Protein AF-0000000083251816 (afdb_homodimer)

Organism: NCBI:txid582686

Radius of gyration: 27.97 Å; Cα contacts (8 Å, |Δi|>4): 1518; chains: 2; bounding box: 46×86×66 Å

Nearest PDB structures (foldseek):
  8oi4-assembly1_B  TM=9.753E-01  e=1.508E-34  organismal metagenomes
  8oi4-assembly1_D  TM=9.744E-01  e=3.330E-34  organismal metagenomes
  1ia7-assembly1_A  TM=5.635E-01  e=1.087E-01  Ruminiclostridium cellulolyticum
  8oi4-assembly1_B  TM=9.752E-01  e=3.366E-35  organismal metagenomes
  8oi4-assembly1_D  TM=9.744E-01  e=6.865E-35  organismal metagenomes

Secondary structure (DSSP, 8-state):
--HHHHHHHHHHHHHHHHHHHHHHTT-HHHHS---BSSGGGGGTHHHHHHHHHHHHHHHHHHSS-SSHHHHHHHHHHHHHHHHHHHHHH-TTSTT---SSSSSHHHHHHHHHHHHHHH-TIIIIITS-HHHHHHHHHHHHHGGGS---SSTHHHHHHHHHHHHHHTT----HHHHHHHHHHHHHTEEETTEE-SSSS--SSSHIIIIIHHHHHHHHHHHTTSSHHHHHHHHHHHHHHHHHHHHHHHTS-TTS-----SS-GGGGGGGGHHHHHHHHHT---TT--HHHHHHHHHHHHHHHHTSTTSB-TTS-B-SSSSS--GGG--TT-BGGGGGGGGGGGGGGGS-TTSGGGSS----HHHHHHTT-------PPP-/--HHHHHHHHHHHHHHHHHHHHHHTT-HHHHS---BSSGGGGGTHHHHHHHHHHHHHHHHHHSS-SSHHHHHHHHHHHHHHHHHHHHHH-TTSTT---SSSSSHHHHHHHHHHHHHHH-TIIIIITS-HHHHHHHHHHHHHGGGSPPPSSTHHHHHHHHHHHHHHTT----HHHHHHHHHHHHHTEEETTEE-SSSS--SSSHIIIIIHHHHHHHHHHHTTSSHHHHHHHHHHHHHHHHHHHHHHHTS-TTS-----SS-GGGGGGGGHHHHHHHHHT---TT--HHHHHHHHHHHHHHHHTSTTSB-TTS-B-SSSSS--GGG--TT-BGGGGGGGGGGGGGGGS-TTSGGGSS----HHHHHHTT-------PPP-

Solvent-accessible surface area (backbone atoms only — not comparable to full-atom values): 37164 Å² total; per-residue (Å²): 125,47,71,64,55,52,50,49,51,52,50,48,46,56,62,42,42,62,57,31,55,28,22,42,67,53,32,34,80,77,67,54,74,81,53,54,79,41,75,73,45,73,65,46,27,64,46,22,30,51,10,24,31,40,41,5,44,16,28,35,57,54,34,75,64,66,59,64,72,68,7,48,51,41,53,51,51,40,52,27,46,45,38,23,53,37,26,35,42,31,84,87,34,90,37,41,54,56,34,58,70,68,65,65,25,39,54,24,46,14,29,37,24,44,13,30,64,53,8,48,53,58,60,41,68,69,46,53,71,69,46,46,52,29,46,51,52,42,61,57,43,23,71,78,46,79,63,59,88,31,62,44,30,43,26,53,20,29,33,30,40,27,30,44,75,72,72,43,89,56,55,66,64,51,36,49,52,28,54,55,50,50,62,72,17,50,40,29,39,43,39,54,26,63,22,86,36,32,56,68,42,42,50,55,23,65,42,47,47,48,47,51,53,52,33,35,69,71,49,15,82,78,40,70,67,42,39,52,48,44,63,62,43,49,64,27,57,25,44,36,32,52,52,55,55,26,41,32,42,69,82,21,45,61,58,79,54,22,55,69,46,36,23,37,62,11,51,38,18,33,44,19,44,27,52,50,68,69,50,57,41,88,90,52,52,50,16,16,52,43,47,42,50,49,37,30,48,51,58,31,63,68,32,74,46,22,46,49,96,87,54,45,67,41,53,14,56,22,8,49,24,62,72,43,51,52,74,86,37,29,38,16,50,37,30,37,28,39,24,37,45,26,37,53,33,45,57,77,85,36,62,47,54,40,84,82,40,79,31,59,26,40,28,36,74,68,33,41,79,53,83,61,46,73,70,57,89,116,125,47,72,64,55,52,50,50,51,53,50,50,46,56,62,42,42,61,57,31,56,28,22,42,67,52,34,34,79,77,66,54,74,80,52,54,81,42,75,74,45,73,66,45,28,64,45,23,30,51,10,24,31,39,41,4,45,18,27,35,57,53,33,76,65,68,60,64,73,69,8,48,52,42,52,52,51,40,52,26,46,46,38,24,53,39,26,35,40,31,84,88,35,91,37,41,54,58,35,58,71,69,64,64,23,40,55,25,46,15,30,36,23,44,14,30,64,53,9,48,55,56,62,42,68,69,46,52,71,69,46,47,51,29,46,51,51,42,61,57,42,23,72,78,44,81,62,58,88,31,62,42,30,44,25,55,20,28,35,29,41,26,29,45,75,72,73,44,86,55,54,66,62,50,37,50,52,28,56,54,50,50,60,71,16,51,40,27,40,43,40,56,27,63,22,86,37,32,56,67,44,41,51,55,23,65,42,46,47,47,46,51,53,52,32,34,69,72,50,14,82,78,40,71,67,43,39,51,48,44,63,65,44,48,65,27,55,27,45,37,33,52,52,55,55,25,41,32,41,69,82,21,47,62,57,80,53,22,54,71,45,35,21,39,61,12,52,38,17,34,45,19,42,29,53,50,68,70,50,57,41,88,88,51,51,49,18,15,53,44,46,44,51,50,38,31,48,52,58,33,63,67,31,74,46,24,46,49,96,86,51,45,67,42,53,13,57,22,8,49,24,64,73,42,50,51,74,86,35,29,39,15,50,38,31,38,28,39,24,37,45,26,37,54,32,46,58,76,84,36,63,46,53,39,83,83,39,80,32,60,26,40,28,35,73,69,33,42,79,51,83,61,45,73,70,58,87,116

Foldseek 3Di:
DQPLLVVLLVLLCLALVVLLVCLLVLRNLPPDDKDFPDDVLSQPLSLLQLLLSLLQCLLLLQADDLDDDSNVVSVVSLSSNLSNLQLCQPPVGNNPHDQAPDANNLVSLLSNLSSCLSRVVSRAVPHDPVSNVSNLVSLVNNVNHDADQFLSLLSLLSSQLSCVVNVHDGDPVSNVVNLVQQVCQDPFQLDGPRHNHRFWDLCSQLGRLVSLQSSCVRCQVVDPVSVVSNVVNLVSLQRVLLVVLQQQAQQLDGDPGDAPLLLAQLSNLSNLVCLLVVSHDPQDFLQQSSVSSSSNCCQQCVAEQQADPVSQGEGDNRHHDSVRHDNNDMSSNNSNNSSSSSNSSDDCPDSNNDDHDHGQNSCVVVVHDGDDDDGDDD/DFPLLVVLLVLLCLALVVLLVCLLVLRNLPPPDKDFPDDVLSQPLNLLQLLLSLLQCLLLLQADDLDDDSNVVSVVSLSSNLSNLQLCQPPVGNNPHDQAPDANNLVSLLSNLSSCLSRVVSRAVPHDPVSNVSNLVSLVNNVNHDADQFLSLLSLLSSQLSCVVNVHDGDVVSNVVNLVQQVCQDPFQLAGPRHNHRFWDLCSQLGRLVSLQSSCVRCQVVDPVSVVSNVVNLVSLQRVLLVVLQQQAQQLDGDPGDAPLLLAQLSNLSNLVCLLVVSHDPQDFLQQSSVSSSSNCCQQCVAEQQADPVSQGEGDNRHHDSVRHDNNDMSSNNSNNSSSSSNSSDYCPDSNNDDHDHTQNSCVVVVHDGDDDDGDDD

Structure (mmCIF, N/CA/C/O backbone):
data_AF-0000000083251816-model_v1
#
loop_
_entity.id
_entity.type
_entity.pdbx_description
1 polymer 'DUF2264 domain-containing protein'
#
loop_
_atom_site.group_PDB
_atom_site.id
_atom_site.type_symbol
_atom_site.label_atom_id
_atom_site.label_alt_id
_atom_site.label_comp_id
_atom_site.label_asym_id
_atom_site.label_entity_id
_atom_site.label_seq_id
_atom_site.pdbx_PDB_ins_code
_atom_site.Cartn_x
_atom_site.Cartn_y
_atom_site.Cartn_z
_atom_site.occupancy
_atom_site.B_iso_or_equiv
_atom_site.auth_seq_id
_atom_site.auth_comp_id
_atom_site.auth_asym_id
_atom_site.auth_atom_id
_atom_site.pdbx_PDB_model_num
ATOM 1 N N . MET A 1 1 ? 19.016 -29.938 5.816 1 55.34 1 MET A N 1
ATOM 2 C CA . MET A 1 1 ? 18.25 -28.891 5.156 1 55.34 1 MET A CA 1
ATOM 3 C C . MET A 1 1 ? 17.938 -27.766 6.125 1 55.34 1 MET A C 1
ATOM 5 O O . MET A 1 1 ? 17.719 -28 7.312 1 55.34 1 MET A O 1
ATOM 9 N N . ALA A 1 2 ? 18.203 -26.484 5.762 1 74.38 2 ALA A N 1
ATOM 10 C CA . ALA A 1 2 ? 17.875 -25.328 6.594 1 74.38 2 ALA A CA 1
ATOM 11 C C . ALA A 1 2 ? 16.453 -25.438 7.125 1 74.38 2 ALA A C 1
ATOM 13 O O . ALA A 1 2 ? 15.57 -25.984 6.461 1 74.38 2 ALA A O 1
ATOM 14 N N . LYS A 1 3 ? 16.25 -25.25 8.43 1 88.88 3 LYS A N 1
ATOM 15 C CA . LYS A 1 3 ? 15 -25.344 9.172 1 88.88 3 LYS A CA 1
ATOM 16 C C . LYS A 1 3 ? 13.852 -24.703 8.391 1 88.88 3 LYS A C 1
ATOM 18 O O . LYS A 1 3 ? 12.758 -25.266 8.305 1 88.88 3 LYS A O 1
ATOM 23 N N . ASP A 1 4 ? 14.07 -23.625 7.711 1 96.88 4 ASP A N 1
ATOM 24 C CA . ASP A 1 4 ? 13.031 -22.906 6.977 1 96.88 4 ASP A CA 1
ATOM 25 C C . ASP A 1 4 ? 12.633 -23.672 5.711 1 96.88 4 ASP A C 1
ATOM 27 O O . ASP A 1 4 ? 11.453 -23.766 5.375 1 96.88 4 ASP A O 1
ATOM 31 N N . ARG A 1 5 ? 13.594 -24.25 5.023 1 96.62 5 ARG A N 1
ATOM 32 C CA . ARG A 1 5 ? 13.273 -24.969 3.797 1 96.62 5 ARG A CA 1
ATOM 33 C C . ARG A 1 5 ? 12.414 -26.188 4.094 1 96.62 5 ARG A C 1
ATOM 35 O O . ARG A 1 5 ? 11.445 -26.453 3.379 1 96.62 5 ARG A O 1
ATOM 42 N N . THR A 1 6 ? 12.812 -26.906 5.148 1 96.94 6 THR A N 1
ATOM 43 C CA . THR A 1 6 ? 12.016 -28.062 5.555 1 96.94 6 THR A CA 1
ATOM 44 C C . THR A 1 6 ? 10.57 -27.656 5.852 1 96.94 6 THR A C 1
ATOM 46 O O . THR A 1 6 ? 9.633 -28.312 5.41 1 96.94 6 THR A O 1
ATOM 49 N N . TYR A 1 7 ? 10.445 -26.562 6.543 1 98.19 7 TYR A N 1
ATOM 50 C CA . TYR A 1 7 ? 9.109 -26.062 6.867 1 98.19 7 TYR A CA 1
ATOM 51 C C . TYR A 1 7 ? 8.344 -25.703 5.605 1 98.19 7 TYR A C 1
ATOM 53 O O . TYR A 1 7 ? 7.152 -26.016 5.484 1 98.19 7 TYR A O 1
ATOM 61 N N . TRP A 1 8 ? 9.039 -25.031 4.684 1 98.56 8 TRP A N 1
ATOM 62 C CA . TRP A 1 8 ? 8.391 -24.641 3.434 1 98.56 8 TRP A CA 1
ATOM 63 C C . TRP A 1 8 ? 7.934 -25.859 2.65 1 98.56 8 TRP A C 1
ATOM 65 O O . TRP A 1 8 ? 6.805 -25.906 2.154 1 98.56 8 TRP A O 1
ATOM 75 N N . VAL A 1 9 ? 8.781 -26.844 2.541 1 97.75 9 VAL A N 1
ATOM 76 C CA . VAL A 1 9 ? 8.461 -28.047 1.784 1 97.75 9 VAL A CA 1
ATOM 77 C C . VAL A 1 9 ? 7.289 -28.781 2.439 1 97.75 9 VAL A C 1
ATOM 79 O O . VAL A 1 9 ? 6.336 -29.172 1.761 1 97.75 9 VAL A O 1
ATOM 82 N N . GLU A 1 10 ? 7.34 -28.906 3.73 1 98.19 10 GLU A N 1
ATOM 83 C CA . GLU A 1 10 ? 6.277 -29.594 4.453 1 98.19 10 GLU A CA 1
ATOM 84 C C . GLU A 1 10 ? 4.941 -28.875 4.297 1 98.19 10 GLU A C 1
ATOM 86 O O . GLU A 1 10 ? 3.906 -29.516 4.102 1 98.19 10 GLU A O 1
ATOM 91 N N . THR A 1 11 ? 5.004 -27.578 4.398 1 98.75 11 THR A N 1
ATOM 92 C CA . THR A 1 11 ? 3.787 -26.797 4.266 1 98.75 11 THR A CA 1
ATOM 93 C C . THR A 1 11 ? 3.25 -26.859 2.84 1 98.75 11 THR A C 1
ATOM 95 O O . THR A 1 11 ? 2.045 -27.016 2.631 1 98.75 11 THR A O 1
ATOM 98 N N . MET A 1 12 ? 4.121 -26.734 1.879 1 98.75 12 MET A N 1
ATOM 99 C CA . MET A 1 12 ? 3.738 -26.828 0.474 1 98.75 12 MET A CA 1
ATOM 100 C C . MET A 1 12 ? 3.082 -28.172 0.18 1 98.75 12 MET A C 1
ATOM 102 O O . MET A 1 12 ? 2.043 -28.234 -0.479 1 98.75 12 MET A O 1
ATOM 106 N N . VAL A 1 13 ? 3.68 -29.219 0.66 1 98.56 13 VAL A N 1
ATOM 107 C CA . VAL A 1 13 ? 3.176 -30.578 0.421 1 98.56 13 VAL A CA 1
ATOM 108 C C . VAL A 1 13 ? 1.825 -30.75 1.11 1 98.56 13 VAL A C 1
ATOM 110 O O . VAL A 1 13 ? 0.902 -31.328 0.54 1 98.56 13 VAL A O 1
ATOM 113 N N . ARG A 1 14 ? 1.737 -30.219 2.301 1 98.56 14 ARG A N 1
ATOM 114 C CA . ARG A 1 14 ? 0.474 -30.297 3.027 1 98.56 14 ARG A CA 1
ATOM 115 C C . ARG A 1 14 ? -0.658 -29.672 2.223 1 98.56 14 ARG A C 1
ATOM 117 O O . ARG A 1 14 ? -1.774 -30.188 2.199 1 98.56 14 ARG A O 1
ATOM 124 N N . ILE A 1 15 ? -0.368 -28.594 1.568 1 98.88 15 ILE A N 1
ATOM 125 C CA . ILE A 1 15 ? -1.376 -27.844 0.823 1 98.88 15 ILE A CA 1
ATOM 126 C C . ILE A 1 15 ? -1.63 -28.531 -0.522 1 98.88 15 ILE A C 1
ATOM 128 O O . ILE A 1 15 ? -2.781 -28.703 -0.924 1 98.88 15 ILE A O 1
ATOM 132 N N . ALA A 1 16 ? -0.633 -28.969 -1.212 1 98.81 16 ALA A N 1
ATOM 133 C CA . ALA A 1 16 ? -0.709 -29.375 -2.611 1 98.81 16 ALA A CA 1
ATOM 134 C C . ALA A 1 16 ? -1.12 -30.828 -2.734 1 98.81 16 ALA A C 1
ATOM 136 O O . ALA A 1 16 ? -1.788 -31.219 -3.697 1 98.81 16 ALA A O 1
ATOM 137 N N . ARG A 1 17 ? -0.735 -31.656 -1.778 1 98.38 17 ARG A N 1
ATOM 138 C CA . ARG A 1 17 ? -0.824 -33.094 -1.919 1 98.38 17 ARG A CA 1
ATOM 139 C C . ARG A 1 17 ? -2.275 -33.562 -2.041 1 98.38 17 ARG A C 1
ATOM 141 O O . ARG A 1 17 ? -2.598 -34.406 -2.865 1 98.38 17 ARG A O 1
ATOM 148 N N . PRO A 1 18 ? -3.201 -33 -1.236 1 98.5 18 PRO A N 1
ATOM 149 C CA . PRO A 1 18 ? -4.586 -33.469 -1.362 1 98.5 18 PRO A CA 1
ATOM 150 C C . PRO A 1 18 ? -5.141 -33.281 -2.773 1 98.5 18 PRO A C 1
ATOM 152 O O . PRO A 1 18 ? -5.84 -34.156 -3.279 1 98.5 18 PRO A O 1
ATOM 155 N N . VAL A 1 19 ? -4.832 -32.219 -3.432 1 98.81 19 VAL A N 1
ATOM 156 C CA . VAL A 1 19 ? -5.297 -31.938 -4.785 1 98.81 19 VAL A CA 1
ATOM 157 C C . VAL A 1 19 ? -4.688 -32.938 -5.758 1 98.81 19 VAL A C 1
ATOM 159 O O . VAL A 1 19 ? -5.398 -33.562 -6.543 1 98.81 19 VAL A O 1
ATOM 162 N N . LEU A 1 20 ? -3.4 -33.125 -5.664 1 98.75 20 LEU A N 1
ATOM 163 C CA . LEU A 1 20 ? -2.682 -33.969 -6.617 1 98.75 20 LEU A CA 1
ATOM 164 C C . LEU A 1 20 ? -2.998 -35.469 -6.387 1 98.75 20 LEU A C 1
ATOM 166 O O . LEU A 1 20 ? -3.145 -36.219 -7.344 1 98.75 20 LEU A O 1
ATOM 170 N N . GLU A 1 21 ? -3.08 -35.812 -5.121 1 98.44 21 GLU A N 1
ATOM 171 C CA . GLU A 1 21 ? -3.414 -37.188 -4.801 1 98.44 21 GLU A CA 1
ATOM 172 C C . GLU A 1 21 ? -4.809 -37.562 -5.301 1 98.44 21 GLU A C 1
ATOM 174 O O . GLU A 1 21 ? -4.996 -38.594 -5.934 1 98.44 21 GLU A O 1
ATOM 179 N N . ALA A 1 22 ? -5.75 -36.719 -5.027 1 98.62 22 ALA A N 1
ATOM 180 C CA . ALA A 1 22 ? -7.121 -37 -5.457 1 98.62 22 ALA A CA 1
ATOM 181 C C . ALA A 1 22 ? -7.223 -37 -6.98 1 98.62 22 ALA A C 1
ATOM 183 O O . ALA A 1 22 ? -7.875 -37.906 -7.551 1 98.62 22 ALA A O 1
ATOM 184 N N . LEU A 1 23 ? -6.602 -36.094 -7.648 1 98.56 23 LEU A N 1
ATOM 185 C CA . LEU A 1 23 ? -6.754 -35.969 -9.094 1 98.56 23 LEU A CA 1
ATOM 186 C C . LEU A 1 23 ? -5.98 -37.062 -9.82 1 98.56 23 LEU A C 1
ATOM 188 O O . LEU A 1 23 ? -6.426 -37.562 -10.859 1 98.56 23 LEU A O 1
ATOM 192 N N . SER A 1 24 ? -4.793 -37.406 -9.297 1 98.19 24 SER A N 1
ATOM 193 C CA . SER A 1 24 ? -4.023 -38.5 -9.906 1 98.19 24 SER A CA 1
ATOM 194 C C . SER A 1 24 ? -4.781 -39.812 -9.867 1 98.19 24 SER A C 1
ATOM 196 O O . SER A 1 24 ? -4.566 -40.688 -10.703 1 98.19 24 SER A O 1
ATOM 198 N N . ALA A 1 25 ? -5.68 -39.906 -8.945 1 97.94 25 ALA A N 1
ATOM 199 C CA . ALA A 1 25 ? -6.527 -41.094 -8.82 1 97.94 25 ALA A CA 1
ATOM 200 C C . ALA A 1 25 ? -7.891 -40.875 -9.469 1 97.94 25 ALA A C 1
ATOM 202 O O . ALA A 1 25 ? -8.797 -41.688 -9.32 1 97.94 25 ALA A O 1
ATOM 203 N N . ARG A 1 26 ? -8.062 -39.781 -10.156 1 97.94 26 ARG A N 1
ATOM 204 C CA . ARG A 1 26 ? -9.289 -39.406 -10.844 1 97.94 26 ARG A CA 1
ATOM 205 C C . ARG A 1 26 ? -10.469 -39.344 -9.875 1 97.94 26 ARG A C 1
ATOM 207 O O . ARG A 1 26 ? -11.539 -39.906 -10.156 1 97.94 26 ARG A O 1
ATOM 214 N N . ARG A 1 27 ? -10.195 -38.656 -8.711 1 98.06 27 ARG A N 1
ATOM 215 C CA . ARG A 1 27 ? -11.211 -38.594 -7.668 1 98.06 27 ARG A CA 1
ATOM 216 C C . ARG A 1 27 ? -11.328 -37.156 -7.133 1 98.06 27 ARG A C 1
ATOM 218 O O . ARG A 1 27 ? -11.805 -36.969 -6.012 1 98.06 27 ARG A O 1
ATOM 225 N N . LEU A 1 28 ? -10.766 -36.188 -7.809 1 98.19 28 LEU A N 1
ATOM 226 C CA . LEU A 1 28 ? -10.797 -34.844 -7.27 1 98.19 28 LEU A CA 1
ATOM 227 C C . LEU A 1 28 ? -12.227 -34.344 -7.145 1 98.19 28 LEU A C 1
ATOM 229 O O . LEU A 1 28 ? -12.602 -33.75 -6.125 1 98.19 28 LEU A O 1
ATOM 233 N N . ARG A 1 29 ? -13.055 -34.531 -8.18 1 97.06 29 ARG A N 1
ATOM 234 C CA . ARG A 1 29 ? -14.445 -34.094 -8.148 1 97.06 29 ARG A CA 1
ATOM 235 C C . ARG A 1 29 ? -15.203 -34.75 -6.992 1 97.06 29 ARG A C 1
ATOM 237 O O . ARG A 1 29 ? -16.078 -34.125 -6.391 1 97.06 29 ARG A O 1
ATOM 244 N N . ARG A 1 30 ? -14.859 -35.938 -6.711 1 96.44 30 ARG A N 1
ATOM 245 C CA . ARG A 1 30 ? -15.523 -36.656 -5.641 1 96.44 30 ARG A CA 1
ATOM 246 C C . ARG A 1 30 ? -15.023 -36.219 -4.273 1 96.44 30 ARG A C 1
ATOM 248 O O . ARG A 1 30 ? -15.812 -36.031 -3.34 1 96.44 30 ARG A O 1
ATOM 255 N N . ASP A 1 31 ? -13.719 -35.969 -4.16 1 97.38 31 ASP A N 1
ATOM 256 C CA . ASP A 1 31 ? -13.086 -35.875 -2.848 1 97.38 31 ASP A CA 1
ATOM 257 C C . ASP A 1 31 ? -12.977 -34.438 -2.383 1 97.38 31 ASP A C 1
ATOM 259 O O . ASP A 1 31 ? -12.984 -34.156 -1.182 1 97.38 31 ASP A O 1
ATOM 263 N N . MET A 1 32 ? -12.797 -33.469 -3.256 1 97.94 32 MET A N 1
ATOM 264 C CA . MET A 1 32 ? -12.578 -32.062 -2.857 1 97.94 32 MET A CA 1
ATOM 265 C C . MET A 1 32 ? -13.883 -31.406 -2.432 1 97.94 32 MET A C 1
ATOM 267 O O . MET A 1 32 ? -14.844 -31.391 -3.195 1 97.94 32 MET A O 1
ATOM 271 N N . PRO A 1 33 ? -13.914 -30.953 -1.17 1 97.31 33 PRO A N 1
ATOM 272 C CA . PRO A 1 33 ? -15.078 -30.141 -0.805 1 97.31 33 PRO A CA 1
ATOM 273 C C . PRO A 1 33 ? -15.164 -28.844 -1.597 1 97.31 33 PRO A C 1
ATOM 275 O O . PRO A 1 33 ? -14.133 -28.312 -2.018 1 97.31 33 PRO A O 1
ATOM 278 N N . ILE A 1 34 ? -16.375 -28.391 -1.816 1 96.69 34 ILE A N 1
ATOM 279 C CA . ILE A 1 34 ? -16.562 -27.156 -2.559 1 96.69 34 ILE A CA 1
ATOM 280 C C . ILE A 1 34 ? -17.234 -26.109 -1.664 1 96.69 34 ILE A C 1
ATOM 282 O O . ILE A 1 34 ? -18.453 -26.188 -1.41 1 96.69 34 ILE A O 1
ATOM 286 N N . GLU A 1 35 ? -16.469 -25.219 -1.188 1 95.94 35 GLU A N 1
ATOM 287 C CA . GLU A 1 35 ? -16.953 -24.016 -0.527 1 95.94 35 GLU A CA 1
ATOM 288 C C . GLU A 1 35 ? -17.031 -22.844 -1.501 1 95.94 35 GLU A C 1
ATOM 290 O O . GLU A 1 35 ? -16.031 -22.5 -2.135 1 95.94 35 GLU A O 1
ATOM 295 N N . ALA A 1 36 ? -18.234 -22.281 -1.68 1 93.56 36 ALA A N 1
ATOM 296 C CA . ALA A 1 36 ? -18.438 -21.156 -2.584 1 93.56 36 ALA A CA 1
ATOM 297 C C . ALA A 1 36 ? -19.766 -20.438 -2.273 1 93.56 36 ALA A C 1
ATOM 299 O O . ALA A 1 36 ? -20.656 -21.031 -1.663 1 93.56 36 ALA A O 1
ATOM 300 N N . GLU A 1 37 ? -19.75 -19.219 -2.654 1 89.19 37 GLU A N 1
ATOM 301 C CA . GLU A 1 37 ? -21.016 -18.484 -2.527 1 89.19 37 GLU A CA 1
ATOM 302 C C . GLU A 1 37 ? -21.984 -18.875 -3.631 1 89.19 37 GLU A C 1
ATOM 304 O O . GLU A 1 37 ? -23.188 -19 -3.387 1 89.19 37 GLU A O 1
ATOM 309 N N . ARG A 1 38 ? -21.438 -19.188 -4.852 1 86.62 38 ARG A N 1
ATOM 310 C CA . ARG A 1 38 ? -22.281 -19.469 -6.004 1 86.62 38 ARG A CA 1
ATOM 311 C C . ARG A 1 38 ? -22.172 -20.938 -6.41 1 86.62 38 ARG A C 1
ATOM 313 O O . ARG A 1 38 ? -21.078 -21.516 -6.375 1 86.62 38 ARG A O 1
ATOM 320 N N . ASP A 1 39 ? -23.141 -21.312 -6.918 1 85.38 39 ASP A N 1
ATOM 321 C CA . ASP A 1 39 ? -23.234 -22.719 -7.289 1 85.38 39 ASP A CA 1
ATOM 322 C C . ASP A 1 39 ? -22.484 -22.984 -8.594 1 85.38 39 ASP A C 1
ATOM 324 O O . ASP A 1 39 ? -22 -24.109 -8.812 1 85.38 39 ASP A O 1
ATOM 328 N N . ASP A 1 40 ? -22.391 -22.062 -9.352 1 88.12 40 ASP A N 1
ATOM 329 C CA . ASP A 1 40 ? -21.781 -22.297 -10.656 1 88.12 40 ASP A CA 1
ATOM 330 C C . ASP A 1 40 ? -20.281 -22.531 -10.523 1 88.12 40 ASP A C 1
ATOM 332 O O . ASP A 1 40 ? -19.609 -22.938 -11.484 1 88.12 40 ASP A O 1
ATOM 336 N N . ARG A 1 41 ? -19.734 -22.391 -9.336 1 90.56 41 ARG A N 1
ATOM 337 C CA . ARG A 1 41 ? -18.312 -22.562 -9.117 1 90.56 41 ARG A CA 1
ATOM 338 C C . ARG A 1 41 ? -17.922 -24.031 -9.242 1 90.56 41 ARG A C 1
ATOM 340 O O . ARG A 1 41 ? -16.75 -24.359 -9.461 1 90.56 41 ARG A O 1
ATOM 347 N N . LEU A 1 42 ? -18.875 -24.875 -9.234 1 92.5 42 LEU A N 1
ATOM 348 C CA . LEU A 1 42 ? -18.656 -26.312 -9.367 1 92.5 42 LEU A CA 1
ATOM 349 C C . LEU A 1 42 ? -18.047 -26.641 -10.734 1 92.5 42 LEU A C 1
ATOM 351 O O . LEU A 1 42 ? -17.297 -27.609 -10.867 1 92.5 42 LEU A O 1
ATOM 355 N N . ASP A 1 43 ? -18.328 -25.812 -11.641 1 94.06 43 ASP A N 1
ATOM 356 C CA . ASP A 1 43 ? -17.875 -26.062 -13.008 1 94.06 43 ASP A CA 1
ATOM 357 C C . ASP A 1 43 ? -16.422 -25.625 -13.195 1 94.06 43 ASP A C 1
ATOM 359 O O . ASP A 1 43 ? -15.781 -25.984 -14.195 1 94.06 43 ASP A O 1
ATOM 363 N N . TYR A 1 44 ? -15.805 -24.938 -12.188 1 97 44 TYR A N 1
ATOM 364 C CA . TYR A 1 44 ? -14.523 -24.281 -12.406 1 97 44 TYR A CA 1
ATOM 365 C C . TYR A 1 44 ? -13.508 -24.703 -11.359 1 97 44 TYR A C 1
ATOM 367 O O . TYR A 1 44 ? -12.297 -24.688 -11.617 1 97 44 TYR A O 1
ATOM 375 N N . THR A 1 45 ? -13.992 -25.062 -10.18 1 98.31 45 THR A N 1
ATOM 376 C CA . THR A 1 45 ? -13.195 -25.125 -8.961 1 98.31 45 THR A CA 1
ATOM 377 C C . THR A 1 45 ? -12.07 -26.156 -9.102 1 98.31 45 THR A C 1
ATOM 379 O O . THR A 1 45 ? -10.984 -25.969 -8.547 1 98.31 45 THR A O 1
ATOM 382 N N . HIS A 1 46 ? -12.281 -27.188 -9.875 1 98.62 46 HIS A N 1
ATOM 383 C CA . HIS A 1 46 ? -11.297 -28.266 -9.945 1 98.62 46 HIS A CA 1
ATOM 384 C C . HIS A 1 46 ? -10.117 -27.859 -10.828 1 98.62 46 HIS A C 1
ATOM 386 O O . HIS A 1 46 ? -8.961 -28.125 -10.484 1 98.62 46 HIS A O 1
ATOM 392 N N . LEU A 1 47 ? -10.359 -27.219 -11.977 1 98.75 47 LEU A N 1
ATOM 393 C CA . LEU A 1 47 ? -9.273 -26.688 -12.797 1 98.75 47 LEU A CA 1
ATOM 394 C C . LEU A 1 47 ? -8.508 -25.594 -12.055 1 98.75 47 LEU A C 1
ATOM 396 O O . LEU A 1 47 ? -7.293 -25.469 -12.195 1 98.75 47 LEU A O 1
ATOM 400 N N . GLU A 1 48 ? -9.211 -24.812 -11.219 1 98.38 48 GLU A N 1
ATOM 401 C CA . GLU A 1 48 ? -8.586 -23.812 -10.367 1 98.38 48 GLU A CA 1
ATOM 402 C C . GLU A 1 48 ? -7.57 -24.438 -9.422 1 98.38 48 GLU A C 1
ATOM 404 O O . GLU A 1 48 ? -6.438 -23.969 -9.312 1 98.38 48 GLU A O 1
ATOM 409 N N . ALA A 1 49 ? -8.07 -25.469 -8.812 1 98.81 49 ALA A N 1
ATOM 410 C CA . ALA A 1 49 ? -7.211 -26.141 -7.84 1 98.81 49 ALA A CA 1
ATOM 411 C C . ALA A 1 49 ? -5.961 -26.703 -8.508 1 98.81 49 ALA A C 1
ATOM 413 O O . ALA A 1 49 ? -4.848 -26.547 -8 1 98.81 49 ALA A O 1
ATOM 414 N N . LEU A 1 50 ? -6.117 -27.359 -9.641 1 98.88 50 LEU A N 1
ATOM 415 C CA . LEU A 1 50 ? -4.992 -27.953 -10.344 1 98.88 50 LEU A CA 1
ATOM 416 C C . LEU A 1 50 ? -4.02 -26.891 -10.836 1 98.88 50 LEU A C 1
ATOM 418 O O . LEU A 1 50 ? -2.828 -26.953 -10.523 1 98.88 50 LEU A O 1
ATOM 422 N N . GLY A 1 51 ? -4.559 -25.953 -11.648 1 98.88 51 GLY A N 1
ATOM 423 C CA . GLY A 1 51 ? -3.713 -24.938 -12.258 1 98.88 51 GLY A CA 1
ATOM 424 C C . GLY A 1 51 ? -2.922 -24.141 -11.242 1 98.88 51 GLY A C 1
ATOM 425 O O . GLY A 1 51 ? -1.709 -23.969 -11.383 1 98.88 51 GLY A O 1
ATOM 426 N N . ARG A 1 52 ? -3.6 -23.672 -10.234 1 98.94 52 ARG A N 1
ATOM 427 C CA . ARG A 1 52 ? -2.975 -22.812 -9.242 1 98.94 52 ARG A CA 1
ATOM 428 C C . ARG A 1 52 ? -1.989 -23.594 -8.375 1 98.94 52 ARG A C 1
ATOM 430 O O . ARG A 1 52 ? -0.913 -23.078 -8.047 1 98.94 52 ARG A O 1
ATOM 437 N N . THR A 1 53 ? -2.312 -24.812 -8.031 1 98.94 53 THR A N 1
ATOM 438 C CA . THR A 1 53 ? -1.377 -25.656 -7.293 1 98.94 53 THR A CA 1
ATOM 439 C C . THR A 1 53 ? -0.097 -25.875 -8.094 1 98.94 53 THR A C 1
ATOM 441 O O . THR A 1 53 ? 1.004 -25.625 -7.59 1 98.94 53 THR A O 1
ATOM 444 N N . LEU A 1 54 ? -0.26 -26.266 -9.312 1 98.94 54 LEU A N 1
ATOM 445 C CA . LEU A 1 54 ? 0.908 -26.594 -10.125 1 98.94 54 LEU A CA 1
ATOM 446 C C . LEU A 1 54 ? 1.732 -25.344 -10.414 1 98.94 54 LEU A C 1
ATOM 448 O O . LEU A 1 54 ? 2.965 -25.406 -10.445 1 98.94 54 LEU A O 1
ATOM 452 N N . ALA A 1 55 ? 1.057 -24.203 -10.641 1 98.94 55 ALA A N 1
ATOM 453 C CA . ALA A 1 55 ? 1.789 -22.969 -10.875 1 98.94 55 ALA A CA 1
ATOM 454 C C . ALA A 1 55 ? 2.732 -22.656 -9.719 1 98.94 55 ALA A C 1
ATOM 456 O O . ALA A 1 55 ? 3.83 -22.125 -9.922 1 98.94 55 ALA A O 1
ATOM 457 N N . GLY A 1 56 ? 2.312 -22.969 -8.531 1 98.88 56 GLY A N 1
ATOM 458 C CA . GLY A 1 56 ? 3.078 -22.641 -7.336 1 98.88 56 GLY A CA 1
ATOM 459 C C . GLY A 1 56 ? 4.219 -23.609 -7.082 1 98.88 56 GLY A C 1
ATOM 460 O O . GLY A 1 56 ? 5.297 -23.203 -6.641 1 98.88 56 GLY A O 1
ATOM 461 N N . ILE A 1 57 ? 4.078 -24.891 -7.402 1 98.69 57 ILE A N 1
ATOM 462 C CA . ILE A 1 57 ? 5.059 -25.875 -6.945 1 98.69 57 ILE A CA 1
ATOM 463 C C . ILE A 1 57 ? 5.977 -26.266 -8.102 1 98.69 57 ILE A C 1
ATOM 465 O O . ILE A 1 57 ? 6.953 -26.984 -7.91 1 98.69 57 ILE A O 1
ATOM 469 N N . ALA A 1 58 ? 5.688 -25.734 -9.297 1 98.88 58 ALA A N 1
ATOM 470 C CA . ALA A 1 58 ? 6.344 -26.156 -10.531 1 98.88 58 ALA A CA 1
ATOM 471 C C . ALA A 1 58 ? 7.855 -25.969 -10.438 1 98.88 58 ALA A C 1
ATOM 473 O O . ALA A 1 58 ? 8.625 -26.875 -10.773 1 98.88 58 ALA A O 1
ATOM 474 N N . PRO A 1 59 ? 8.312 -24.812 -9.914 1 98.75 59 PRO A N 1
ATOM 475 C CA . PRO A 1 59 ? 9.766 -24.672 -9.867 1 98.75 59 PRO A CA 1
ATOM 476 C C . PRO A 1 59 ? 10.43 -25.719 -8.977 1 98.75 59 PRO A C 1
ATOM 478 O O . PRO A 1 59 ? 11.547 -26.172 -9.266 1 98.75 59 PRO A O 1
ATOM 481 N N . TRP A 1 60 ? 9.766 -26.047 -7.883 1 98.44 60 TRP A N 1
ATOM 482 C CA . TRP A 1 60 ? 10.273 -27.094 -6.996 1 98.44 60 TRP A CA 1
ATOM 483 C C . TRP A 1 60 ? 10.297 -28.453 -7.695 1 98.44 60 TRP A C 1
ATOM 485 O O . TRP A 1 60 ? 11.258 -29.203 -7.566 1 98.44 60 TRP A O 1
ATOM 495 N N . LEU A 1 61 ? 9.281 -28.781 -8.484 1 98.31 61 LEU A N 1
ATOM 496 C CA . LEU A 1 61 ? 9.234 -30.016 -9.25 1 98.31 61 LEU A CA 1
ATOM 497 C C . LEU A 1 61 ? 10.352 -30.078 -10.281 1 98.31 61 LEU A C 1
ATOM 499 O O . LEU A 1 61 ? 10.961 -31.125 -10.492 1 98.31 61 LEU A O 1
ATOM 503 N N . GLU A 1 62 ? 10.602 -28.953 -10.883 1 98.12 62 GLU A N 1
ATOM 504 C CA . GLU A 1 62 ? 11.492 -28.859 -12.039 1 98.12 62 GLU A CA 1
ATOM 505 C C . GLU A 1 62 ? 12.953 -28.969 -11.625 1 98.12 62 GLU A C 1
ATOM 507 O O . GLU A 1 62 ? 13.773 -29.531 -12.359 1 98.12 62 GLU A O 1
ATOM 512 N N . ARG A 1 63 ? 13.117 -28.344 -10.344 1 91.94 63 ARG A N 1
ATOM 513 C CA . ARG A 1 63 ? 14.516 -28.172 -9.945 1 91.94 63 ARG A CA 1
ATOM 514 C C . ARG A 1 63 ? 14.812 -28.953 -8.664 1 91.94 63 ARG A C 1
ATOM 516 O O . ARG A 1 63 ? 13.945 -29.078 -7.793 1 91.94 63 ARG A O 1
ATOM 523 N N . GLY A 1 64 ? 15.859 -29.641 -8.531 1 82.44 64 GLY A N 1
ATOM 524 C CA . GLY A 1 64 ? 16.266 -30.281 -7.289 1 82.44 64 GLY A CA 1
ATOM 525 C C . GLY A 1 64 ? 16.688 -31.719 -7.465 1 82.44 64 GLY A C 1
ATOM 526 O O . GLY A 1 64 ? 16.484 -32.312 -8.531 1 82.44 64 GLY A O 1
ATOM 527 N N . SER A 1 65 ? 17.266 -32.125 -6.438 1 81.31 65 SER A N 1
ATOM 528 C CA . SER A 1 65 ? 17.75 -33.5 -6.449 1 81.31 65 SER A CA 1
ATOM 529 C C . SER A 1 65 ? 16.609 -34.5 -6.273 1 81.31 65 SER A C 1
ATOM 531 O O . SER A 1 65 ? 15.602 -34.188 -5.648 1 81.31 65 SER A O 1
ATOM 533 N N . ARG A 1 66 ? 16.766 -35.562 -6.879 1 85 66 ARG A N 1
ATOM 534 C CA . ARG A 1 66 ? 15.797 -36.656 -6.723 1 85 66 ARG A CA 1
ATOM 535 C C . ARG A 1 66 ? 16.219 -37.625 -5.625 1 85 66 ARG A C 1
ATOM 537 O O . ARG A 1 66 ? 15.531 -38.594 -5.355 1 85 66 ARG A O 1
ATOM 544 N N . ALA A 1 67 ? 17.219 -37.25 -5.059 1 88.38 67 ALA A N 1
ATOM 545 C CA . ALA A 1 67 ? 17.75 -38.094 -3.988 1 88.38 67 ALA A CA 1
ATOM 546 C C . ALA A 1 67 ? 17.406 -37.531 -2.617 1 88.38 67 ALA A C 1
ATOM 548 O O . ALA A 1 67 ? 17.141 -36.344 -2.488 1 88.38 67 ALA A O 1
ATOM 549 N N . GLY A 1 68 ? 17.391 -38.438 -1.634 1 90.75 68 GLY A N 1
ATOM 550 C CA . GLY A 1 68 ? 17.094 -38 -0.28 1 90.75 68 GLY A CA 1
ATOM 551 C C . GLY A 1 68 ? 15.602 -37.875 -0.011 1 90.75 68 GLY A C 1
ATOM 552 O O . GLY A 1 68 ? 14.781 -38.094 -0.903 1 90.75 68 GLY A O 1
ATOM 553 N N . ASP A 1 69 ? 15.25 -37.531 1.19 1 92.56 69 ASP A N 1
ATOM 554 C CA . ASP A 1 69 ? 13.852 -37.469 1.617 1 92.56 69 ASP A CA 1
ATOM 555 C C . ASP A 1 69 ? 13.055 -36.5 0.77 1 92.56 69 ASP A C 1
ATOM 557 O O . ASP A 1 69 ? 11.984 -36.812 0.26 1 92.56 69 ASP A O 1
ATOM 561 N N . GLU A 1 70 ? 13.57 -35.25 0.612 1 94.81 70 GLU A N 1
ATOM 562 C CA . GLU A 1 70 ? 12.883 -34.25 -0.211 1 94.81 70 GLU A CA 1
ATOM 563 C C . GLU A 1 70 ? 12.789 -34.688 -1.663 1 94.81 70 GLU A C 1
ATOM 565 O O . GLU A 1 70 ? 11.766 -34.5 -2.318 1 94.81 70 GLU A O 1
ATOM 570 N N . GLY A 1 71 ? 13.867 -35.344 -2.08 1 95.25 71 GLY A N 1
ATOM 571 C CA . GLY A 1 71 ? 13.883 -35.844 -3.443 1 95.25 71 GLY A CA 1
ATOM 572 C C . GLY A 1 71 ? 12.836 -36.906 -3.699 1 95.25 71 GLY A C 1
ATOM 573 O O . GLY A 1 71 ? 12.219 -36.938 -4.762 1 95.25 71 GLY A O 1
ATOM 574 N N . GLU A 1 72 ? 12.648 -37.781 -2.777 1 96 72 GLU A N 1
ATOM 575 C CA . GLU A 1 72 ? 11.648 -38.844 -2.912 1 96 72 GLU A CA 1
ATOM 576 C C . GLU A 1 72 ? 10.234 -38.25 -2.943 1 96 72 GLU A C 1
ATOM 578 O O . GLU A 1 72 ? 9.391 -38.688 -3.727 1 96 72 GLU A O 1
ATOM 583 N N . ILE A 1 73 ? 10.062 -37.312 -2.061 1 96.69 73 ILE A N 1
ATOM 584 C CA . ILE A 1 73 ? 8.766 -36.656 -2.033 1 96.69 73 ILE A CA 1
ATOM 585 C C . ILE A 1 73 ? 8.523 -35.938 -3.357 1 96.69 73 ILE A C 1
ATOM 587 O O . ILE A 1 73 ? 7.434 -36 -3.924 1 96.69 73 ILE A O 1
ATOM 591 N N . ARG A 1 74 ? 9.539 -35.219 -3.822 1 97.44 74 ARG A N 1
ATOM 592 C CA . ARG A 1 74 ? 9.461 -34.469 -5.078 1 97.44 74 ARG A CA 1
ATOM 593 C C . ARG A 1 74 ? 9.125 -35.406 -6.238 1 97.44 74 ARG A C 1
ATOM 595 O O . ARG A 1 74 ? 8.312 -35.062 -7.102 1 97.44 74 ARG A O 1
ATOM 602 N N . LEU A 1 75 ? 9.773 -36.594 -6.27 1 96.75 75 LEU A N 1
ATOM 603 C CA . LEU A 1 75 ? 9.531 -37.562 -7.324 1 96.75 75 LEU A CA 1
ATOM 604 C C . LEU A 1 75 ? 8.078 -38.031 -7.32 1 96.75 75 LEU A C 1
ATOM 606 O O . LEU A 1 75 ? 7.449 -38.125 -8.375 1 96.75 75 LEU A O 1
ATOM 610 N N . ARG A 1 76 ? 7.578 -38.312 -6.172 1 97.19 76 ARG A N 1
ATOM 611 C CA . ARG A 1 76 ? 6.191 -38.75 -6.047 1 97.19 76 ARG A CA 1
ATOM 612 C C . ARG A 1 76 ? 5.223 -37.656 -6.457 1 97.19 76 ARG A C 1
ATOM 614 O O . ARG A 1 76 ? 4.246 -37.906 -7.168 1 97.19 76 ARG A O 1
ATOM 621 N N . MET A 1 77 ? 5.539 -36.469 -5.984 1 98.12 77 MET A N 1
ATOM 622 C CA . MET A 1 77 ? 4.68 -35.312 -6.309 1 98.12 77 MET A CA 1
ATOM 623 C C . MET A 1 77 ? 4.699 -35.031 -7.809 1 98.12 77 MET A C 1
ATOM 625 O O . MET A 1 77 ? 3.674 -34.688 -8.391 1 98.12 77 MET A O 1
ATOM 629 N N . ALA A 1 78 ? 5.852 -35.188 -8.453 1 98.19 78 ALA A N 1
ATOM 630 C CA . ALA A 1 78 ? 5.973 -34.969 -9.891 1 98.19 78 ALA A CA 1
ATOM 631 C C . ALA A 1 78 ? 5.16 -36 -10.672 1 98.19 78 ALA A C 1
ATOM 633 O O . ALA A 1 78 ? 4.496 -35.656 -11.648 1 98.19 78 ALA A O 1
ATOM 634 N N . ASP A 1 79 ? 5.25 -37.219 -10.203 1 98.06 79 ASP A N 1
ATOM 635 C CA . ASP A 1 79 ? 4.473 -38.281 -10.836 1 98.06 79 ASP A CA 1
ATOM 636 C C . ASP A 1 79 ? 2.977 -38 -10.719 1 98.06 79 ASP A C 1
ATOM 638 O O . ASP A 1 79 ? 2.242 -38.094 -11.703 1 98.06 79 ASP A O 1
ATOM 642 N N . MET A 1 80 ? 2.562 -37.656 -9.531 1 98.75 80 MET A N 1
ATOM 643 C CA . MET A 1 80 ? 1.156 -37.312 -9.312 1 98.75 80 MET A CA 1
ATOM 644 C C . MET A 1 80 ? 0.73 -36.156 -10.172 1 98.75 80 MET A C 1
ATOM 646 O O . MET A 1 80 ? -0.387 -36.125 -10.695 1 98.75 80 MET A O 1
ATOM 650 N N . ALA A 1 81 ? 1.604 -35.156 -10.312 1 98.88 81 ALA A N 1
ATOM 651 C CA . ALA A 1 81 ? 1.297 -33.969 -11.102 1 98.88 81 ALA A CA 1
ATOM 652 C C . ALA A 1 81 ? 1.032 -34.344 -12.562 1 98.88 81 ALA A C 1
ATOM 654 O O . ALA A 1 81 ? 0.077 -33.844 -13.164 1 98.88 81 ALA A O 1
ATOM 655 N N . ARG A 1 82 ? 1.835 -35.219 -13.141 1 98.81 82 ARG A N 1
ATOM 656 C CA . ARG A 1 82 ? 1.66 -35.625 -14.531 1 98.81 82 ARG A CA 1
ATOM 657 C C . ARG A 1 82 ? 0.379 -36.438 -14.703 1 98.81 82 ARG A C 1
ATOM 659 O O . ARG A 1 82 ? -0.344 -36.281 -15.688 1 98.81 82 ARG A O 1
ATOM 666 N N . GLN A 1 83 ? 0.099 -37.281 -13.734 1 98.81 83 GLN A N 1
ATOM 667 C CA . GLN A 1 83 ? -1.143 -38.031 -13.773 1 98.81 83 GLN A CA 1
ATOM 668 C C . GLN A 1 83 ? -2.357 -37.125 -13.633 1 98.81 83 GLN A C 1
ATOM 670 O O . GLN A 1 83 ? -3.402 -37.375 -14.234 1 98.81 83 GLN A O 1
ATOM 675 N N . ALA A 1 84 ? -2.176 -36.125 -12.805 1 98.88 84 ALA A N 1
ATOM 676 C CA . ALA A 1 84 ? -3.254 -35.156 -12.625 1 98.88 84 ALA A CA 1
ATOM 677 C C . ALA A 1 84 ? -3.547 -34.406 -13.922 1 98.88 84 ALA A C 1
ATOM 679 O O . ALA A 1 84 ? -4.711 -34.219 -14.281 1 98.88 84 ALA A O 1
ATOM 680 N N . ILE A 1 85 ? -2.484 -34 -14.648 1 98.94 85 ILE A N 1
ATOM 681 C CA . ILE A 1 85 ? -2.658 -33.312 -15.938 1 98.94 85 ILE A CA 1
ATOM 682 C C . ILE A 1 85 ? -3.371 -34.25 -16.906 1 98.94 85 ILE A C 1
ATOM 684 O O . ILE A 1 85 ? -4.285 -33.844 -17.625 1 98.94 85 ILE A O 1
ATOM 688 N N . GLU A 1 86 ? -2.99 -35.5 -16.875 1 98.81 86 GLU A N 1
ATOM 689 C CA . GLU A 1 86 ? -3.65 -36.5 -17.734 1 98.81 86 GLU A CA 1
ATOM 690 C C . GLU A 1 86 ? -5.137 -36.594 -17.406 1 98.81 86 GLU A C 1
ATOM 692 O O . GLU A 1 86 ? -5.98 -36.531 -18.297 1 98.81 86 GLU A O 1
ATOM 697 N N . ALA A 1 87 ? -5.398 -36.75 -16.125 1 98.75 87 ALA A N 1
ATOM 698 C CA . ALA A 1 87 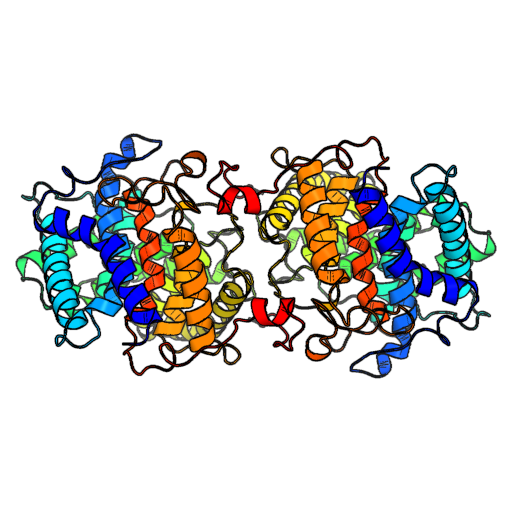? -6.785 -36.875 -15.688 1 98.75 87 ALA A CA 1
ATOM 699 C C . ALA A 1 87 ? -7.617 -35.656 -16.078 1 98.75 87 ALA A C 1
ATOM 701 O O . ALA A 1 87 ? -8.766 -35.812 -16.5 1 98.75 87 ALA A O 1
ATOM 702 N N . ALA A 1 88 ? -7.051 -34.531 -15.969 1 98.75 88 ALA A N 1
ATOM 703 C CA . ALA A 1 88 ? -7.754 -33.281 -16.188 1 98.75 88 ALA A CA 1
ATOM 704 C C . ALA A 1 88 ? -8.047 -33.062 -17.672 1 98.75 88 ALA A C 1
ATOM 706 O O . ALA A 1 88 ? -9.016 -32.375 -18.016 1 98.75 88 ALA A O 1
ATOM 707 N N . THR A 1 89 ? -7.234 -33.625 -18.594 1 98.69 89 THR A N 1
ATOM 708 C CA . THR A 1 89 ? -7.312 -33.25 -20 1 98.69 89 THR A CA 1
ATOM 709 C C . THR A 1 89 ? -7.836 -34.406 -20.844 1 98.69 89 THR A C 1
ATOM 711 O O . THR A 1 89 ? -8.102 -34.25 -22.031 1 98.69 89 THR A O 1
ATOM 714 N N . ASP A 1 90 ? -7.992 -35.562 -20.234 1 98.06 90 ASP A N 1
ATOM 715 C CA . ASP A 1 90 ? -8.531 -36.719 -20.906 1 98.06 90 ASP A CA 1
ATOM 716 C C . ASP A 1 90 ? -10.055 -36.688 -20.984 1 98.06 90 ASP A C 1
ATOM 718 O O . ASP A 1 90 ? -10.734 -36.812 -19.953 1 98.06 90 ASP A O 1
ATOM 722 N N . PRO A 1 91 ? -10.586 -36.562 -22.156 1 96.38 91 PRO A N 1
ATOM 723 C CA . PRO A 1 91 ? -12.039 -36.438 -22.281 1 96.38 91 PRO A CA 1
ATOM 724 C C . PRO A 1 91 ? -12.789 -37.656 -21.703 1 96.38 91 PRO A C 1
ATOM 726 O O . PRO A 1 91 ? -13.977 -37.531 -21.391 1 96.38 91 PRO A O 1
ATOM 729 N N . SER A 1 92 ? -12.164 -38.75 -21.578 1 96.75 92 SER A N 1
ATOM 730 C CA . SER A 1 92 ? -12.805 -39.938 -21.047 1 96.75 92 SER A CA 1
ATOM 731 C C . SER A 1 92 ? -12.688 -40 -19.531 1 96.75 92 SER A C 1
ATOM 733 O O . SER A 1 92 ? -13.258 -40.906 -18.891 1 96.75 92 SER A O 1
ATOM 735 N N . SER A 1 93 ? -11.938 -39.094 -18.953 1 96.81 93 SER A N 1
ATOM 736 C CA . SER A 1 93 ? -11.719 -39.062 -17.516 1 96.81 93 SER A CA 1
ATOM 737 C C . SER A 1 93 ? -12.945 -38.531 -16.781 1 96.81 93 SER A C 1
ATOM 739 O O . SER A 1 93 ? -13.594 -37.594 -17.234 1 96.81 93 SER A O 1
ATOM 741 N N . LEU A 1 94 ? -13.227 -39.062 -15.633 1 95.31 94 LEU A N 1
ATOM 742 C CA . LEU A 1 94 ? -14.273 -38.562 -14.766 1 95.31 94 LEU A CA 1
ATOM 743 C C . LEU A 1 94 ? -13.914 -37.188 -14.234 1 95.31 94 LEU A C 1
ATOM 745 O O . LEU A 1 94 ? -14.789 -36.438 -13.789 1 95.31 94 LEU A O 1
ATOM 749 N N . ASP A 1 95 ? -12.672 -36.875 -14.32 1 97.88 95 ASP A N 1
ATOM 750 C CA . ASP A 1 95 ? -12.188 -35.594 -13.828 1 97.88 95 ASP A CA 1
ATOM 751 C C . ASP A 1 95 ? -11.781 -34.688 -14.984 1 97.88 95 ASP A C 1
ATOM 753 O O . ASP A 1 95 ? -10.977 -33.781 -14.812 1 97.88 95 ASP A O 1
ATOM 757 N N . TYR A 1 96 ? -12.344 -35.031 -16.188 1 97.81 96 TYR A N 1
ATOM 758 C CA . TYR A 1 96 ? -12.133 -34.094 -17.297 1 97.81 96 TYR A CA 1
ATOM 759 C C . TYR A 1 96 ? -12.609 -32.688 -16.938 1 97.81 96 TYR A C 1
ATOM 761 O O . TYR A 1 96 ? -13.695 -32.531 -16.375 1 97.81 96 TYR A O 1
ATOM 769 N N . MET A 1 97 ? -11.82 -31.734 -17.25 1 98.25 97 MET A N 1
ATOM 770 C CA . MET A 1 97 ? -12.102 -30.406 -16.719 1 98.25 97 MET A CA 1
ATOM 771 C C . MET A 1 97 ? -12.602 -29.469 -17.812 1 98.25 97 MET A C 1
ATOM 773 O O . MET A 1 97 ? -12.523 -29.797 -19 1 98.25 97 MET A O 1
ATOM 777 N N . ASN A 1 98 ? -13.242 -28.375 -17.391 1 98.12 98 ASN A N 1
ATOM 778 C CA . ASN A 1 98 ? -13.828 -27.344 -18.25 1 98.12 98 ASN A CA 1
ATOM 779 C C . ASN A 1 98 ? -12.773 -26.344 -18.719 1 98.12 98 ASN A C 1
ATOM 781 O O . ASN A 1 98 ? -12.219 -25.609 -17.906 1 98.12 98 ASN A O 1
ATOM 785 N N . PHE A 1 99 ? -12.562 -26.266 -20.047 1 98.5 99 PHE A N 1
ATOM 786 C CA . PHE A 1 99 ? -11.555 -25.375 -20.594 1 98.5 99 PHE A CA 1
ATOM 787 C C . PHE A 1 99 ? -12.188 -24.312 -21.484 1 98.5 99 PHE A C 1
ATOM 789 O O . PHE A 1 99 ? -11.508 -23.375 -21.938 1 98.5 99 PHE A O 1
ATOM 796 N N . ASP A 1 100 ? -13.469 -24.391 -21.766 1 97.5 100 ASP A N 1
ATOM 797 C CA . ASP A 1 100 ? -13.945 -23.516 -22.828 1 97.5 100 ASP A CA 1
ATOM 798 C C . ASP A 1 100 ? -15.359 -23.016 -22.547 1 97.5 100 ASP A C 1
ATOM 800 O O . ASP A 1 100 ? -15.93 -22.25 -23.328 1 97.5 100 ASP A O 1
ATOM 804 N N . ARG A 1 101 ? -16 -23.469 -21.453 1 97.75 101 ARG A N 1
ATOM 805 C CA . ARG A 1 101 ? -17.344 -23 -21.109 1 97.75 101 ARG A CA 1
ATOM 806 C C . ARG A 1 101 ? -17.281 -21.984 -19.969 1 97.75 101 ARG A C 1
ATOM 808 O O . ARG A 1 101 ? -16.766 -22.281 -18.891 1 97.75 101 ARG A O 1
ATOM 815 N N . GLY A 1 102 ? -17.859 -20.859 -20.266 1 96.69 102 GLY A N 1
ATOM 816 C CA . GLY A 1 102 ? -17.781 -19.75 -19.328 1 96.69 102 GLY A CA 1
ATOM 817 C C . GLY A 1 102 ? -16.5 -18.953 -19.469 1 96.69 102 GLY A C 1
ATOM 818 O O . GLY A 1 102 ? -15.742 -19.141 -20.422 1 96.69 102 GLY A O 1
ATOM 819 N N . GLY A 1 103 ? -16.219 -17.984 -18.516 1 97.38 103 GLY A N 1
ATOM 820 C CA . GLY A 1 103 ? -15.031 -17.141 -18.578 1 97.38 103 GLY A CA 1
ATOM 821 C C . GLY A 1 103 ? -13.883 -17.656 -17.734 1 97.38 103 GLY A C 1
ATOM 822 O O . GLY A 1 103 ? -12.727 -17.609 -18.156 1 97.38 103 GLY A O 1
ATOM 823 N N . GLN A 1 104 ? -14.156 -18.25 -16.609 1 97.25 104 GLN A N 1
ATOM 824 C CA . GLN A 1 104 ? -13.203 -18.594 -15.555 1 97.25 104 GLN A CA 1
ATOM 825 C C . GLN A 1 104 ? -12.148 -19.578 -16.062 1 97.25 104 GLN A C 1
ATOM 827 O O . GLN A 1 104 ? -10.984 -19.516 -15.648 1 97.25 104 GLN A O 1
ATOM 832 N N . PRO A 1 105 ? -12.477 -20.453 -17.016 1 98.38 105 PRO A N 1
ATOM 833 C CA . PRO A 1 105 ? -11.477 -21.422 -17.469 1 98.38 105 PRO A CA 1
ATOM 834 C C . PRO A 1 105 ? -10.266 -20.75 -18.125 1 98.38 105 PRO A C 1
ATOM 836 O O . PRO A 1 105 ? -9.172 -21.312 -18.141 1 98.38 105 PRO A O 1
ATOM 839 N N . LEU A 1 106 ? -10.461 -19.562 -18.688 1 98.81 106 LEU A N 1
ATOM 840 C CA . LEU A 1 106 ? -9.312 -18.844 -19.234 1 98.81 106 LEU A CA 1
ATOM 841 C C . LEU A 1 106 ? -8.273 -18.578 -18.141 1 98.81 106 LEU A C 1
ATOM 843 O O . LEU A 1 106 ? -7.078 -18.766 -18.359 1 98.81 106 LEU A O 1
ATOM 847 N N . VAL A 1 107 ? -8.742 -18.141 -16.984 1 98.75 107 VAL A N 1
ATOM 848 C CA . VAL A 1 107 ? -7.887 -17.844 -15.844 1 98.75 107 VAL A CA 1
ATOM 849 C C . VAL A 1 107 ? -7.211 -19.125 -15.367 1 98.75 107 VAL A C 1
ATOM 851 O O . VAL A 1 107 ? -5.996 -19.156 -15.18 1 98.75 107 VAL A O 1
ATOM 854 N N . ASP A 1 108 ? -8 -20.156 -15.219 1 98.75 108 ASP A N 1
ATOM 855 C CA . ASP A 1 108 ? -7.527 -21.406 -14.625 1 98.75 108 ASP A CA 1
ATOM 856 C C . ASP A 1 108 ? -6.516 -22.094 -15.539 1 98.75 108 ASP A C 1
ATOM 858 O O . ASP A 1 108 ? -5.484 -22.578 -15.078 1 98.75 108 ASP A O 1
ATOM 862 N N . ALA A 1 109 ? -6.828 -22.062 -16.828 1 98.88 109 ALA A N 1
ATOM 863 C CA . ALA A 1 109 ? -5.918 -22.656 -17.812 1 98.88 109 ALA A CA 1
ATOM 864 C C . ALA A 1 109 ? -4.613 -21.859 -17.875 1 98.88 109 ALA A C 1
ATOM 866 O O . ALA A 1 109 ? -3.549 -22.438 -18.125 1 98.88 109 ALA A O 1
ATOM 867 N N . ALA A 1 110 ? -4.703 -20.578 -17.688 1 98.94 110 ALA A N 1
ATOM 868 C CA . ALA A 1 110 ? -3.5 -19.75 -17.719 1 98.94 110 ALA A CA 1
ATOM 869 C C . ALA A 1 110 ? -2.537 -20.141 -16.594 1 98.94 110 ALA A C 1
ATOM 871 O O . ALA A 1 110 ? -1.32 -20.156 -16.797 1 98.94 110 ALA A O 1
ATOM 872 N N . PHE A 1 111 ? -3.07 -20.438 -15.422 1 98.94 111 PHE A N 1
ATOM 873 C CA . PHE A 1 111 ? -2.195 -20.859 -14.336 1 98.94 111 PHE A CA 1
ATOM 874 C C . PHE A 1 111 ? -1.615 -22.234 -14.609 1 98.94 111 PHE A C 1
ATOM 876 O O . PHE A 1 111 ? -0.469 -22.516 -14.258 1 98.94 111 PHE A O 1
ATOM 883 N N . LEU A 1 112 ? -2.408 -23.125 -15.266 1 98.94 112 LEU A N 1
ATOM 884 C CA . LEU A 1 112 ? -1.862 -24.406 -15.703 1 98.94 112 LEU A CA 1
ATOM 885 C C . LEU A 1 112 ? -0.753 -24.203 -16.734 1 98.94 112 LEU A C 1
ATOM 887 O O . LEU A 1 112 ? 0.3 -24.828 -16.641 1 98.94 112 LEU A O 1
ATOM 891 N N . ALA A 1 113 ? -0.989 -23.312 -17.672 1 98.94 113 ALA A N 1
ATOM 892 C CA . ALA A 1 113 ? 0.022 -22.953 -18.672 1 98.94 113 ALA A CA 1
ATOM 893 C C . ALA A 1 113 ? 1.271 -22.391 -18 1 98.94 113 ALA A C 1
ATOM 895 O O . ALA A 1 113 ? 2.395 -22.703 -18.391 1 98.94 113 ALA A O 1
ATOM 896 N N . ASN A 1 114 ? 1.053 -21.547 -17.016 1 98.94 114 ASN A N 1
ATOM 897 C CA . ASN A 1 114 ? 2.156 -20.984 -16.25 1 98.94 114 ASN A CA 1
ATOM 898 C C . ASN A 1 114 ? 2.998 -22.062 -15.586 1 98.94 114 ASN A C 1
ATOM 900 O O . ASN A 1 114 ? 4.227 -21.969 -15.547 1 98.94 114 ASN A O 1
ATOM 904 N N . ALA A 1 115 ? 2.322 -23.078 -15.086 1 98.94 115 ALA A N 1
ATOM 905 C CA . ALA A 1 115 ? 3.016 -24.219 -14.492 1 98.94 115 ALA A CA 1
ATOM 906 C C . ALA A 1 115 ? 3.912 -24.922 -15.508 1 98.94 115 ALA A C 1
ATOM 908 O O . ALA A 1 115 ? 5.062 -25.25 -15.211 1 98.94 115 ALA A O 1
ATOM 909 N N . VAL A 1 116 ? 3.412 -25.094 -16.688 1 98.81 116 VAL A N 1
ATOM 910 C CA . VAL A 1 116 ? 4.156 -25.75 -17.75 1 98.81 116 VAL A CA 1
ATOM 911 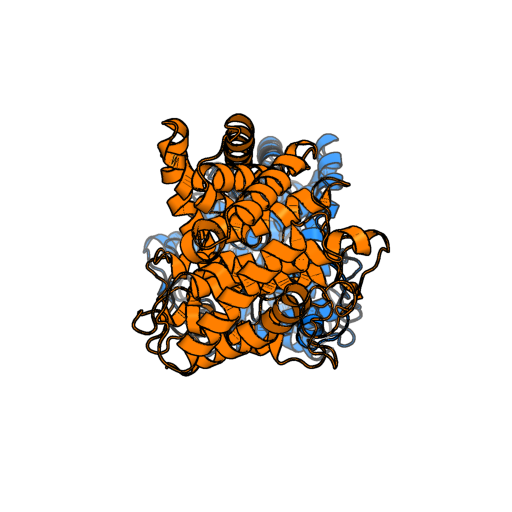C C . VAL A 1 116 ? 5.391 -24.922 -18.109 1 98.81 116 VAL A C 1
ATOM 913 O O . VAL A 1 116 ? 6.48 -25.453 -18.281 1 98.81 116 VAL A O 1
ATOM 916 N N . LEU A 1 117 ? 5.203 -23.625 -18.125 1 98.69 117 LEU A N 1
ATOM 917 C CA . LEU A 1 117 ? 6.316 -22.734 -18.438 1 98.69 117 LEU A CA 1
ATOM 918 C C . LEU A 1 117 ? 7.379 -22.812 -17.344 1 98.69 117 LEU A C 1
ATOM 920 O O . LEU A 1 117 ? 8.578 -22.703 -17.625 1 98.69 117 LEU A O 1
ATOM 924 N N . ARG A 1 118 ? 6.953 -22.984 -16.109 1 98.81 118 ARG A N 1
ATOM 925 C CA . ARG A 1 118 ? 7.859 -23 -14.969 1 98.81 118 ARG A CA 1
ATOM 926 C C . ARG A 1 118 ? 8.555 -24.359 -14.828 1 98.81 118 ARG A C 1
ATOM 928 O O . ARG A 1 118 ? 9.633 -24.438 -14.242 1 98.81 118 ARG A O 1
ATOM 935 N N . ALA A 1 119 ? 7.91 -25.391 -15.383 1 98.75 119 ALA A N 1
ATOM 936 C CA . ALA A 1 119 ? 8.469 -26.75 -15.312 1 98.75 119 ALA A CA 1
ATOM 937 C C . ALA A 1 119 ? 8.289 -27.484 -16.641 1 98.75 119 ALA A C 1
ATOM 939 O O . ALA A 1 119 ? 7.652 -28.531 -16.688 1 98.75 119 ALA A O 1
ATOM 940 N N . PRO A 1 120 ? 8.922 -27.047 -17.672 1 98.31 120 PRO A N 1
ATOM 941 C CA . PRO A 1 120 ? 8.695 -27.594 -19.016 1 98.31 120 PRO A CA 1
ATOM 942 C C . PRO A 1 120 ? 9.156 -29.047 -19.156 1 98.31 120 PRO A C 1
ATOM 944 O O . PRO A 1 120 ? 8.664 -29.781 -20.016 1 98.31 120 PRO A O 1
ATOM 947 N N . ASN A 1 121 ? 10.102 -29.469 -18.328 1 97.81 121 ASN A N 1
ATOM 948 C CA . ASN A 1 121 ? 10.508 -30.859 -18.375 1 97.81 121 ASN A CA 1
ATOM 949 C C . ASN A 1 121 ? 9.562 -31.75 -17.578 1 97.81 121 ASN A C 1
ATOM 951 O O . ASN A 1 121 ? 8.906 -32.625 -18.141 1 97.81 121 ASN A O 1
ATOM 955 N N . GLU A 1 122 ? 9.328 -31.422 -16.344 1 98.06 122 GLU A N 1
ATOM 956 C CA . GLU A 1 122 ? 8.57 -32.281 -15.43 1 98.06 122 GLU A CA 1
ATOM 957 C C . GLU A 1 122 ? 7.09 -32.281 -15.797 1 98.06 122 GLU A C 1
ATOM 959 O O . GLU A 1 122 ? 6.406 -33.281 -15.609 1 98.06 122 GLU A O 1
ATOM 964 N N . LEU A 1 123 ? 6.621 -31.125 -16.344 1 98.75 123 LEU A N 1
ATOM 965 C CA . LEU A 1 123 ? 5.176 -31.031 -16.5 1 98.75 123 LEU A CA 1
ATOM 966 C C . LEU A 1 123 ? 4.781 -31.047 -17.969 1 98.75 123 LEU A C 1
ATOM 968 O O . LEU A 1 123 ? 3.6 -30.938 -18.297 1 98.75 123 LEU A O 1
ATOM 972 N N . TYR A 1 124 ? 5.738 -31.188 -18.922 1 98.62 124 TYR A N 1
ATOM 973 C CA . TYR A 1 124 ? 5.359 -31.281 -20.328 1 98.62 124 TYR A CA 1
ATOM 974 C C . TYR A 1 124 ? 6.176 -32.344 -21.047 1 98.62 124 TYR A C 1
ATOM 976 O O . TYR A 1 124 ? 5.625 -33.344 -21.531 1 98.62 124 TYR A O 1
ATOM 984 N N . ALA A 1 125 ? 7.488 -32.219 -21.094 1 98.44 125 ALA A N 1
ATOM 985 C CA . ALA A 1 125 ? 8.352 -33.125 -21.875 1 98.44 125 ALA A CA 1
ATOM 986 C C . ALA A 1 125 ? 8.156 -34.562 -21.438 1 98.44 125 ALA A C 1
ATOM 988 O O . ALA A 1 125 ? 8.25 -35.5 -22.25 1 98.44 125 ALA A O 1
ATOM 989 N N . ARG A 1 126 ? 7.875 -34.844 -20.156 1 98.31 126 ARG A N 1
ATOM 990 C CA . ARG A 1 126 ? 7.781 -36.188 -19.594 1 98.31 126 ARG A CA 1
ATOM 991 C C . ARG A 1 126 ? 6.367 -36.75 -19.75 1 98.31 126 ARG A C 1
ATOM 993 O O . ARG A 1 126 ? 6.121 -37.906 -19.438 1 98.31 126 ARG A O 1
ATOM 1000 N N . LEU A 1 127 ? 5.469 -35.969 -20.25 1 98.69 127 LEU A N 1
ATOM 1001 C CA . LEU A 1 127 ? 4.121 -36.469 -20.516 1 98.69 127 LEU A CA 1
ATOM 1002 C C . LEU A 1 127 ? 4.109 -37.406 -21.703 1 98.69 127 LEU A C 1
ATOM 1004 O O . LEU A 1 127 ? 4.891 -37.25 -22.641 1 98.69 127 LEU A O 1
ATOM 1008 N N . GLU A 1 128 ? 3.211 -38.344 -21.672 1 98.19 128 GLU A N 1
ATOM 1009 C CA . GLU A 1 128 ? 2.986 -39.188 -22.828 1 98.19 128 GLU A CA 1
ATOM 1010 C C . GLU A 1 128 ? 2.473 -38.375 -24.016 1 98.19 128 GLU A C 1
ATOM 1012 O O . GLU A 1 128 ? 1.787 -37.375 -23.828 1 98.19 128 GLU A O 1
ATOM 1017 N N . PRO A 1 129 ? 2.752 -38.844 -25.219 1 98.19 129 PRO A N 1
ATOM 1018 C CA . PRO A 1 129 ? 2.363 -38.094 -26.406 1 98.19 129 PRO A CA 1
ATOM 1019 C C . PRO A 1 129 ? 0.869 -37.75 -26.438 1 98.19 129 PRO A C 1
ATOM 1021 O O . PRO A 1 129 ? 0.478 -36.656 -26.781 1 98.19 129 PRO A O 1
ATOM 1024 N N . HIS A 1 130 ? 0.067 -38.719 -26.078 1 98.19 130 HIS A N 1
ATOM 1025 C CA . HIS A 1 130 ? -1.371 -38.469 -26.125 1 98.19 130 HIS A CA 1
ATOM 1026 C C . HIS A 1 130 ? -1.794 -37.438 -25.078 1 98.19 130 HIS A C 1
ATOM 1028 O O . HIS A 1 130 ? -2.721 -36.656 -25.328 1 98.19 130 HIS A O 1
ATOM 1034 N N . VAL A 1 131 ? -1.116 -37.438 -23.922 1 98.62 131 VAL A N 1
ATOM 1035 C CA . VAL A 1 131 ? -1.418 -36.438 -22.875 1 98.62 131 VAL A CA 1
ATOM 1036 C C . VAL A 1 131 ? -0.995 -35.062 -23.344 1 98.62 131 VAL A C 1
ATOM 1038 O O . VAL A 1 131 ? -1.704 -34.062 -23.109 1 98.62 131 VAL A O 1
ATOM 1041 N N . ARG A 1 132 ? 0.164 -34.938 -24.031 1 98.69 132 ARG A N 1
ATOM 1042 C CA . ARG A 1 132 ? 0.603 -33.656 -24.594 1 98.69 132 ARG A CA 1
ATOM 1043 C C . ARG A 1 132 ? -0.418 -33.125 -25.594 1 98.69 132 ARG A C 1
ATOM 1045 O O . ARG A 1 132 ? -0.717 -31.922 -25.594 1 98.69 132 ARG A O 1
ATOM 1052 N N . ALA A 1 133 ? -0.897 -34 -26.391 1 98.5 133 ALA A N 1
ATOM 1053 C CA . ALA A 1 133 ? -1.895 -33.594 -27.391 1 98.5 133 ALA A CA 1
ATOM 1054 C C . ALA A 1 133 ? -3.166 -33.094 -26.719 1 98.5 133 ALA A C 1
ATOM 1056 O O . ALA A 1 133 ? -3.75 -32.094 -27.141 1 98.5 133 ALA A O 1
ATOM 1057 N N . ASN A 1 134 ? -3.602 -33.812 -25.672 1 98.75 134 ASN A N 1
ATOM 1058 C CA . ASN A 1 134 ? -4.781 -33.406 -24.922 1 98.75 134 ASN A CA 1
ATOM 1059 C C . ASN A 1 134 ? -4.574 -32.062 -24.266 1 98.75 134 ASN A C 1
ATOM 1061 O O . ASN A 1 134 ? -5.469 -31.203 -24.297 1 98.75 134 ASN A O 1
ATOM 1065 N N . LEU A 1 135 ? -3.408 -31.891 -23.625 1 98.81 135 LEU A N 1
ATOM 1066 C CA . LEU A 1 135 ? -3.086 -30.641 -22.969 1 98.81 135 LEU A CA 1
ATOM 1067 C C . LEU A 1 135 ? -3.086 -29.484 -23.969 1 98.81 135 LEU A C 1
ATOM 1069 O O . LEU A 1 135 ? -3.654 -28.422 -23.703 1 98.81 135 LEU A O 1
ATOM 1073 N N . THR A 1 136 ? -2.465 -29.688 -25.141 1 98.69 136 THR A N 1
ATOM 1074 C CA . THR A 1 136 ? -2.428 -28.688 -26.203 1 98.69 136 THR A CA 1
ATOM 1075 C C . THR A 1 136 ? -3.84 -28.312 -26.641 1 98.69 136 THR A C 1
ATOM 1077 O O . THR A 1 136 ? -4.172 -27.141 -26.766 1 98.69 136 THR A O 1
ATOM 1080 N N . SER A 1 137 ? -4.633 -29.312 -26.844 1 98.62 137 SER A N 1
ATOM 1081 C CA . SER A 1 137 ? -6.012 -29.094 -27.266 1 98.62 137 SER A CA 1
ATOM 1082 C C . SER A 1 137 ? -6.801 -28.328 -26.219 1 98.62 137 SER A C 1
ATOM 1084 O O . SER A 1 137 ? -7.582 -27.438 -26.547 1 98.62 137 SER A O 1
ATOM 1086 N N . ALA A 1 138 ? -6.59 -28.703 -24.984 1 98.81 138 ALA A N 1
ATOM 1087 C CA . ALA A 1 138 ? -7.273 -28.047 -23.875 1 98.81 138 ALA A CA 1
ATOM 1088 C C . ALA A 1 138 ? -6.906 -26.562 -23.797 1 98.81 138 ALA A C 1
ATOM 1090 O O . ALA A 1 138 ? -7.777 -25.703 -23.656 1 98.81 138 ALA A O 1
ATOM 1091 N N . LEU A 1 139 ? -5.621 -26.234 -23.891 1 98.81 139 LEU A N 1
ATOM 1092 C CA . LEU A 1 139 ? -5.152 -24.859 -23.828 1 98.81 139 LEU A CA 1
ATOM 1093 C C . LEU A 1 139 ? -5.672 -24.047 -25 1 98.81 139 LEU A C 1
ATOM 1095 O O . LEU A 1 139 ? -6.121 -22.922 -24.844 1 98.81 139 LEU A O 1
ATOM 1099 N N . ARG A 1 140 ? -5.738 -24.656 -26.188 1 98.56 140 ARG A N 1
ATOM 1100 C CA . ARG A 1 140 ? -6.207 -23.969 -27.391 1 98.56 140 ARG A CA 1
ATOM 1101 C C . ARG A 1 140 ? -7.707 -23.703 -27.328 1 98.56 140 ARG A C 1
ATOM 1103 O O . ARG A 1 140 ? -8.188 -22.703 -27.844 1 98.56 140 ARG A O 1
ATOM 1110 N N . ALA A 1 141 ? -8.383 -24.578 -26.625 1 98.56 141 ALA A N 1
ATOM 1111 C CA . ALA A 1 141 ? -9.836 -24.453 -26.516 1 98.56 141 ALA A CA 1
ATOM 1112 C C . ALA A 1 141 ? -10.234 -23.172 -25.812 1 98.56 141 ALA A C 1
ATOM 1114 O O . ALA A 1 141 ? -11.336 -22.641 -26.031 1 98.56 141 ALA A O 1
ATOM 1115 N N . THR A 1 142 ? -9.344 -22.594 -25.031 1 98.69 142 THR A N 1
ATOM 1116 C CA . THR A 1 142 ? -9.648 -21.391 -24.266 1 98.69 142 THR A CA 1
ATOM 1117 C C . THR A 1 142 ? -9.797 -20.188 -25.188 1 98.69 142 THR A C 1
ATOM 1119 O O . THR A 1 142 ? -10.312 -19.141 -24.797 1 98.69 142 THR A O 1
ATOM 1122 N N . ARG A 1 143 ? -9.375 -20.312 -26.469 1 98.56 143 ARG A N 1
ATOM 1123 C CA . ARG A 1 143 ? -9.359 -19.203 -27.406 1 98.56 143 ARG A CA 1
ATOM 1124 C C . ARG A 1 143 ? -10.766 -18.703 -27.688 1 98.56 143 ARG A C 1
ATOM 1126 O O . ARG A 1 143 ? -10.938 -17.578 -28.188 1 98.56 143 ARG A O 1
ATOM 1133 N N . VAL A 1 144 ? -11.758 -19.469 -27.312 1 98.62 144 VAL A N 1
ATOM 1134 C CA . VAL A 1 144 ? -13.133 -19.047 -27.547 1 98.62 144 VAL A CA 1
ATOM 1135 C C . VAL A 1 144 ? -13.562 -18.016 -26.516 1 98.62 144 VAL A C 1
ATOM 1137 O O . VAL A 1 144 ? -14.562 -17.312 -26.688 1 98.62 144 VAL A O 1
ATOM 1140 N N . ILE A 1 145 ? -12.766 -17.906 -25.438 1 98.62 145 ILE A N 1
ATOM 1141 C CA . ILE A 1 145 ? -13.148 -17.047 -24.328 1 98.62 145 ILE A CA 1
ATOM 1142 C C . ILE A 1 145 ? -12.562 -15.656 -24.516 1 98.62 145 ILE A C 1
ATOM 1144 O O . ILE A 1 145 ? -11.352 -15.5 -24.688 1 98.62 145 ILE A O 1
ATOM 1148 N N . ARG A 1 146 ? -13.406 -14.617 -24.562 1 97.75 146 ARG A N 1
ATOM 1149 C CA . ARG A 1 146 ? -12.984 -13.227 -24.609 1 97.75 146 ARG A CA 1
ATOM 1150 C C . ARG A 1 146 ? -12.594 -12.727 -23.219 1 97.75 146 ARG A C 1
ATOM 1152 O O . ARG A 1 146 ? -13.43 -12.688 -22.312 1 97.75 146 ARG A O 1
ATOM 1159 N N . PRO A 1 147 ? -11.32 -12.352 -22.969 1 98.44 147 PRO A N 1
ATOM 1160 C CA . PRO A 1 147 ? -10.914 -11.875 -21.656 1 98.44 147 PRO A CA 1
ATOM 1161 C C . PRO A 1 147 ? -11.562 -10.547 -21.281 1 98.44 147 PRO A C 1
ATOM 1163 O O . PRO A 1 147 ? -11.805 -9.711 -22.156 1 98.44 147 PRO A O 1
ATOM 1166 N N . VAL A 1 148 ? -11.82 -10.344 -20 1 97.31 148 VAL A N 1
ATOM 1167 C CA . VAL A 1 148 ? -12.172 -9.023 -19.484 1 97.31 148 VAL A CA 1
ATOM 1168 C C . VAL A 1 148 ? -11.031 -8.039 -19.734 1 97.31 148 VAL A C 1
ATOM 1170 O O . VAL A 1 148 ? -9.859 -8.414 -19.688 1 97.31 148 VAL A O 1
ATOM 1173 N N . PHE A 1 149 ? -11.367 -6.766 -20.094 1 98.12 149 PHE A N 1
ATOM 1174 C CA . PHE A 1 149 ? -10.383 -5.73 -20.375 1 98.12 149 PHE A CA 1
ATOM 1175 C C . PHE A 1 149 ? -9.68 -5.293 -19.094 1 98.12 149 PHE A C 1
ATOM 1177 O O . PHE A 1 149 ? -9.922 -4.191 -18.594 1 98.12 149 PHE A O 1
ATOM 1184 N N . SER A 1 150 ? -8.844 -6.121 -18.562 1 98.25 150 SER A N 1
ATOM 1185 C CA . SER A 1 150 ? -8.117 -6.004 -17.297 1 98.25 150 SER A CA 1
ATOM 1186 C C . SER A 1 150 ? -6.906 -6.93 -17.281 1 98.25 150 SER A C 1
ATOM 1188 O O . SER A 1 150 ? -6.367 -7.285 -18.328 1 98.25 150 SER A O 1
ATOM 1190 N N . ASN A 1 151 ? -6.488 -7.305 -16.078 1 98.44 151 ASN A N 1
ATOM 1191 C CA . ASN A 1 151 ? -5.363 -8.234 -15.977 1 98.44 151 ASN A CA 1
ATOM 1192 C C . ASN A 1 151 ? -5.645 -9.539 -16.719 1 98.44 151 ASN A C 1
ATOM 1194 O O . ASN A 1 151 ? -4.719 -10.289 -17.031 1 98.44 151 ASN A O 1
ATOM 1198 N N . TRP A 1 152 ? -6.855 -9.758 -17.156 1 98.75 152 TRP A N 1
ATOM 1199 C CA . TRP A 1 152 ? -7.25 -10.992 -17.828 1 98.75 152 TRP A CA 1
ATOM 1200 C C . TRP A 1 152 ? -6.52 -11.156 -19.156 1 98.75 152 TRP A C 1
ATOM 1202 O O . TRP A 1 152 ? -6.371 -12.273 -19.656 1 98.75 152 TRP A O 1
ATOM 1212 N N . LEU A 1 153 ? -6.121 -10.047 -19.688 1 98.88 153 LEU A N 1
ATOM 1213 C CA . LEU A 1 153 ? -5.398 -10.109 -20.953 1 98.88 153 LEU A CA 1
ATOM 1214 C C . LEU A 1 153 ? -4.125 -10.93 -20.812 1 98.88 153 LEU A C 1
ATOM 1216 O O . LEU A 1 153 ? -3.711 -11.609 -21.766 1 98.88 153 LEU A O 1
ATOM 1220 N N . LEU A 1 154 ? -3.605 -10.906 -19.656 1 98.94 154 LEU A N 1
ATOM 1221 C CA . LEU A 1 154 ? -2.35 -11.617 -19.438 1 98.94 154 LEU A CA 1
ATOM 1222 C C . LEU A 1 154 ? -2.584 -13.125 -19.359 1 98.94 154 LEU A C 1
ATOM 1224 O O . LEU A 1 154 ? -1.672 -13.914 -19.609 1 98.94 154 LEU A O 1
ATOM 1228 N N . PHE A 1 155 ? -3.814 -13.531 -19.031 1 98.94 155 PHE A N 1
ATOM 1229 C CA . PHE A 1 155 ? -4.109 -14.961 -19.016 1 98.94 155 PHE A CA 1
ATOM 1230 C C . PHE A 1 155 ? -4.008 -15.547 -20.422 1 98.94 155 PHE A C 1
ATOM 1232 O O . PHE A 1 155 ? -3.426 -16.609 -20.625 1 98.94 155 PHE A O 1
ATOM 1239 N N . SER A 1 156 ? -4.516 -14.805 -21.359 1 98.81 156 SER A N 1
ATOM 1240 C CA . SER A 1 156 ? -4.406 -15.227 -22.75 1 98.81 156 SER A CA 1
ATOM 1241 C C . SER A 1 156 ? -2.949 -15.273 -23.203 1 98.81 156 SER A C 1
ATOM 1243 O O . SER A 1 156 ? -2.525 -16.219 -23.859 1 98.81 156 SER A O 1
ATOM 1245 N N . ALA A 1 157 ? -2.229 -14.258 -22.844 1 98.94 157 ALA A N 1
ATOM 1246 C CA . ALA A 1 157 ? -0.823 -14.188 -23.234 1 98.94 157 ALA A CA 1
ATOM 1247 C C . ALA A 1 157 ? -0.026 -15.344 -22.625 1 98.94 157 ALA A C 1
ATOM 1249 O O . ALA A 1 157 ? 0.855 -15.906 -23.281 1 98.94 157 ALA A O 1
ATOM 1250 N N . MET A 1 158 ? -0.308 -15.688 -21.422 1 98.94 158 MET A N 1
ATOM 1251 C CA . MET A 1 158 ? 0.397 -16.75 -20.719 1 98.94 158 MET A CA 1
ATOM 1252 C C . MET A 1 158 ? 0.168 -18.094 -21.422 1 98.94 158 MET A C 1
ATOM 1254 O O . MET A 1 158 ? 1.102 -18.891 -21.562 1 98.94 158 MET A O 1
ATOM 1258 N N . ILE A 1 159 ? -1.051 -18.328 -21.828 1 98.94 159 ILE A N 1
ATOM 1259 C CA . ILE A 1 159 ? -1.381 -19.562 -22.516 1 98.94 159 ILE A CA 1
ATOM 1260 C C . ILE A 1 159 ? -0.612 -19.641 -23.828 1 98.94 159 ILE A C 1
ATOM 1262 O O . ILE A 1 159 ? -0.023 -20.672 -24.156 1 98.94 159 ILE A O 1
ATOM 1266 N N . GLU A 1 160 ? -0.561 -18.531 -24.547 1 98.94 160 GLU A N 1
ATOM 1267 C CA . GLU A 1 160 ? 0.157 -18.5 -25.812 1 98.94 160 GLU A CA 1
ATOM 1268 C C . GLU A 1 160 ? 1.657 -18.688 -25.609 1 98.94 160 GLU A C 1
ATOM 1270 O O . GLU A 1 160 ? 2.326 -19.328 -26.422 1 98.94 160 GLU A O 1
ATOM 1275 N N . ALA A 1 161 ? 2.154 -18.109 -24.547 1 98.94 161 ALA A N 1
ATOM 1276 C CA . ALA A 1 161 ? 3.566 -18.312 -24.219 1 98.94 161 ALA A CA 1
ATOM 1277 C C . ALA A 1 161 ? 3.869 -19.781 -23.969 1 98.94 161 ALA A C 1
ATOM 1279 O O . ALA A 1 161 ? 4.898 -20.297 -24.406 1 98.94 161 ALA A O 1
ATOM 1280 N N . ALA A 1 162 ? 2.973 -20.469 -23.25 1 98.88 162 ALA A N 1
ATOM 1281 C CA . ALA A 1 162 ? 3.162 -21.891 -22.984 1 98.88 162 ALA A CA 1
ATOM 1282 C C . ALA A 1 162 ? 3.082 -22.719 -24.281 1 98.88 162 ALA A C 1
ATOM 1284 O O . ALA A 1 162 ? 3.869 -23.641 -24.484 1 98.88 162 ALA A O 1
ATOM 1285 N N . LEU A 1 163 ? 2.107 -22.359 -25.125 1 98.81 163 LEU A N 1
ATOM 1286 C CA . LEU A 1 163 ? 1.994 -23.047 -26.406 1 98.81 163 LEU A CA 1
ATOM 1287 C C . LEU A 1 163 ? 3.277 -22.906 -27.219 1 98.81 163 LEU A C 1
ATOM 1289 O O . LEU A 1 163 ? 3.75 -23.875 -27.812 1 98.81 163 LEU A O 1
ATOM 1293 N N . HIS A 1 164 ? 3.836 -21.734 -27.188 1 98.81 164 HIS A N 1
ATOM 1294 C CA . HIS A 1 164 ? 5.117 -21.516 -27.859 1 98.81 164 HIS A CA 1
ATOM 1295 C C . HIS A 1 164 ? 6.191 -22.438 -27.297 1 98.81 164 HIS A C 1
ATOM 1297 O O . HIS A 1 164 ? 6.906 -23.094 -28.047 1 98.81 164 HIS A O 1
ATOM 1303 N N . ARG A 1 165 ? 6.309 -22.484 -25.984 1 98.44 165 ARG A N 1
ATOM 1304 C CA . ARG A 1 165 ? 7.293 -23.328 -25.312 1 98.44 165 ARG A CA 1
ATOM 1305 C C . ARG A 1 165 ? 7.09 -24.797 -25.688 1 98.44 165 ARG A C 1
ATOM 1307 O O . ARG A 1 165 ? 8.055 -25.547 -25.797 1 98.44 165 ARG A O 1
ATOM 1314 N N . MET A 1 166 ? 5.898 -25.203 -25.922 1 98.31 166 MET A N 1
ATOM 1315 C CA . MET A 1 166 ? 5.52 -26.594 -26.203 1 98.31 166 MET A CA 1
ATOM 1316 C C . MET A 1 166 ? 5.75 -26.922 -27.672 1 98.31 166 MET A C 1
ATOM 1318 O O . MET A 1 166 ? 5.535 -28.062 -28.094 1 98.31 166 MET A O 1
ATOM 1322 N N . GLY A 1 167 ? 6.137 -25.938 -28.469 1 97.94 167 GLY A N 1
ATOM 1323 C CA . GLY A 1 167 ? 6.398 -26.141 -29.875 1 97.94 167 GLY A CA 1
ATOM 1324 C C . GLY A 1 167 ? 5.145 -26.109 -30.734 1 97.94 167 GLY A C 1
ATOM 1325 O O . GLY A 1 167 ? 5.125 -26.625 -31.844 1 97.94 167 GLY A O 1
ATOM 1326 N N . GLU A 1 168 ? 4.133 -25.5 -30.188 1 98.19 168 GLU A N 1
ATOM 1327 C CA . GLU A 1 168 ? 2.846 -25.438 -30.891 1 98.19 168 GLU A CA 1
ATOM 1328 C C . GLU A 1 168 ? 2.646 -24.062 -31.531 1 98.19 168 GLU A C 1
ATOM 1330 O O . GLU A 1 168 ? 3.381 -23.125 -31.25 1 98.19 168 GLU A O 1
ATOM 1335 N N . ASP A 1 169 ? 1.652 -24.016 -32.438 1 97.62 169 ASP A N 1
ATOM 1336 C CA . ASP A 1 169 ? 1.254 -22.719 -32.969 1 97.62 169 ASP A CA 1
ATOM 1337 C C . ASP A 1 169 ? 0.683 -21.828 -31.859 1 97.62 169 ASP A C 1
ATOM 1339 O O . ASP A 1 169 ? -0.05 -22.312 -30.984 1 97.62 169 ASP A O 1
ATOM 1343 N N . TRP A 1 170 ? 1.128 -20.625 -31.844 1 98.38 170 TRP A N 1
ATOM 1344 C CA . TRP A 1 170 ? 0.665 -19.672 -30.844 1 98.38 170 TRP A CA 1
ATOM 1345 C C . TRP A 1 170 ? 0.228 -18.359 -31.484 1 98.38 170 TRP A C 1
ATOM 1347 O O . TRP A 1 170 ? 0.499 -18.125 -32.656 1 98.38 170 TRP A O 1
ATOM 1357 N N . ASP A 1 171 ? -0.504 -17.547 -30.828 1 98.62 171 ASP A N 1
ATOM 1358 C CA . ASP A 1 171 ? -1.144 -16.344 -31.375 1 98.62 171 ASP A CA 1
ATOM 1359 C C . ASP A 1 171 ? -0.427 -15.086 -30.906 1 98.62 171 ASP A C 1
ATOM 1361 O O . ASP A 1 171 ? -0.672 -14.594 -29.797 1 98.62 171 ASP A O 1
ATOM 1365 N N . ARG A 1 172 ? 0.25 -14.469 -31.781 1 98.19 172 ARG A N 1
ATOM 1366 C CA . ARG A 1 172 ? 1.079 -13.305 -31.484 1 98.19 172 ARG A CA 1
ATOM 1367 C C . ARG A 1 172 ? 0.219 -12.094 -31.125 1 98.19 172 ARG A C 1
ATOM 1369 O O . ARG A 1 172 ? 0.616 -11.258 -30.312 1 98.19 172 ARG A O 1
ATOM 1376 N N . MET A 1 173 ? -0.904 -12.008 -31.656 1 98.56 173 MET A N 1
ATOM 1377 C CA . MET A 1 173 ? -1.761 -10.852 -31.438 1 98.56 173 MET A CA 1
ATOM 1378 C C . MET A 1 173 ? -2.281 -10.828 -30 1 98.56 173 MET A C 1
ATOM 1380 O O . MET A 1 173 ? -2.396 -9.766 -29.391 1 98.56 173 MET A O 1
ATOM 1384 N N . ARG A 1 174 ? -2.598 -12.039 -29.484 1 98.62 174 ARG A N 1
ATOM 1385 C CA . ARG A 1 174 ? -3.062 -12.133 -28.109 1 98.62 174 ARG A CA 1
ATOM 1386 C C . ARG A 1 174 ? -1.981 -11.68 -27.125 1 98.62 174 ARG A C 1
ATOM 1388 O O . ARG A 1 174 ? -2.273 -11.023 -26.125 1 98.62 174 ARG A O 1
ATOM 1395 N N . VAL A 1 175 ? -0.771 -11.992 -27.438 1 98.88 175 VAL A N 1
ATOM 1396 C CA . VAL A 1 175 ? 0.355 -11.617 -26.594 1 98.88 175 VAL A CA 1
ATOM 1397 C C . VAL A 1 175 ? 0.615 -10.117 -26.719 1 98.88 175 VAL A C 1
ATOM 1399 O O . VAL A 1 175 ? 0.764 -9.43 -25.703 1 98.88 175 VAL A O 1
ATOM 1402 N N . ASP A 1 176 ? 0.621 -9.586 -27.922 1 98.81 176 ASP A N 1
ATOM 1403 C CA . ASP A 1 176 ? 0.886 -8.172 -28.172 1 98.81 176 ASP A CA 1
ATOM 1404 C C . ASP A 1 176 ? -0.159 -7.293 -27.5 1 98.81 176 ASP A C 1
ATOM 1406 O O . ASP A 1 176 ? 0.176 -6.254 -26.922 1 98.81 176 ASP A O 1
ATOM 1410 N N . TYR A 1 177 ? -1.396 -7.742 -27.609 1 98.81 177 TYR A N 1
ATOM 1411 C CA . TYR A 1 177 ? -2.508 -7.023 -27 1 98.81 177 TYR A CA 1
ATOM 1412 C C . TYR A 1 177 ? -2.311 -6.883 -25.5 1 98.81 177 TYR A C 1
ATOM 1414 O O . TYR A 1 177 ? -2.439 -5.785 -24.953 1 98.81 177 TYR A O 1
ATOM 1422 N N . ALA A 1 178 ? -1.923 -7.945 -24.844 1 98.88 178 ALA A N 1
ATOM 1423 C CA . ALA A 1 178 ? -1.716 -7.945 -23.391 1 98.88 178 ALA A CA 1
ATOM 1424 C C . ALA A 1 178 ? -0.539 -7.051 -23.016 1 98.88 178 ALA A C 1
ATOM 1426 O O . ALA A 1 178 ? -0.636 -6.254 -22.078 1 98.88 178 ALA A O 1
ATOM 1427 N N . LEU A 1 179 ? 0.54 -7.172 -23.734 1 98.81 179 LEU A N 1
ATOM 1428 C CA . LEU A 1 179 ? 1.756 -6.43 -23.422 1 98.81 179 LEU A CA 1
ATOM 1429 C C . LEU A 1 179 ? 1.55 -4.934 -23.641 1 98.81 179 LEU A C 1
ATOM 1431 O O . LEU A 1 179 ? 1.914 -4.121 -22.781 1 98.81 179 LEU A O 1
ATOM 1435 N N . ARG A 1 180 ? 0.919 -4.52 -24.734 1 98.44 180 ARG A N 1
ATOM 1436 C CA . ARG A 1 180 ? 0.722 -3.113 -25.062 1 98.44 180 ARG A CA 1
ATOM 1437 C C . ARG A 1 180 ? -0.234 -2.445 -24.078 1 98.44 180 ARG A C 1
ATOM 1439 O O . ARG A 1 180 ? -0 -1.314 -23.656 1 98.44 180 ARG A O 1
ATOM 1446 N N . GLN A 1 181 ? -1.312 -3.141 -23.734 1 98.69 181 GLN A N 1
ATOM 1447 C CA . GLN A 1 181 ? -2.277 -2.559 -22.812 1 98.69 181 GLN A CA 1
ATOM 1448 C C . GLN A 1 181 ? -1.66 -2.355 -21.422 1 98.69 181 GLN A C 1
ATOM 1450 O O . GLN A 1 181 ? -1.874 -1.319 -20.797 1 98.69 181 GLN A O 1
ATOM 1455 N N . HIS A 1 182 ? -0.913 -3.293 -21 1 98.62 182 HIS A N 1
ATOM 1456 C CA . HIS A 1 182 ? -0.353 -3.152 -19.656 1 98.62 182 HIS A CA 1
ATOM 1457 C C . HIS A 1 182 ? 0.713 -2.062 -19.625 1 98.62 182 HIS A C 1
ATOM 1459 O O . HIS A 1 182 ? 0.9 -1.408 -18.594 1 98.62 182 HIS A O 1
ATOM 1465 N N . GLU A 1 183 ? 1.403 -1.89 -20.75 1 98.38 183 GLU A N 1
ATOM 1466 C CA . GLU A 1 183 ? 2.303 -0.741 -20.812 1 98.38 183 GLU A CA 1
ATOM 1467 C C . GLU A 1 183 ? 1.534 0.569 -20.656 1 98.38 183 GLU A C 1
ATOM 1469 O O . GLU A 1 183 ? 2.002 1.494 -20 1 98.38 183 GLU A O 1
ATOM 1474 N N . GLN A 1 184 ? 0.348 0.625 -21.234 1 97.94 184 GLN A N 1
ATOM 1475 C CA . GLN A 1 184 ? -0.491 1.814 -21.141 1 97.94 184 GLN A CA 1
ATOM 1476 C C . GLN A 1 184 ? -1.079 1.961 -19.75 1 97.94 184 GLN A C 1
ATOM 1478 O O . GLN A 1 184 ? -1.417 3.068 -19.312 1 97.94 184 GLN A O 1
ATOM 1483 N N . TRP A 1 185 ? -1.175 0.852 -19.031 1 98.25 185 TRP A N 1
ATOM 1484 C CA . TRP A 1 185 ? -1.785 0.859 -17.703 1 98.25 185 TRP A CA 1
ATOM 1485 C C . TRP A 1 185 ? -0.725 0.994 -16.609 1 98.25 185 TRP A C 1
ATOM 1487 O O . TRP A 1 185 ? -1.021 0.844 -15.43 1 98.25 185 TRP A O 1
ATOM 1497 N N . TYR A 1 186 ? 0.584 1.196 -17 1 98 186 TYR A N 1
ATOM 1498 C CA . TYR A 1 186 ? 1.618 1.444 -16 1 98 186 TYR A CA 1
ATOM 1499 C C . TYR A 1 186 ? 1.385 2.773 -15.289 1 98 186 TYR A C 1
ATOM 1501 O O . TYR A 1 186 ? 1.345 3.826 -15.93 1 98 186 TYR A O 1
ATOM 1509 N N . GLU A 1 187 ? 1.249 2.74 -13.93 1 97.88 187 GLU A N 1
ATOM 1510 C CA . GLU A 1 187 ? 0.865 3.92 -13.156 1 97.88 187 GLU A CA 1
ATOM 1511 C C . GLU A 1 187 ? 2.092 4.66 -12.633 1 97.88 187 GLU A C 1
ATOM 1513 O O . GLU A 1 187 ? 2.006 5.836 -12.273 1 97.88 187 GLU A O 1
ATOM 1518 N N . GLY A 1 188 ? 3.174 3.936 -12.484 1 97.75 188 GLY A N 1
ATOM 1519 C CA . GLY A 1 188 ? 4.387 4.5 -11.906 1 97.75 188 GLY A CA 1
ATOM 1520 C C . GLY A 1 188 ? 4.898 3.717 -10.711 1 97.75 188 GLY A C 1
ATOM 1521 O O . GLY A 1 188 ? 4.125 3.057 -10.016 1 97.75 188 GLY A O 1
ATOM 1522 N N . ASP A 1 189 ? 6.148 3.697 -10.555 1 98 189 ASP A N 1
ATOM 1523 C CA . ASP A 1 189 ? 6.828 3.166 -9.383 1 98 189 ASP A CA 1
ATOM 1524 C C . ASP A 1 189 ? 6.57 1.669 -9.227 1 98 189 ASP A C 1
ATOM 1526 O O . ASP A 1 189 ? 6.379 1.176 -8.117 1 98 189 ASP A O 1
ATOM 1530 N N . GLY A 1 190 ? 6.438 0.983 -10.336 1 97.69 190 GLY A N 1
ATOM 1531 C CA . GLY A 1 190 ? 6.309 -0.466 -10.328 1 97.69 190 GLY A CA 1
ATOM 1532 C C . GLY A 1 190 ? 4.871 -0.938 -10.25 1 97.69 190 GLY A C 1
ATOM 1533 O O . GLY A 1 190 ? 4.605 -2.143 -10.234 1 97.69 190 GLY A O 1
ATOM 1534 N N . ALA A 1 191 ? 3.92 0.019 -10.281 1 97.88 191 ALA A N 1
ATOM 1535 C CA . ALA A 1 191 ? 2.518 -0.36 -10.125 1 97.88 191 ALA A CA 1
ATOM 1536 C C . ALA A 1 191 ? 1.777 -0.287 -11.453 1 97.88 191 ALA A C 1
ATOM 1538 O O . ALA A 1 191 ? 2.006 0.627 -12.25 1 97.88 191 ALA A O 1
ATOM 1539 N N . TYR A 1 192 ? 0.983 -1.271 -11.68 1 98.5 192 TYR A N 1
ATOM 1540 C CA . TYR A 1 192 ? 0.1 -1.296 -12.844 1 98.5 192 TYR A CA 1
ATOM 1541 C C . TYR A 1 192 ? -1.361 -1.215 -12.422 1 98.5 192 TYR A C 1
ATOM 1543 O O . TYR A 1 192 ? -1.734 -1.721 -11.359 1 98.5 192 TYR A O 1
ATOM 1551 N N . GLY A 1 193 ? -2.17 -0.608 -13.289 1 98.06 193 GLY A N 1
ATOM 1552 C CA . GLY A 1 193 ? -3.613 -0.69 -13.125 1 98.06 193 GLY A CA 1
ATOM 1553 C C . GLY A 1 193 ? -4.176 -2.057 -13.477 1 98.06 193 GLY A C 1
ATOM 1554 O O . GLY A 1 193 ? -3.572 -2.803 -14.25 1 98.06 193 GLY A O 1
ATOM 1555 N N . ASP A 1 194 ? -5.227 -2.461 -12.82 1 97.75 194 ASP A N 1
ATOM 1556 C CA . ASP A 1 194 ? -6.035 -3.598 -13.258 1 97.75 194 ASP A CA 1
ATOM 1557 C C . ASP A 1 194 ? -7.066 -3.168 -14.297 1 97.75 194 ASP A C 1
ATOM 1559 O O . ASP A 1 194 ? -8.266 -3.143 -14.008 1 97.75 194 ASP A O 1
ATOM 1563 N N . GLY A 1 195 ? -6.688 -3.113 -15.469 1 97.56 195 GLY A N 1
ATOM 1564 C CA . GLY A 1 195 ? -7.305 -2.27 -16.484 1 97.56 195 GLY A CA 1
ATOM 1565 C C . GLY A 1 195 ? -6.824 -0.833 -16.438 1 97.56 195 GLY A C 1
ATOM 1566 O O . GLY A 1 195 ? -5.672 -0.568 -16.078 1 97.56 195 GLY A O 1
ATOM 1567 N N . PRO A 1 196 ? -7.68 0.072 -16.828 1 96.44 196 PRO A N 1
ATOM 1568 C CA . PRO A 1 196 ? -7.234 1.466 -16.859 1 96.44 196 PRO A CA 1
ATOM 1569 C C . PRO A 1 196 ? -7.043 2.059 -15.469 1 96.44 196 PRO A C 1
ATOM 1571 O O . PRO A 1 196 ? -6.293 3.021 -15.297 1 96.44 196 PRO A O 1
ATOM 1574 N N . ALA A 1 197 ? -7.66 1.493 -14.5 1 97.06 197 ALA A N 1
ATOM 1575 C CA . ALA A 1 197 ? -7.66 2.1 -13.172 1 97.06 197 ALA A CA 1
ATOM 1576 C C . ALA A 1 197 ? -6.793 1.303 -12.203 1 97.06 197 ALA A C 1
ATOM 1578 O O . ALA A 1 197 ? -6.758 0.071 -12.258 1 97.06 197 ALA A O 1
ATOM 1579 N N . TYR A 1 198 ? -6.172 2.02 -11.344 1 97.31 198 TYR A N 1
ATOM 1580 C CA . TYR A 1 198 ? -5.453 1.409 -10.227 1 97.31 198 TYR A CA 1
ATOM 1581 C C . TYR A 1 198 ? -6.426 0.848 -9.195 1 97.31 198 TYR A C 1
ATOM 1583 O O . TYR A 1 198 ? -7.48 1.434 -8.945 1 97.31 198 TYR A O 1
ATOM 1591 N N . HIS A 1 199 ? -6.09 -0.298 -8.633 1 97.62 199 HIS A N 1
ATOM 1592 C CA . HIS A 1 199 ? -6.84 -0.925 -7.547 1 97.62 199 HIS A CA 1
ATOM 1593 C C . HIS A 1 199 ? -5.934 -1.233 -6.359 1 97.62 199 HIS A C 1
ATOM 1595 O O . HIS A 1 199 ? -4.859 -1.82 -6.527 1 97.62 199 HIS A O 1
ATOM 1601 N N . TRP A 1 200 ? -6.414 -0.859 -5.156 1 97.75 200 TRP A N 1
ATOM 1602 C CA . TRP A 1 200 ? -5.734 -1.308 -3.945 1 97.75 200 TRP A CA 1
ATOM 1603 C C . TRP A 1 200 ? -5.992 -2.789 -3.691 1 97.75 200 TRP A C 1
ATOM 1605 O O . TRP A 1 200 ? -6.914 -3.146 -2.951 1 97.75 200 TRP A O 1
ATOM 1615 N N . ASP A 1 201 ? -5.258 -3.656 -4.293 1 98.19 201 ASP A N 1
ATOM 1616 C CA . ASP A 1 201 ? -5.258 -5.102 -4.082 1 98.19 201 ASP A CA 1
ATOM 1617 C C . ASP A 1 201 ? -3.906 -5.711 -4.445 1 98.19 201 ASP A C 1
ATOM 1619 O O . ASP A 1 201 ? -2.922 -4.988 -4.625 1 98.19 201 ASP A O 1
ATOM 1623 N N . TYR A 1 202 ? -3.76 -7.035 -4.488 1 98.69 202 TYR A N 1
ATOM 1624 C CA . TYR A 1 202 ? -2.463 -7.672 -4.688 1 98.69 202 TYR A CA 1
ATOM 1625 C C . TYR A 1 202 ? -2.363 -8.289 -6.078 1 98.69 202 TYR A C 1
ATOM 1627 O O . TYR A 1 202 ? -1.562 -9.195 -6.305 1 98.69 202 TYR A O 1
ATOM 1635 N N . TYR A 1 203 ? -3.145 -7.773 -7.059 1 98.69 203 TYR A N 1
ATOM 1636 C CA . TYR A 1 203 ? -3.164 -8.406 -8.375 1 98.69 203 TYR A CA 1
ATOM 1637 C C . TYR A 1 203 ? -1.874 -8.117 -9.133 1 98.69 203 TYR A C 1
ATOM 1639 O O . TYR A 1 203 ? -1.506 -8.859 -10.047 1 98.69 203 TYR A O 1
ATOM 1647 N N . ASN A 1 204 ? -1.199 -7.016 -8.789 1 98.81 204 ASN A N 1
ATOM 1648 C CA . ASN A 1 204 ? 0.147 -6.855 -9.328 1 98.81 204 ASN A CA 1
ATOM 1649 C C . ASN A 1 204 ? 1.04 -8.039 -8.961 1 98.81 204 ASN A C 1
ATOM 1651 O O . ASN A 1 204 ? 1.963 -8.375 -9.711 1 98.81 204 ASN A O 1
ATOM 1655 N N . SER A 1 205 ? 0.741 -8.641 -7.848 1 98.94 205 SER A N 1
ATOM 1656 C CA . SER A 1 205 ? 1.529 -9.781 -7.398 1 98.94 205 SER A CA 1
ATOM 1657 C C . SER A 1 205 ? 0.868 -11.102 -7.797 1 98.94 205 SER A C 1
ATOM 1659 O O . SER A 1 205 ? 1.551 -12.055 -8.172 1 98.94 205 SER A O 1
ATOM 1661 N N . PHE A 1 206 ? -0.436 -11.18 -7.738 1 98.81 206 PHE A N 1
ATOM 1662 C CA . PHE A 1 206 ? -1.16 -12.406 -8.039 1 98.81 206 PHE A CA 1
ATOM 1663 C C . PHE A 1 206 ? -0.988 -12.789 -9.508 1 98.81 206 PHE A C 1
ATOM 1665 O O . PHE A 1 206 ? -0.952 -13.977 -9.836 1 98.81 206 PHE A O 1
ATOM 1672 N N . VAL A 1 207 ? -0.952 -11.688 -10.414 1 98.88 207 VAL A N 1
ATOM 1673 C CA . VAL A 1 207 ? -1.085 -12.008 -11.836 1 98.88 207 VAL A CA 1
ATOM 1674 C C . VAL A 1 207 ? -0.171 -11.109 -12.656 1 98.88 207 VAL A C 1
ATOM 1676 O O . VAL A 1 207 ? 0.705 -11.586 -13.383 1 98.88 207 VAL A O 1
ATOM 1679 N N . ILE A 1 208 ? -0.233 -9.805 -12.516 1 98.88 208 ILE A N 1
ATOM 1680 C CA . ILE A 1 208 ? 0.233 -8.844 -13.516 1 98.88 208 ILE A CA 1
ATOM 1681 C C . ILE A 1 208 ? 1.75 -8.945 -13.656 1 98.88 208 ILE A C 1
ATOM 1683 O O . ILE A 1 208 ? 2.258 -9.281 -14.727 1 98.88 208 ILE A O 1
ATOM 1687 N N . GLN A 1 209 ? 2.4 -8.805 -12.609 1 98.81 209 GLN A N 1
ATOM 1688 C CA . GLN A 1 209 ? 3.852 -8.727 -12.727 1 98.81 209 GLN A CA 1
ATOM 1689 C C . GLN A 1 209 ? 4.457 -10.109 -12.977 1 98.81 209 GLN A C 1
ATOM 1691 O O . GLN A 1 209 ? 5.309 -10.266 -13.859 1 98.81 209 GLN A O 1
ATOM 1696 N N . PRO A 1 210 ? 4.008 -11.133 -12.273 1 98.88 210 PRO A N 1
ATOM 1697 C CA . PRO A 1 210 ? 4.578 -12.453 -12.562 1 98.88 210 PRO A CA 1
ATOM 1698 C C . PRO A 1 210 ? 4.332 -12.898 -14.008 1 98.88 210 PRO A C 1
ATOM 1700 O O . PRO A 1 210 ? 5.262 -13.352 -14.68 1 98.88 210 PRO A O 1
ATOM 1703 N N . MET A 1 211 ? 3.111 -12.734 -14.508 1 98.88 211 MET A N 1
ATOM 1704 C CA . MET A 1 211 ? 2.826 -13.211 -15.859 1 98.88 211 MET A CA 1
ATOM 1705 C C . MET A 1 211 ? 3.48 -12.312 -16.906 1 98.88 211 MET A C 1
ATOM 1707 O O . MET A 1 211 ? 3.926 -12.781 -17.938 1 98.88 211 MET A O 1
ATOM 1711 N N . LEU A 1 212 ? 3.549 -11.016 -16.609 1 98.75 212 LEU A N 1
ATOM 1712 C CA . LEU A 1 212 ? 4.227 -10.102 -17.531 1 98.75 212 LEU A CA 1
ATOM 1713 C C . LEU A 1 212 ? 5.688 -10.5 -17.703 1 98.75 212 LEU A C 1
ATOM 1715 O O . LEU A 1 212 ? 6.164 -10.633 -18.844 1 98.75 212 LEU A O 1
ATOM 1719 N N . VAL A 1 213 ? 6.359 -10.742 -16.625 1 98.31 213 VAL A N 1
ATOM 1720 C CA . VAL A 1 213 ? 7.789 -11.023 -16.688 1 98.31 213 VAL A CA 1
ATOM 1721 C C . VAL A 1 213 ? 8.023 -12.391 -17.312 1 98.31 213 VAL A C 1
ATOM 1723 O O . VAL A 1 213 ? 8.93 -12.562 -18.125 1 98.31 213 VAL A O 1
ATOM 1726 N N . GLU A 1 214 ? 7.188 -13.328 -17.031 1 98.75 214 GLU A N 1
ATOM 1727 C CA . GLU A 1 214 ? 7.406 -14.688 -17.531 1 98.75 214 GLU A CA 1
ATOM 1728 C C . GLU A 1 214 ? 7.008 -14.805 -19 1 98.75 214 GLU A C 1
ATOM 1730 O O . GLU A 1 214 ? 7.625 -15.562 -19.75 1 98.75 214 GLU A O 1
ATOM 1735 N N . VAL A 1 215 ? 5.977 -14.062 -19.422 1 98.94 215 VAL A N 1
ATOM 1736 C CA . VAL A 1 215 ? 5.648 -13.992 -20.844 1 98.94 215 VAL A CA 1
ATOM 1737 C C . VAL A 1 215 ? 6.809 -13.367 -21.625 1 98.94 215 VAL A C 1
ATOM 1739 O O . VAL A 1 215 ? 7.211 -13.883 -22.672 1 98.94 215 VAL A O 1
ATOM 1742 N N . LEU A 1 216 ? 7.367 -12.32 -21.094 1 98.75 216 LEU A N 1
ATOM 1743 C CA . LEU A 1 216 ? 8.469 -11.625 -21.75 1 98.75 216 LEU A CA 1
ATOM 1744 C C . LEU A 1 216 ? 9.742 -12.469 -21.719 1 98.75 216 LEU A C 1
ATOM 1746 O O . LEU A 1 216 ? 10.562 -12.398 -22.641 1 98.75 216 LEU A O 1
ATOM 1750 N N . ASP A 1 217 ? 9.93 -13.266 -20.719 1 98.25 217 ASP A N 1
ATOM 1751 C CA . ASP A 1 217 ? 11.055 -14.195 -20.688 1 98.25 217 ASP A CA 1
ATOM 1752 C C . ASP A 1 217 ? 10.961 -15.195 -21.844 1 9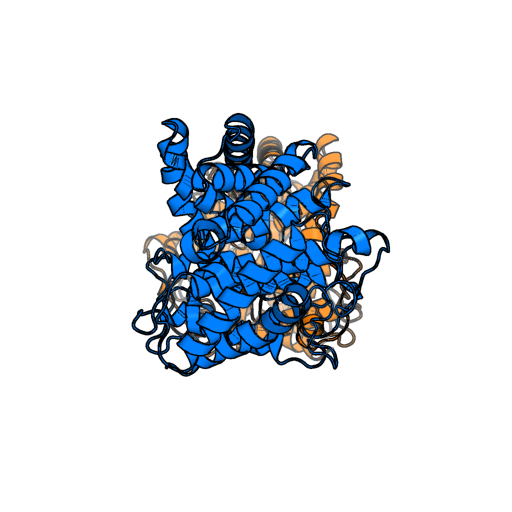8.25 217 ASP A C 1
ATOM 1754 O O . ASP A 1 217 ? 11.977 -15.523 -22.453 1 98.25 217 ASP A O 1
ATOM 1758 N N . GLU A 1 218 ? 9.758 -15.664 -22.062 1 98.62 218 GLU A N 1
ATOM 1759 C CA . GLU A 1 218 ? 9.539 -16.719 -23.047 1 98.62 218 GLU A CA 1
ATOM 1760 C C . GLU A 1 218 ? 9.539 -16.156 -24.469 1 98.62 218 GLU A C 1
ATOM 1762 O O . GLU A 1 218 ? 10.078 -16.766 -25.391 1 98.62 218 GLU A O 1
ATOM 1767 N N . LEU A 1 219 ? 8.977 -14.922 -24.625 1 98.62 219 LEU A N 1
ATOM 1768 C CA . LEU A 1 219 ? 8.648 -14.477 -25.984 1 98.62 219 LEU A CA 1
ATOM 1769 C C . LEU A 1 219 ? 9.32 -13.148 -26.281 1 98.62 219 LEU A C 1
ATOM 1771 O O . LEU A 1 219 ? 9.234 -12.641 -27.406 1 98.62 219 LEU A O 1
ATOM 1775 N N . GLY A 1 220 ? 10.023 -12.555 -25.328 1 97.44 220 GLY A N 1
ATOM 1776 C CA . GLY A 1 220 ? 10.508 -11.188 -25.438 1 97.44 220 GLY A CA 1
ATOM 1777 C C . GLY A 1 220 ? 11.469 -10.969 -26.594 1 97.44 220 GLY A C 1
ATOM 1778 O O . GLY A 1 220 ? 11.656 -9.844 -27.047 1 97.44 220 GLY A O 1
ATOM 1779 N N . ASP A 1 221 ? 12.031 -12.008 -27.125 1 97.25 221 ASP A N 1
ATOM 1780 C CA . ASP A 1 221 ? 13.023 -11.883 -28.188 1 97.25 221 ASP A CA 1
ATOM 1781 C C . ASP A 1 221 ? 12.383 -12.07 -29.562 1 97.25 221 ASP A C 1
ATOM 1783 O O . ASP A 1 221 ? 13.07 -11.984 -30.578 1 97.25 221 ASP A O 1
ATOM 1787 N N . GLN A 1 222 ? 11.094 -12.281 -29.609 1 97.88 222 GLN A N 1
ATOM 1788 C CA . GLN A 1 222 ? 10.414 -12.562 -30.875 1 97.88 222 GLN A CA 1
ATOM 1789 C C . GLN A 1 222 ? 10.289 -11.305 -31.734 1 97.88 222 GLN A C 1
ATOM 1791 O O . GLN A 1 222 ? 10.258 -11.383 -32.969 1 97.88 222 GLN A O 1
ATOM 1796 N N . TYR A 1 223 ? 10.125 -10.148 -31.078 1 97.81 223 TYR A N 1
ATOM 1797 C CA . TYR A 1 223 ? 10 -8.852 -31.734 1 97.81 223 TYR A CA 1
ATOM 1798 C C . TYR A 1 223 ? 10.844 -7.793 -31.031 1 97.81 223 TYR A C 1
ATOM 1800 O O . TYR A 1 223 ? 11.008 -7.84 -29.812 1 97.81 223 TYR A O 1
ATOM 1808 N N . GLY A 1 224 ? 11.352 -6.855 -31.734 1 97.81 224 GLY A N 1
ATOM 1809 C CA . GLY A 1 224 ? 12.188 -5.801 -31.188 1 97.81 224 GLY A CA 1
ATOM 1810 C C . GLY A 1 224 ? 11.5 -4.988 -30.109 1 97.81 224 GLY A C 1
ATOM 1811 O O . GLY A 1 224 ? 12.117 -4.641 -29.094 1 97.81 224 GLY A O 1
ATOM 1812 N N . ASP A 1 225 ? 10.336 -4.711 -30.375 1 97.81 225 ASP A N 1
ATOM 1813 C CA . ASP A 1 225 ? 9.609 -3.895 -29.422 1 97.81 225 ASP A CA 1
ATOM 1814 C C . ASP A 1 225 ? 9.328 -4.68 -28.141 1 97.81 225 ASP A C 1
ATOM 1816 O O . ASP A 1 225 ? 9.25 -4.102 -27.047 1 97.81 225 ASP A O 1
ATOM 1820 N N . TRP A 1 226 ? 9.117 -6 -28.266 1 98.5 226 TRP A N 1
ATOM 1821 C CA . TRP A 1 226 ? 8.961 -6.812 -27.062 1 98.5 226 TRP A CA 1
ATOM 1822 C C . TRP A 1 226 ? 10.266 -6.871 -26.266 1 98.5 226 TRP A C 1
ATOM 1824 O O . TRP A 1 226 ? 10.25 -6.887 -25.031 1 98.5 226 TRP A O 1
ATOM 1834 N N . THR A 1 227 ? 11.398 -6.863 -26.953 1 98.31 227 THR A N 1
ATOM 1835 C CA . THR A 1 227 ? 12.703 -6.828 -26.297 1 98.31 227 THR A CA 1
ATOM 1836 C C . THR A 1 227 ? 12.883 -5.531 -25.516 1 98.31 227 THR A C 1
ATOM 1838 O O . THR A 1 227 ? 13.367 -5.547 -24.391 1 98.31 227 THR A O 1
ATOM 1841 N N . GLU A 1 228 ? 12.477 -4.492 -26.141 1 98.12 228 GLU A N 1
ATOM 1842 C CA . GLU A 1 228 ? 12.547 -3.193 -25.484 1 98.12 228 GLU A CA 1
ATOM 1843 C C . GLU A 1 228 ? 11.648 -3.15 -24.25 1 98.12 228 GLU A C 1
ATOM 1845 O O . GLU A 1 228 ? 12.031 -2.605 -23.219 1 98.12 228 GLU A O 1
ATOM 1850 N N . LEU A 1 229 ? 10.516 -3.678 -24.422 1 98.19 229 LEU A N 1
ATOM 1851 C CA . LEU A 1 229 ? 9.578 -3.711 -23.297 1 98.19 229 LEU A CA 1
ATOM 1852 C C . LEU A 1 229 ? 10.133 -4.539 -22.141 1 98.19 229 LEU A C 1
ATOM 1854 O O . LEU A 1 229 ? 9.961 -4.184 -20.984 1 98.19 229 LEU A O 1
ATOM 1858 N N . ARG A 1 230 ? 10.703 -5.652 -22.453 1 97.88 230 ARG A N 1
ATOM 1859 C CA . ARG A 1 230 ? 11.328 -6.492 -21.438 1 97.88 230 ARG A CA 1
ATOM 1860 C C . ARG A 1 230 ? 12.359 -5.707 -20.625 1 97.88 230 ARG A C 1
ATOM 1862 O O . ARG A 1 230 ? 12.391 -5.789 -19.406 1 97.88 230 ARG A O 1
ATOM 1869 N N . ALA A 1 231 ? 13.172 -4.922 -21.281 1 97.25 231 ALA A N 1
ATOM 1870 C CA . ALA A 1 231 ? 14.188 -4.102 -20.625 1 97.25 231 ALA A CA 1
ATOM 1871 C C . ALA A 1 231 ? 13.547 -3.049 -19.719 1 97.25 231 ALA A C 1
ATOM 1873 O O . ALA A 1 231 ? 14.023 -2.799 -18.609 1 97.25 231 ALA A O 1
ATOM 1874 N N . LYS A 1 232 ? 12.438 -2.49 -20.188 1 96.31 232 LYS A N 1
ATOM 1875 C CA . LYS A 1 232 ? 11.727 -1.456 -19.438 1 96.31 232 LYS A CA 1
ATOM 1876 C C . LYS A 1 232 ? 11.047 -2.037 -18.203 1 96.31 232 LYS A C 1
ATOM 1878 O O . LYS A 1 232 ? 10.898 -1.351 -17.188 1 96.31 232 LYS A O 1
ATOM 1883 N N . THR A 1 233 ? 10.664 -3.285 -18.266 1 97.25 233 THR A N 1
ATOM 1884 C CA . THR A 1 233 ? 9.883 -3.928 -17.219 1 97.25 233 THR A CA 1
ATOM 1885 C C . THR A 1 233 ? 10.781 -4.371 -16.062 1 97.25 233 THR A C 1
ATOM 1887 O O . THR A 1 233 ? 10.336 -4.434 -14.922 1 97.25 233 THR A O 1
ATOM 1890 N N . LEU A 1 234 ? 12.055 -4.527 -16.266 1 96.88 234 LEU A N 1
ATOM 1891 C CA . LEU A 1 234 ? 12.945 -5.129 -15.289 1 96.88 234 LEU A CA 1
ATOM 1892 C C . LEU A 1 234 ? 13.031 -4.266 -14.031 1 96.88 234 LEU A C 1
ATOM 1894 O O . LEU A 1 234 ? 12.805 -4.754 -12.922 1 96.88 234 LEU A O 1
ATOM 1898 N N . PRO A 1 235 ? 13.266 -2.908 -14.18 1 97.56 235 PRO A N 1
ATOM 1899 C CA . PRO A 1 235 ? 13.297 -2.102 -12.961 1 97.56 235 PRO A CA 1
ATOM 1900 C C . PRO A 1 235 ? 11.953 -2.064 -12.234 1 97.56 235 PRO A C 1
ATOM 1902 O O . PRO A 1 235 ? 11.914 -1.935 -11.008 1 97.56 235 PRO A O 1
ATOM 1905 N N . ARG A 1 236 ? 10.875 -2.25 -13 1 98.44 236 ARG A N 1
ATOM 1906 C CA . ARG A 1 236 ? 9.539 -2.176 -12.43 1 98.44 236 ARG A CA 1
ATOM 1907 C C . ARG A 1 236 ? 9.25 -3.385 -11.547 1 98.44 236 ARG A C 1
ATOM 1909 O O . ARG A 1 236 ? 8.695 -3.244 -10.453 1 98.44 236 ARG A O 1
ATOM 1916 N N . VAL A 1 237 ? 9.641 -4.547 -12.031 1 98.25 237 VAL A N 1
ATOM 1917 C CA . VAL A 1 237 ? 9.375 -5.762 -11.266 1 98.25 237 VAL A CA 1
ATOM 1918 C C . VAL A 1 237 ? 10.281 -5.812 -10.039 1 98.25 237 VAL A C 1
ATOM 1920 O O . VAL A 1 237 ? 9.883 -6.301 -8.984 1 98.25 237 VAL A O 1
ATOM 1923 N N . VAL A 1 238 ? 11.516 -5.293 -10.141 1 98.5 238 VAL A N 1
ATOM 1924 C CA . VAL A 1 238 ? 12.438 -5.227 -9.008 1 98.5 238 VAL A CA 1
ATOM 1925 C C . VAL A 1 238 ? 11.883 -4.27 -7.953 1 98.5 238 VAL A C 1
ATOM 1927 O O . VAL A 1 238 ? 11.875 -4.586 -6.762 1 98.5 238 VAL A O 1
ATOM 1930 N N . ARG A 1 239 ? 11.352 -3.145 -8.398 1 98.62 239 ARG A N 1
ATOM 1931 C CA . ARG A 1 239 ? 10.781 -2.137 -7.512 1 98.62 239 ARG A CA 1
ATOM 1932 C C . ARG A 1 239 ? 9.609 -2.705 -6.719 1 98.62 239 ARG A C 1
ATOM 1934 O O . ARG A 1 239 ? 9.516 -2.5 -5.508 1 98.62 239 ARG A O 1
ATOM 1941 N N . TYR A 1 240 ? 8.781 -3.42 -7.395 1 98.69 240 TYR A N 1
ATOM 1942 C CA . TYR A 1 240 ? 7.578 -3.912 -6.734 1 98.69 240 TYR A CA 1
ATOM 1943 C C . TYR A 1 240 ? 7.914 -5 -5.723 1 98.69 240 TYR A C 1
ATOM 1945 O O . TYR A 1 240 ? 7.23 -5.145 -4.707 1 98.69 240 TYR A O 1
ATOM 1953 N N . ALA A 1 241 ? 9 -5.738 -5.906 1 98.81 241 ALA A N 1
ATOM 1954 C CA . ALA A 1 241 ? 9.461 -6.691 -4.902 1 98.81 241 ALA A CA 1
ATOM 1955 C C . ALA A 1 241 ? 9.836 -5.984 -3.6 1 98.81 241 ALA A C 1
ATOM 1957 O O . ALA A 1 241 ? 9.523 -6.473 -2.512 1 98.81 241 ALA A O 1
ATOM 1958 N N . ALA A 1 242 ? 10.477 -4.855 -3.721 1 98.62 242 ALA A N 1
ATOM 1959 C CA . ALA A 1 242 ? 10.82 -4.066 -2.539 1 98.62 242 ALA A CA 1
ATOM 1960 C C . ALA A 1 242 ? 9.57 -3.617 -1.795 1 98.62 242 ALA A C 1
ATOM 1962 O O . ALA A 1 242 ? 9.523 -3.652 -0.563 1 98.62 242 ALA A O 1
ATOM 1963 N N . VAL A 1 243 ? 8.578 -3.221 -2.566 1 98.62 243 VAL A N 1
ATOM 1964 C CA . VAL A 1 243 ? 7.312 -2.779 -1.994 1 98.62 243 VAL A CA 1
ATOM 1965 C C . VAL A 1 243 ? 6.68 -3.92 -1.2 1 98.62 243 VAL A C 1
ATOM 1967 O O . VAL A 1 243 ? 6.273 -3.734 -0.05 1 98.62 243 VAL A O 1
ATOM 1970 N N . LEU A 1 244 ? 6.648 -5.059 -1.783 1 98.88 244 LEU A N 1
ATOM 1971 C CA . LEU A 1 244 ? 6.02 -6.203 -1.141 1 98.88 244 LEU A CA 1
ATOM 1972 C C . LEU A 1 244 ? 6.738 -6.562 0.158 1 98.88 244 LEU A C 1
ATOM 1974 O O . LEU A 1 244 ? 6.094 -6.859 1.166 1 98.88 244 LEU A O 1
ATOM 1978 N N . GLU A 1 245 ? 8.062 -6.566 0.125 1 98.88 245 GLU A N 1
ATOM 1979 C CA . GLU A 1 245 ? 8.82 -6.895 1.328 1 98.88 245 GLU A CA 1
ATOM 1980 C C . GLU A 1 245 ? 8.508 -5.918 2.459 1 98.88 245 GLU A C 1
ATOM 1982 O O . GLU A 1 245 ? 8.359 -6.324 3.613 1 98.88 245 GLU A O 1
ATOM 1987 N N . ARG A 1 246 ? 8.32 -4.723 2.146 1 98.75 246 ARG A N 1
ATOM 1988 C CA . ARG A 1 246 ? 8.094 -3.688 3.15 1 98.75 246 ARG A CA 1
ATOM 1989 C C . ARG A 1 246 ? 6.656 -3.729 3.662 1 98.75 246 ARG A C 1
ATOM 1991 O O . ARG A 1 246 ? 6.34 -3.125 4.691 1 98.75 246 ARG A O 1
ATOM 1998 N N . LEU A 1 247 ? 5.773 -4.406 2.979 1 98.88 247 LEU A N 1
ATOM 1999 C CA . LEU A 1 247 ? 4.395 -4.566 3.43 1 98.88 247 LEU A CA 1
ATOM 2000 C C . LEU A 1 247 ? 4.309 -5.578 4.57 1 98.88 247 LEU A C 1
ATOM 2002 O O . LEU A 1 247 ? 3.289 -5.66 5.258 1 98.88 247 LEU A O 1
ATOM 2006 N N . ILE A 1 248 ? 5.348 -6.355 4.762 1 98.94 248 ILE A N 1
ATOM 2007 C CA . ILE A 1 248 ? 5.336 -7.375 5.805 1 98.94 248 ILE A CA 1
ATOM 2008 C C . ILE A 1 248 ? 5.707 -6.746 7.148 1 98.94 248 ILE A C 1
ATOM 2010 O O . ILE A 1 248 ? 6.801 -6.203 7.305 1 98.94 248 ILE A O 1
ATOM 2014 N N . SER A 1 249 ? 4.812 -6.797 8.109 1 98.81 249 SER A N 1
ATOM 2015 C CA . SER A 1 249 ? 5.008 -6.199 9.422 1 98.81 249 SER A CA 1
ATOM 2016 C C . SER A 1 249 ? 6.082 -6.938 10.211 1 98.81 249 SER A C 1
ATOM 2018 O O . SER A 1 249 ? 6.496 -8.031 9.836 1 98.81 249 SER A O 1
ATOM 2020 N N . PRO A 1 250 ? 6.508 -6.352 11.297 1 98.56 250 PRO A N 1
ATOM 2021 C CA . PRO A 1 250 ? 7.512 -7.031 12.117 1 98.56 250 PRO A CA 1
ATOM 2022 C C . PRO A 1 250 ? 7.035 -8.391 12.633 1 98.56 250 PRO A C 1
ATOM 2024 O O . PRO A 1 250 ? 7.855 -9.273 12.898 1 98.56 250 PRO A O 1
ATOM 2027 N N . GLU A 1 251 ? 5.738 -8.578 12.695 1 98.31 251 GLU A N 1
ATOM 2028 C CA . GLU A 1 251 ? 5.172 -9.789 13.273 1 98.31 251 GLU A CA 1
ATOM 2029 C C . GLU A 1 251 ? 4.672 -10.742 12.188 1 98.31 251 GLU A C 1
ATOM 2031 O O . GLU A 1 251 ? 3.953 -11.695 12.477 1 98.31 251 GLU A O 1
ATOM 2036 N N . GLY A 1 252 ? 5.035 -10.422 10.906 1 98.5 252 GLY A N 1
ATOM 2037 C CA . GLY A 1 252 ? 4.691 -11.336 9.82 1 98.5 252 GLY A CA 1
ATOM 2038 C C . GLY A 1 252 ? 3.256 -11.195 9.359 1 98.5 252 GLY A C 1
ATOM 2039 O O . GLY A 1 252 ? 2.635 -12.172 8.945 1 98.5 252 GLY A O 1
ATOM 2040 N N . THR A 1 253 ? 2.67 -10.008 9.555 1 98.75 253 THR A N 1
ATOM 2041 C CA . THR A 1 253 ? 1.362 -9.711 8.984 1 98.75 253 THR A CA 1
ATOM 2042 C C . THR A 1 253 ? 1.501 -8.836 7.742 1 98.75 253 THR A C 1
ATOM 2044 O O . THR A 1 253 ? 2.6 -8.375 7.422 1 98.75 253 THR A O 1
ATOM 2047 N N . PHE A 1 254 ? 0.5 -8.648 6.961 1 98.88 254 PHE A N 1
ATOM 2048 C CA . PHE A 1 254 ? 0.413 -7.68 5.875 1 98.88 254 PHE A CA 1
ATOM 2049 C C . PHE A 1 254 ? -1.005 -7.133 5.75 1 98.88 254 PHE A C 1
ATOM 2051 O O . PHE A 1 254 ? -1.953 -7.73 6.266 1 98.88 254 PHE A O 1
ATOM 2058 N N . PRO A 1 255 ? -1.208 -5.941 5.168 1 98.88 255 PRO A N 1
ATOM 2059 C CA . PRO A 1 255 ? -2.521 -5.297 5.156 1 98.88 255 PRO A CA 1
ATOM 2060 C C . PRO A 1 255 ? -3.586 -6.133 4.449 1 98.88 255 PRO A C 1
ATOM 2062 O O . PRO A 1 255 ? -3.383 -6.555 3.309 1 98.88 255 PRO A O 1
ATOM 2065 N N . PRO A 1 256 ? -4.738 -6.398 5.141 1 98.75 256 PRO A N 1
ATOM 2066 C CA . PRO A 1 256 ? -5.852 -7.062 4.461 1 98.75 256 PRO A CA 1
ATOM 2067 C C . PRO A 1 256 ? -6.652 -6.113 3.57 1 98.75 256 PRO A C 1
ATOM 2069 O O . PRO A 1 256 ? -7.809 -5.809 3.871 1 98.75 256 PRO A O 1
ATOM 2072 N N . ILE A 1 257 ? -6.066 -5.773 2.418 1 98.31 257 ILE A N 1
ATOM 2073 C CA . ILE A 1 257 ? -6.645 -4.766 1.536 1 98.31 257 ILE A CA 1
ATOM 2074 C C . ILE A 1 257 ? -6.895 -5.371 0.156 1 98.31 257 ILE A C 1
ATOM 2076 O O . ILE A 1 257 ? -6.047 -6.09 -0.376 1 98.31 257 ILE A O 1
ATOM 2080 N N . GLY A 1 258 ? -8.094 -5.023 -0.352 1 97.94 258 GLY A N 1
ATOM 2081 C CA . GLY A 1 258 ? -8.414 -5.395 -1.721 1 97.94 258 GLY A CA 1
ATOM 2082 C C . GLY A 1 258 ? -9.148 -6.719 -1.825 1 97.94 258 GLY A C 1
ATOM 2083 O O . GLY A 1 258 ? -9.43 -7.355 -0.811 1 97.94 258 GLY A O 1
ATOM 2084 N N . ARG A 1 259 ? -9.438 -7.059 -3.012 1 97.44 259 ARG A N 1
ATOM 2085 C CA . ARG A 1 259 ? -10.164 -8.297 -3.287 1 97.44 259 ARG A CA 1
ATOM 2086 C C . ARG A 1 259 ? -9.227 -9.5 -3.271 1 97.44 259 ARG A C 1
ATOM 2088 O O . ARG A 1 259 ? -8 -9.336 -3.236 1 97.44 259 ARG A O 1
ATOM 2095 N N . SER A 1 260 ? -9.789 -10.688 -3.221 1 98.31 260 SER A N 1
ATOM 2096 C CA . SER A 1 260 ? -9.086 -11.961 -3.373 1 98.31 260 SER A CA 1
ATOM 2097 C C . SER A 1 260 ? -8.141 -12.211 -2.203 1 98.31 260 SER A C 1
ATOM 2099 O O . SER A 1 260 ? -7.094 -12.836 -2.373 1 98.31 260 SER A O 1
ATOM 2101 N N . LEU A 1 261 ? -8.523 -11.703 -1.028 1 98.5 261 LEU A N 1
ATOM 2102 C CA . LEU A 1 261 ? -7.719 -11.906 0.173 1 98.5 261 LEU A CA 1
ATOM 2103 C C . LEU A 1 261 ? -7.676 -13.375 0.557 1 98.5 261 LEU A C 1
ATOM 2105 O O . LEU A 1 261 ? -6.793 -13.805 1.307 1 98.5 261 LEU A O 1
ATOM 2109 N N . ALA A 1 262 ? -8.57 -14.148 -0.051 1 98.19 262 ALA A N 1
ATOM 2110 C CA . ALA A 1 262 ? -8.641 -15.578 0.241 1 98.19 262 ALA A CA 1
ATOM 2111 C C . ALA A 1 262 ? -7.461 -16.328 -0.375 1 98.19 262 ALA A C 1
ATOM 2113 O O . ALA A 1 262 ? -7.219 -17.5 -0.055 1 98.19 262 ALA A O 1
ATOM 2114 N N . TYR A 1 263 ? -6.652 -15.625 -1.208 1 98.69 263 TYR A N 1
ATOM 2115 C CA . TYR A 1 263 ? -5.449 -16.219 -1.771 1 98.69 263 TYR A CA 1
ATOM 2116 C C . TYR A 1 263 ? -4.312 -16.219 -0.754 1 98.69 263 TYR A C 1
ATOM 2118 O O . TYR A 1 263 ? 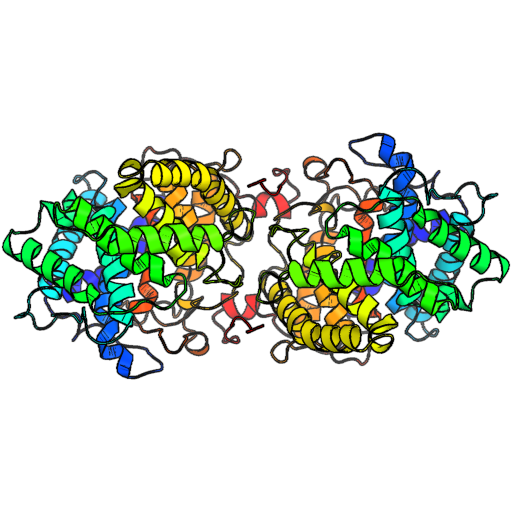-3.27 -16.844 -0.979 1 98.69 263 TYR A O 1
ATOM 2126 N N . ARG A 1 264 ? -4.496 -15.539 0.383 1 98.69 264 ARG A N 1
ATOM 2127 C CA . ARG A 1 264 ? -3.584 -15.547 1.521 1 98.69 264 ARG A CA 1
ATOM 2128 C C . ARG A 1 264 ? -2.189 -15.086 1.109 1 98.69 264 ARG A C 1
ATOM 2130 O O . ARG A 1 264 ? -2.037 -14.016 0.51 1 98.69 264 ARG A O 1
ATOM 2137 N N . PHE A 1 265 ? -1.216 -15.875 1.453 1 98.88 265 PHE A N 1
ATOM 2138 C CA . PHE A 1 265 ? 0.171 -15.477 1.229 1 98.88 265 PHE A CA 1
ATOM 2139 C C . PHE A 1 265 ? 0.535 -15.602 -0.246 1 98.88 265 PHE A C 1
ATOM 2141 O O . PHE A 1 265 ? 1.657 -15.273 -0.642 1 98.88 265 PHE A O 1
ATOM 2148 N N . GLY A 1 266 ? -0.477 -15.992 -1.11 1 98.88 266 GLY A N 1
ATOM 2149 C CA . GLY A 1 266 ? -0.259 -15.82 -2.539 1 98.88 266 GLY A CA 1
ATOM 2150 C C . GLY A 1 266 ? 0.031 -14.383 -2.934 1 98.88 266 GLY A C 1
ATOM 2151 O O . GLY A 1 266 ? 0.562 -14.125 -4.016 1 98.88 266 GLY A O 1
ATOM 2152 N N . ALA A 1 267 ? -0.322 -13.484 -2.014 1 98.88 267 ALA A N 1
ATOM 2153 C CA . ALA A 1 267 ? -0.066 -12.055 -2.199 1 98.88 267 ALA A CA 1
ATOM 2154 C C . ALA A 1 267 ? 1.419 -11.789 -2.426 1 98.88 267 ALA A C 1
ATOM 2156 O O . ALA A 1 267 ? 1.794 -10.75 -2.969 1 98.88 267 ALA A O 1
ATOM 2157 N N . PHE A 1 268 ? 2.258 -12.766 -2.111 1 98.94 268 PHE A N 1
ATOM 2158 C CA . PHE A 1 268 ? 3.695 -12.539 -2.197 1 98.94 268 PHE A CA 1
ATOM 2159 C C . PHE A 1 268 ? 4.316 -13.43 -3.268 1 98.94 268 PHE A C 1
ATOM 2161 O O . PHE A 1 268 ? 5.516 -13.719 -3.221 1 98.94 268 PHE A O 1
ATOM 2168 N N . GLN A 1 269 ? 3.459 -13.844 -4.219 1 98.94 269 GLN A N 1
ATOM 2169 C CA . GLN A 1 269 ? 3.951 -14.594 -5.367 1 98.94 269 GLN A CA 1
ATOM 2170 C C . GLN A 1 269 ? 5.105 -13.867 -6.047 1 98.94 269 GLN A C 1
ATOM 2172 O O . GLN A 1 269 ? 6.148 -14.469 -6.324 1 98.94 269 GLN A O 1
ATOM 2177 N N . HIS A 1 270 ? 4.941 -12.617 -6.285 1 98.94 270 HIS A N 1
ATOM 2178 C CA . HIS A 1 270 ? 5.938 -11.859 -7.035 1 98.94 270 HIS A CA 1
ATOM 2179 C C . HIS A 1 270 ? 7.254 -11.766 -6.27 1 98.94 270 HIS A C 1
ATOM 2181 O O . HIS A 1 270 ? 8.328 -11.875 -6.863 1 98.94 270 HIS A O 1
ATOM 2187 N N . LEU A 1 271 ? 7.188 -11.539 -4.969 1 98.94 271 LEU A N 1
ATOM 2188 C CA . LEU A 1 271 ? 8.398 -11.484 -4.16 1 98.94 271 LEU A CA 1
ATOM 2189 C C . LEU A 1 271 ? 9.141 -12.82 -4.199 1 98.94 271 LEU A C 1
ATOM 2191 O O . LEU A 1 271 ? 10.367 -12.844 -4.352 1 98.94 271 LEU A O 1
ATOM 2195 N N . SER A 1 272 ? 8.406 -13.867 -4.094 1 98.94 272 SER A N 1
ATOM 2196 C CA . SER A 1 272 ? 8.992 -15.203 -4.184 1 98.94 272 SER A CA 1
ATOM 2197 C C . SER A 1 272 ? 9.586 -15.453 -5.566 1 98.94 272 SER A C 1
ATOM 2199 O O . SER A 1 272 ? 10.656 -16.062 -5.688 1 98.94 272 SER A O 1
ATOM 2201 N N . LEU A 1 273 ? 8.883 -15.023 -6.609 1 98.94 273 LEU A N 1
ATOM 2202 C CA . LEU A 1 273 ? 9.367 -15.172 -7.977 1 98.94 273 LEU A CA 1
ATOM 2203 C C . LEU A 1 273 ? 10.68 -14.422 -8.172 1 98.94 273 LEU A C 1
ATOM 2205 O O . LEU A 1 273 ? 11.609 -14.93 -8.805 1 98.94 273 LEU A O 1
ATOM 2209 N N . MET A 1 274 ? 10.758 -13.234 -7.613 1 98.88 274 MET A N 1
ATOM 2210 C CA . MET A 1 274 ? 11.984 -12.445 -7.762 1 98.88 274 MET A CA 1
ATOM 2211 C C . MET A 1 274 ? 13.141 -13.094 -7.016 1 98.88 274 MET A C 1
ATOM 2213 O O . MET A 1 274 ? 14.289 -13.008 -7.453 1 98.88 274 MET A O 1
ATOM 2217 N N . ALA A 1 275 ? 12.836 -13.719 -5.91 1 98.88 275 ALA A N 1
ATOM 2218 C CA . ALA A 1 275 ? 13.859 -14.508 -5.23 1 98.88 275 ALA A CA 1
ATOM 2219 C C . ALA A 1 275 ? 14.336 -15.664 -6.105 1 98.88 275 ALA A C 1
ATOM 2221 O O . ALA A 1 275 ? 15.539 -15.875 -6.266 1 98.88 275 ALA A O 1
ATOM 2222 N N . LEU A 1 276 ? 13.375 -16.375 -6.68 1 98.75 276 LEU A N 1
ATOM 2223 C CA . LEU A 1 276 ? 13.695 -17.5 -7.555 1 98.75 276 LEU A CA 1
ATOM 2224 C C . LEU A 1 276 ? 14.57 -17.047 -8.719 1 98.75 276 LEU A C 1
ATOM 2226 O O . LEU A 1 276 ? 15.508 -17.75 -9.094 1 98.75 276 LEU A O 1
ATOM 2230 N N . ARG A 1 277 ? 14.289 -15.875 -9.219 1 98.25 277 ARG A N 1
ATOM 2231 C CA . ARG A 1 277 ? 15 -15.32 -10.375 1 98.25 277 ARG A CA 1
ATOM 2232 C C . ARG A 1 277 ? 16.344 -14.742 -9.961 1 98.25 277 ARG A C 1
ATOM 2234 O O . ARG A 1 277 ? 17.172 -14.398 -10.812 1 98.25 277 ARG A O 1
ATOM 2241 N N . GLU A 1 278 ? 16.594 -14.609 -8.633 1 98.06 278 GLU A N 1
ATOM 2242 C CA . GLU A 1 278 ? 17.781 -13.953 -8.094 1 98.06 278 GLU A CA 1
ATOM 2243 C C . GLU A 1 278 ? 17.922 -12.539 -8.641 1 98.06 278 GLU A C 1
ATOM 2245 O O . GLU A 1 278 ? 19.016 -12.141 -9.055 1 98.06 278 GLU A O 1
ATOM 2250 N N . GLN A 1 279 ? 16.766 -11.852 -8.672 1 98.31 279 GLN A N 1
ATOM 2251 C CA . GLN A 1 279 ? 16.703 -10.469 -9.133 1 98.31 279 GLN A CA 1
ATOM 2252 C C . GLN A 1 279 ? 16.031 -9.57 -8.094 1 98.31 279 GLN A C 1
ATOM 2254 O O . GLN A 1 279 ? 15.219 -8.711 -8.43 1 98.31 279 GLN A O 1
ATOM 2259 N N . LEU A 1 280 ? 16.328 -9.844 -6.824 1 98.5 280 LEU A N 1
ATOM 2260 C CA . LEU A 1 280 ? 15.859 -8.984 -5.738 1 98.5 280 LEU A CA 1
ATOM 2261 C C . LEU A 1 280 ? 16.562 -7.633 -5.777 1 98.5 280 LEU A C 1
ATOM 2263 O O . LEU A 1 280 ? 17.672 -7.52 -6.309 1 98.5 280 LEU A O 1
ATOM 2267 N N . PRO A 1 281 ? 15.867 -6.633 -5.242 1 97.19 281 PRO A N 1
ATOM 2268 C CA . PRO A 1 281 ? 16.578 -5.363 -5.078 1 97.19 281 PRO A CA 1
ATOM 2269 C C . PRO A 1 281 ? 17.891 -5.52 -4.32 1 97.19 281 PRO A C 1
ATOM 2271 O O . PRO A 1 281 ? 18 -6.355 -3.418 1 97.19 281 PRO A O 1
ATOM 2274 N N . GLU A 1 282 ? 18.812 -4.621 -4.574 1 95.56 282 GLU A N 1
ATOM 2275 C CA . GLU A 1 282 ? 20.141 -4.688 -3.977 1 95.56 282 GLU A CA 1
ATOM 2276 C C . GLU A 1 282 ? 20.078 -4.566 -2.457 1 95.56 282 GLU A C 1
ATOM 2278 O O . GLU A 1 282 ? 20.875 -5.164 -1.743 1 95.56 282 GLU A O 1
ATOM 2283 N N . GLU A 1 283 ? 19.109 -3.867 -1.989 1 94.94 283 GLU A N 1
ATOM 2284 C CA . GLU A 1 283 ? 19.016 -3.588 -0.559 1 94.94 283 GLU A CA 1
ATOM 2285 C C . GLU A 1 283 ? 18.391 -4.762 0.191 1 94.94 283 GLU A C 1
ATOM 2287 O O . GLU A 1 283 ? 18.391 -4.789 1.424 1 94.94 283 GLU A O 1
ATOM 2292 N N . LEU A 1 284 ? 17.891 -5.773 -0.548 1 97.44 284 LEU A N 1
ATOM 2293 C CA . LEU A 1 284 ? 17.234 -6.918 0.087 1 97.44 284 LEU A CA 1
ATOM 2294 C C . LEU A 1 284 ? 18.141 -8.148 0.035 1 97.44 284 LEU A C 1
ATOM 2296 O O . LEU A 1 284 ? 18.359 -8.719 -1.037 1 97.44 284 LEU A O 1
ATOM 2300 N N . GLU A 1 285 ? 18.562 -8.531 1.202 1 97.75 285 GLU A N 1
ATOM 2301 C CA . GLU A 1 285 ? 19.234 -9.82 1.269 1 97.75 285 GLU A CA 1
ATOM 2302 C C . GLU A 1 285 ? 18.266 -10.969 1.041 1 97.75 285 GLU A C 1
ATOM 2304 O O . GLU A 1 285 ? 17.125 -10.938 1.533 1 97.75 285 GLU A O 1
ATOM 2309 N N . PRO A 1 286 ? 18.719 -12 0.31 1 98.38 286 PRO A N 1
ATOM 2310 C CA . PRO A 1 286 ? 17.828 -13.148 0.092 1 98.38 286 PRO A CA 1
ATOM 2311 C C . PRO A 1 286 ? 17.312 -13.75 1.397 1 98.38 286 PRO A C 1
ATOM 2313 O O . PRO A 1 286 ? 16.141 -14.102 1.495 1 98.38 286 PRO A O 1
ATOM 2316 N N . ALA A 1 287 ? 18.188 -13.758 2.387 1 98.12 287 ALA A N 1
ATOM 2317 C CA . ALA A 1 287 ? 17.797 -14.344 3.67 1 98.12 287 ALA A CA 1
ATOM 2318 C C . ALA A 1 287 ? 16.719 -13.516 4.34 1 98.12 287 ALA A C 1
ATOM 2320 O O . ALA A 1 287 ? 15.844 -14.055 5.023 1 98.12 287 ALA A O 1
ATOM 2321 N N . GLN A 1 288 ? 16.797 -12.25 4.18 1 97.69 288 GLN A N 1
ATOM 2322 C CA . GLN A 1 288 ? 15.797 -11.383 4.793 1 97.69 288 GLN A CA 1
ATOM 2323 C C . GLN A 1 288 ? 14.422 -11.617 4.176 1 97.69 288 GLN A C 1
ATOM 2325 O O . GLN A 1 288 ? 13.406 -11.562 4.871 1 97.69 288 GLN A O 1
ATOM 2330 N N . VAL A 1 289 ? 14.414 -11.852 2.869 1 98.81 289 VAL A N 1
ATOM 2331 C CA . VAL A 1 289 ? 13.172 -12.156 2.164 1 98.81 289 VAL A CA 1
ATOM 2332 C C . VAL A 1 289 ? 12.617 -13.492 2.645 1 98.81 289 VAL A C 1
ATOM 2334 O O . VAL A 1 289 ? 11.422 -13.617 2.928 1 98.81 289 VAL A O 1
ATOM 2337 N N . ARG A 1 290 ? 13.461 -14.492 2.814 1 98.81 290 ARG A N 1
ATOM 2338 C CA . ARG A 1 290 ? 13.039 -15.797 3.305 1 98.81 290 ARG A CA 1
ATOM 2339 C C . ARG A 1 290 ? 12.453 -15.695 4.711 1 98.81 290 ARG A C 1
ATOM 2341 O O . ARG A 1 290 ? 11.391 -16.25 4.988 1 98.81 290 ARG A O 1
ATOM 2348 N N . CYS A 1 291 ? 13.156 -14.977 5.539 1 98.81 291 CYS A N 1
ATOM 2349 C CA . CYS A 1 291 ? 12.695 -14.836 6.918 1 98.81 291 CYS A CA 1
ATOM 2350 C C . CYS A 1 291 ? 11.328 -14.156 6.973 1 98.81 291 CYS A C 1
ATOM 2352 O O . CYS A 1 291 ? 10.445 -14.586 7.715 1 98.81 291 CYS A O 1
ATOM 2354 N N . ALA A 1 292 ? 11.156 -13.141 6.195 1 98.88 292 ALA A N 1
ATOM 2355 C CA . ALA A 1 292 ? 9.891 -12.406 6.148 1 98.88 292 ALA A CA 1
ATOM 2356 C C . ALA A 1 292 ? 8.758 -13.297 5.648 1 98.88 292 ALA A C 1
ATOM 2358 O O . ALA A 1 292 ? 7.695 -13.359 6.266 1 98.88 292 ALA A O 1
ATOM 2359 N N . LEU A 1 293 ? 8.992 -13.969 4.555 1 98.94 293 LEU A N 1
ATOM 2360 C CA . LEU A 1 293 ? 7.969 -14.828 3.969 1 98.94 293 LEU A CA 1
ATOM 2361 C C . LEU A 1 293 ? 7.621 -15.984 4.902 1 98.94 293 LEU A C 1
ATOM 2363 O O . LEU A 1 293 ? 6.453 -16.359 5.027 1 98.94 293 LEU A O 1
ATOM 2367 N N . THR A 1 294 ? 8.648 -16.531 5.539 1 98.88 294 THR A N 1
ATOM 2368 C CA . THR A 1 294 ? 8.406 -17.609 6.484 1 98.88 294 THR A CA 1
ATOM 2369 C C . THR A 1 294 ? 7.484 -17.156 7.609 1 98.88 294 THR A C 1
ATOM 2371 O O . THR A 1 294 ? 6.574 -17.875 8.008 1 98.88 294 THR A O 1
ATOM 2374 N N . ALA A 1 295 ? 7.758 -15.945 8.078 1 98.81 295 ALA A N 1
ATOM 2375 C CA . ALA A 1 295 ? 6.926 -15.391 9.141 1 98.81 295 ALA A CA 1
ATOM 2376 C C . ALA A 1 295 ? 5.473 -15.266 8.695 1 98.81 295 ALA A C 1
ATOM 2378 O O . ALA A 1 295 ? 4.555 -15.594 9.445 1 98.81 295 ALA A O 1
ATOM 2379 N N . VAL A 1 296 ? 5.258 -14.828 7.508 1 98.88 296 VAL A N 1
ATOM 2380 C CA . VAL A 1 296 ? 3.912 -14.648 6.969 1 98.88 296 VAL A CA 1
ATOM 2381 C C . VAL A 1 296 ? 3.232 -16 6.816 1 98.88 296 VAL A C 1
ATOM 2383 O O . VAL A 1 296 ? 2.08 -16.172 7.223 1 98.88 296 VAL A O 1
ATOM 2386 N N . ILE A 1 297 ? 3.945 -16.953 6.223 1 98.81 297 ILE A N 1
ATOM 2387 C CA . ILE A 1 297 ? 3.398 -18.297 5.977 1 98.81 297 ILE A CA 1
ATOM 2388 C C . ILE A 1 297 ? 2.986 -18.938 7.297 1 98.81 297 ILE A C 1
ATOM 2390 O O . ILE A 1 297 ? 1.868 -19.438 7.43 1 98.81 297 ILE A O 1
ATOM 2394 N N . ARG A 1 298 ? 3.84 -18.844 8.273 1 98.44 298 ARG A N 1
ATOM 2395 C CA . ARG A 1 298 ? 3.574 -19.453 9.57 1 98.44 298 ARG A CA 1
ATOM 2396 C C . ARG A 1 298 ? 2.336 -18.844 10.219 1 98.44 298 ARG A C 1
ATOM 2398 O O . ARG A 1 298 ? 1.468 -19.562 10.719 1 98.44 298 ARG A O 1
ATOM 2405 N N . ARG A 1 299 ? 2.268 -17.578 10.133 1 97.56 299 ARG A N 1
ATOM 2406 C CA . ARG A 1 299 ? 1.191 -16.875 10.812 1 97.56 299 ARG A CA 1
ATOM 2407 C C . ARG A 1 299 ? -0.162 -17.188 10.188 1 97.56 299 ARG A C 1
ATOM 2409 O O . ARG A 1 299 ? -1.175 -17.25 10.891 1 97.56 299 ARG A O 1
ATOM 2416 N N . GLN A 1 300 ? -0.21 -17.328 8.914 1 97.75 300 GLN A N 1
ATOM 2417 C CA . GLN A 1 300 ? -1.476 -17.594 8.234 1 97.75 300 GLN A CA 1
ATOM 2418 C C . GLN A 1 300 ? -1.843 -19.078 8.305 1 97.75 300 GLN A C 1
ATOM 2420 O O . GLN A 1 300 ? -2.977 -19.422 8.641 1 97.75 300 GLN A O 1
ATOM 2425 N N . VAL A 1 301 ? -0.881 -19.906 8.031 1 97.12 301 VAL A N 1
ATOM 2426 C CA . VAL A 1 301 ? -1.176 -21.328 7.836 1 97.12 301 VAL A CA 1
ATOM 2427 C C . VAL A 1 301 ? -1.479 -21.969 9.18 1 97.12 301 VAL A C 1
ATOM 2429 O O . VAL A 1 301 ? -2.301 -22.891 9.266 1 97.12 301 VAL A O 1
ATOM 2432 N N . GLU A 1 302 ? -0.911 -21.469 10.234 1 96.69 302 GLU A N 1
ATOM 2433 C CA . GLU A 1 302 ? -1.01 -22.141 11.531 1 96.69 302 GLU A CA 1
ATOM 2434 C C . GLU A 1 302 ? -2.246 -21.672 12.297 1 96.69 302 GLU A C 1
ATOM 2436 O O . GLU A 1 302 ? -2.576 -22.219 13.352 1 96.69 302 GLU A O 1
ATOM 2441 N N . LEU A 1 303 ? -2.936 -20.719 11.797 1 97.12 303 LEU A N 1
ATOM 2442 C CA . LEU A 1 303 ? -4.176 -20.312 12.445 1 97.12 303 LEU A CA 1
ATOM 2443 C C . LEU A 1 303 ? -5.242 -21.391 12.328 1 97.12 303 LEU A C 1
ATOM 2445 O O . LEU A 1 303 ? -5.457 -21.938 11.242 1 97.12 303 LEU A O 1
ATOM 2449 N N . PRO A 1 304 ? -5.91 -21.672 13.391 1 97.06 304 PRO A N 1
ATOM 2450 C CA . PRO A 1 304 ? -6.977 -22.672 13.328 1 97.06 304 PRO A CA 1
ATOM 2451 C C . PRO A 1 304 ? -8.039 -22.344 12.289 1 97.06 304 PRO A C 1
ATOM 2453 O O . PRO A 1 304 ? -8.406 -21.172 12.125 1 97.06 304 PRO A O 1
ATOM 2456 N N . GLY A 1 305 ? -8.484 -23.297 11.656 1 97.25 305 GLY A N 1
ATOM 2457 C CA . GLY A 1 305 ? -9.57 -23.109 10.703 1 97.25 305 GLY A CA 1
ATOM 2458 C C . GLY A 1 305 ? -9.086 -22.953 9.273 1 97.25 305 GLY A C 1
ATOM 2459 O O . GLY A 1 305 ? -9.883 -22.969 8.336 1 97.25 305 GLY A O 1
ATOM 2460 N N . THR A 1 306 ? -7.754 -22.875 9.133 1 98.19 306 THR A N 1
ATOM 2461 C CA . THR A 1 306 ? -7.191 -22.734 7.797 1 98.19 306 THR A CA 1
ATOM 2462 C C . THR A 1 306 ? -7.512 -23.953 6.941 1 98.19 306 THR A C 1
ATOM 2464 O O . THR A 1 306 ? -7.812 -23.828 5.754 1 98.19 306 THR A O 1
ATOM 2467 N N . PHE A 1 307 ? -7.453 -25.109 7.559 1 98.31 307 PHE A N 1
ATOM 2468 C CA . PHE A 1 307 ? -7.762 -26.391 6.914 1 98.31 307 PHE A CA 1
ATOM 2469 C C . PHE A 1 307 ? -8.984 -27.031 7.551 1 98.31 307 PHE A C 1
ATOM 2471 O O . PHE A 1 307 ? -9.242 -26.844 8.742 1 98.31 307 PHE A O 1
ATOM 2478 N N . ASP A 1 308 ? -9.75 -27.688 6.77 1 97.5 308 ASP A N 1
ATOM 2479 C CA . ASP A 1 308 ? -10.797 -28.531 7.352 1 97.5 308 ASP A CA 1
ATOM 2480 C C . ASP A 1 308 ? -10.234 -29.859 7.828 1 97.5 308 ASP A C 1
ATOM 2482 O O . ASP A 1 308 ? -9.016 -30.062 7.828 1 97.5 308 ASP A O 1
ATOM 2486 N N . GLU A 1 309 ? -11.109 -30.719 8.25 1 96 309 GLU A N 1
ATOM 2487 C CA . GLU A 1 309 ? -10.688 -31.984 8.852 1 96 309 GLU A CA 1
ATOM 2488 C C . GLU A 1 309 ? -10.016 -32.875 7.816 1 96 309 GLU A C 1
ATOM 2490 O O . GLU A 1 309 ? -9.172 -33.719 8.164 1 96 309 GLU A O 1
ATOM 2495 N N . GLY A 1 310 ? -10.328 -32.688 6.586 1 95.94 310 GLY A N 1
ATOM 2496 C CA . GLY A 1 310 ? -9.758 -33.5 5.52 1 95.94 310 GLY A CA 1
ATOM 2497 C C . GLY A 1 310 ? -8.469 -32.938 4.965 1 95.94 310 GLY A C 1
ATOM 2498 O O . GLY A 1 310 ? -7.852 -33.562 4.078 1 95.94 310 GLY A O 1
ATOM 2499 N N . GLY A 1 311 ? -8.07 -31.766 5.418 1 96.5 311 GLY A N 1
ATOM 2500 C CA . GLY A 1 311 ? -6.824 -31.156 4.973 1 96.5 311 GLY A CA 1
ATOM 2501 C C . GLY A 1 311 ? -7.004 -30.203 3.812 1 96.5 311 GLY A C 1
ATOM 2502 O O . GLY A 1 311 ? -6.02 -29.75 3.219 1 96.5 311 GLY A O 1
ATOM 2503 N N . TRP A 1 312 ? -8.273 -29.938 3.486 1 98.44 312 TRP A N 1
ATOM 2504 C CA . TRP A 1 312 ? -8.562 -29 2.404 1 98.44 312 TRP A CA 1
ATOM 2505 C C . TRP A 1 312 ? -8.625 -27.562 2.928 1 98.44 312 TRP A C 1
ATOM 2507 O O . TRP A 1 312 ? -9.086 -27.328 4.047 1 98.44 312 TRP A O 1
ATOM 2517 N N . LEU A 1 313 ? -8.164 -26.625 2.172 1 98.69 313 LEU A N 1
ATOM 2518 C CA . LEU A 1 313 ? -8.195 -25.203 2.547 1 98.69 313 LEU A CA 1
ATOM 2519 C C . LEU A 1 313 ? -9.633 -24.703 2.652 1 98.69 313 LEU A C 1
ATOM 2521 O O . LEU A 1 313 ? -10.5 -25.125 1.877 1 98.69 313 LEU A O 1
ATOM 2525 N N . ARG A 1 314 ? -9.883 -23.812 3.537 1 98.25 314 ARG A N 1
ATOM 2526 C CA . ARG A 1 314 ? -11.172 -23.141 3.689 1 98.25 314 ARG A CA 1
ATOM 2527 C C . ARG A 1 314 ? -11.062 -21.672 3.295 1 98.25 314 ARG A C 1
ATOM 2529 O O . ARG A 1 314 ? -9.977 -21.078 3.365 1 98.25 314 ARG A O 1
ATOM 2536 N N . ILE A 1 315 ? -12.148 -21.062 2.875 1 98.38 315 ILE A N 1
ATOM 2537 C CA . ILE A 1 315 ? -12.156 -19.672 2.451 1 98.38 315 ILE A CA 1
ATOM 2538 C C . ILE A 1 315 ? -11.82 -18.766 3.635 1 98.38 315 ILE A C 1
ATOM 2540 O O . ILE A 1 315 ? -12.461 -18.844 4.688 1 98.38 315 ILE A O 1
ATOM 2544 N N . GLY A 1 316 ? -10.805 -17.938 3.492 1 98.38 316 GLY A N 1
ATOM 2545 C CA . GLY A 1 316 ? -10.398 -16.984 4.508 1 98.38 316 GLY A CA 1
ATOM 2546 C C . GLY A 1 316 ? -9.047 -16.344 4.227 1 98.38 316 GLY A C 1
ATOM 2547 O O . GLY A 1 316 ? -8.32 -16.797 3.336 1 98.38 316 GLY A O 1
ATOM 2548 N N . PHE A 1 317 ? -8.773 -15.305 4.922 1 98.31 317 PHE A N 1
ATOM 2549 C CA . PHE A 1 317 ? -7.48 -14.617 4.91 1 98.31 317 PHE A CA 1
ATOM 2550 C C . PHE A 1 317 ? -6.535 -15.227 5.941 1 98.31 317 PHE A C 1
ATOM 2552 O O . PHE A 1 317 ? -5.375 -15.5 5.637 1 98.31 317 PHE A O 1
ATOM 2559 N N . ALA A 1 318 ? -7.008 -15.398 7.047 1 97.38 318 ALA A N 1
ATOM 2560 C CA . ALA A 1 318 ? -6.41 -16.109 8.172 1 97.38 318 ALA A CA 1
ATOM 2561 C C . ALA A 1 318 ? -7.453 -16.953 8.898 1 97.38 318 ALA A C 1
ATOM 2563 O O . ALA A 1 318 ? -8.375 -16.422 9.516 1 97.38 318 ALA A O 1
ATOM 2564 N N . GLY A 1 319 ? -7.273 -18.203 8.812 1 97.81 319 GLY A N 1
ATOM 2565 C CA . GLY A 1 319 ? -8.305 -19.094 9.305 1 97.81 319 GLY A CA 1
ATOM 2566 C C . GLY A 1 319 ? -9.484 -19.219 8.352 1 97.81 319 GLY A C 1
ATOM 2567 O O . GLY A 1 319 ? -9.305 -19.297 7.137 1 97.81 319 GLY A O 1
ATOM 2568 N N . SER A 1 320 ? -10.734 -19.438 8.93 1 98.25 320 SER A N 1
ATOM 2569 C CA . SER A 1 320 ? -11.961 -19.547 8.148 1 98.25 320 SER A CA 1
ATOM 2570 C C . SER A 1 320 ? -12.797 -18.281 8.234 1 98.25 320 SER A C 1
ATOM 2572 O O . SER A 1 320 ? -13.32 -17.953 9.305 1 98.25 320 SER A O 1
ATOM 2574 N N . GLN A 1 321 ? -12.867 -17.516 7.195 1 98.25 321 GLN A N 1
ATOM 2575 C CA . GLN A 1 321 ? -13.586 -16.25 7.066 1 98.25 321 GLN A CA 1
ATOM 2576 C C . GLN A 1 321 ? -14.391 -16.203 5.77 1 98.25 321 GLN A C 1
ATOM 2578 O O . GLN A 1 321 ? -14.086 -15.414 4.875 1 98.25 321 GLN A O 1
ATOM 2583 N N . PRO A 1 322 ? -15.422 -16.953 5.668 1 96.88 322 PRO A N 1
ATOM 2584 C CA . PRO A 1 322 ? -16.156 -17.125 4.41 1 96.88 322 PRO A CA 1
ATOM 2585 C C . PRO A 1 322 ? -16.688 -15.812 3.848 1 96.88 322 PRO A C 1
ATOM 2587 O O . PRO A 1 322 ? -16.875 -15.688 2.633 1 96.88 322 PRO A O 1
ATOM 2590 N N . GLN A 1 323 ? -16.828 -14.75 4.703 1 95.56 323 GLN A N 1
ATOM 2591 C CA . GLN A 1 323 ? -17.469 -13.5 4.293 1 95.56 323 GLN A CA 1
ATOM 2592 C C . GLN A 1 323 ? -16.562 -12.695 3.367 1 95.56 323 GLN A C 1
ATOM 2594 O O . GLN A 1 323 ? -17.031 -11.766 2.695 1 95.56 323 GLN A O 1
ATOM 2599 N N . ILE A 1 324 ? -15.297 -13.023 3.348 1 96.62 324 ILE A N 1
ATOM 2600 C CA . ILE A 1 324 ? -14.398 -12.227 2.527 1 96.62 324 ILE A CA 1
ATOM 2601 C C . ILE A 1 324 ? -14.25 -12.859 1.146 1 96.62 324 ILE A C 1
ATOM 2603 O O . ILE A 1 324 ? -13.539 -12.336 0.288 1 96.62 324 ILE A O 1
ATOM 2607 N N . GLY A 1 325 ? -14.891 -14.023 0.922 1 96.25 325 GLY A N 1
ATOM 2608 C CA . GLY A 1 325 ? -14.875 -14.648 -0.389 1 96.25 325 GLY A CA 1
ATOM 2609 C C . GLY A 1 325 ? -15.781 -13.961 -1.393 1 96.25 325 GLY A C 1
ATOM 2610 O O . GLY A 1 325 ? -17 -13.891 -1.196 1 96.25 325 GLY A O 1
ATOM 2611 N N . GLU A 1 326 ? -15.188 -13.422 -2.492 1 96.19 326 GLU A N 1
ATOM 2612 C CA . GLU A 1 326 ? -15.992 -12.883 -3.586 1 96.19 326 GLU A CA 1
ATOM 2613 C C . GLU A 1 326 ? -16.828 -13.969 -4.246 1 96.19 326 GLU A C 1
ATOM 2615 O O . GLU A 1 326 ? -16.594 -15.156 -4.035 1 96.19 326 GLU A O 1
ATOM 2620 N N . ALA A 1 327 ? -17.688 -13.57 -5.164 1 95 327 ALA A N 1
ATOM 2621 C CA . ALA A 1 327 ? -18.609 -14.477 -5.848 1 95 327 ALA A CA 1
ATOM 2622 C C . ALA A 1 327 ? -17.844 -15.5 -6.691 1 95 327 ALA A C 1
ATOM 2624 O O . ALA A 1 327 ? -18.312 -16.609 -6.914 1 95 327 ALA A O 1
ATOM 2625 N N . TYR A 1 328 ? -16.625 -15.164 -7.07 1 94.88 328 TYR A N 1
ATOM 2626 C CA . TYR A 1 328 ? -15.859 -16.047 -7.953 1 94.88 328 TYR A CA 1
ATOM 2627 C C . TYR A 1 328 ? -14.945 -16.953 -7.152 1 94.88 328 TYR A C 1
ATOM 2629 O O . TYR A 1 328 ? -14.227 -17.781 -7.727 1 94.88 328 TYR A O 1
ATOM 2637 N N . ILE A 1 329 ? -14.969 -16.844 -5.816 1 97.56 329 ILE A N 1
ATOM 2638 C CA . ILE A 1 329 ? -14.062 -17.609 -4.969 1 97.56 329 ILE A CA 1
ATOM 2639 C C . ILE A 1 329 ? -14.68 -18.969 -4.629 1 97.56 329 ILE A C 1
ATOM 2641 O O . ILE A 1 329 ? -15.859 -19.047 -4.273 1 97.56 329 ILE A O 1
ATOM 2645 N N . SER A 1 330 ? -13.961 -19.984 -4.832 1 97.88 330 SER A N 1
ATOM 2646 C CA . SER A 1 330 ? -14.273 -21.344 -4.398 1 97.88 330 SER A CA 1
ATOM 2647 C C . SER A 1 330 ? -13.062 -22 -3.752 1 97.88 330 SER A C 1
ATOM 2649 O O . SER A 1 330 ? -11.992 -21.406 -3.656 1 97.88 330 SER A O 1
ATOM 2651 N N . THR A 1 331 ? -13.266 -23.219 -3.322 1 98.25 331 THR A N 1
ATOM 2652 C CA . THR A 1 331 ? -12.172 -23.969 -2.709 1 98.25 331 THR A CA 1
ATOM 2653 C C . THR A 1 331 ? -10.961 -24 -3.633 1 98.25 331 THR A C 1
ATOM 2655 O O . THR A 1 331 ? -9.828 -23.797 -3.191 1 98.25 331 THR A O 1
ATOM 2658 N N . GLY A 1 332 ? -11.18 -24.219 -4.879 1 98.56 332 GLY A N 1
ATOM 2659 C CA . GLY A 1 332 ? -10.078 -24.297 -5.824 1 98.56 332 GLY A CA 1
ATOM 2660 C C . GLY A 1 332 ? -9.289 -23 -5.938 1 98.56 332 GLY A C 1
ATOM 2661 O O . GLY A 1 332 ? -8.086 -23.016 -6.203 1 98.56 332 GLY A O 1
ATOM 2662 N N . SER A 1 333 ? -9.992 -21.844 -5.723 1 98.56 333 SER A N 1
ATOM 2663 C CA . SER A 1 333 ? -9.375 -20.531 -5.828 1 98.56 333 SER A CA 1
ATOM 2664 C C . SER A 1 333 ? -8.266 -20.359 -4.797 1 98.56 333 SER A C 1
ATOM 2666 O O . SER A 1 333 ? -7.297 -19.625 -5.031 1 98.56 333 SER A O 1
ATOM 2668 N N . LEU A 1 334 ? -8.375 -21.062 -3.699 1 98.81 334 LEU A N 1
ATOM 2669 C CA . LEU A 1 334 ? -7.539 -20.828 -2.521 1 98.81 334 LEU A CA 1
ATOM 2670 C C . LEU A 1 334 ? -6.113 -21.328 -2.762 1 98.81 334 LEU A C 1
ATOM 2672 O O . LEU A 1 334 ? -5.188 -20.922 -2.055 1 98.81 334 LEU A O 1
ATOM 2676 N N . TYR A 1 335 ? -5.961 -22.062 -3.779 1 98.88 335 TYR A N 1
ATOM 2677 C CA . TYR A 1 335 ? -4.688 -22.75 -3.967 1 98.88 335 TYR A CA 1
ATOM 2678 C C . TYR A 1 335 ? -3.688 -21.844 -4.68 1 98.88 335 TYR A C 1
ATOM 2680 O O . TYR A 1 335 ? -2.516 -22.203 -4.828 1 98.88 335 TYR A O 1
ATOM 2688 N N . LEU A 1 336 ? -4.191 -20.609 -5.008 1 98.88 336 LEU A N 1
ATOM 2689 C CA . LEU A 1 336 ? -3.223 -19.641 -5.492 1 98.88 336 LEU A CA 1
ATOM 2690 C C . LEU A 1 336 ? -2.191 -19.312 -4.418 1 98.88 336 LEU A C 1
ATOM 2692 O O . LEU A 1 336 ? -1.104 -18.812 -4.723 1 98.88 336 LEU A O 1
ATOM 2696 N N . CYS A 1 337 ? -2.465 -19.672 -3.156 1 98.88 337 CYS A N 1
ATOM 2697 C CA . CYS A 1 337 ? -1.536 -19.422 -2.057 1 98.88 337 CYS A CA 1
ATOM 2698 C C . CYS A 1 337 ? -0.238 -20.203 -2.264 1 98.88 337 CYS A C 1
ATOM 2700 O O . CYS A 1 337 ? 0.804 -19.828 -1.723 1 98.88 337 CYS A O 1
ATOM 2702 N N . THR A 1 338 ? -0.241 -21.234 -3.1 1 98.94 338 THR A N 1
ATOM 2703 C CA . THR A 1 338 ? 0.939 -22.078 -3.289 1 98.94 338 THR A CA 1
ATOM 2704 C C . THR A 1 338 ? 2.035 -21.297 -4.023 1 98.94 338 THR A C 1
ATOM 2706 O O . THR A 1 338 ? 3.203 -21.703 -3.994 1 98.94 338 THR A O 1
ATOM 2709 N N . THR A 1 339 ? 1.661 -20.156 -4.613 1 98.94 339 THR A N 1
ATOM 2710 C CA . THR A 1 339 ? 2.613 -19.438 -5.453 1 98.94 339 THR A CA 1
ATOM 2711 C C . THR A 1 339 ? 3.668 -18.734 -4.602 1 98.94 339 THR A C 1
ATOM 2713 O O . THR A 1 339 ? 4.695 -18.297 -5.117 1 98.94 339 THR A O 1
ATOM 2716 N N . VAL A 1 340 ? 3.488 -18.703 -3.287 1 98.94 340 VAL A N 1
ATOM 2717 C CA . VAL A 1 340 ? 4.516 -18.156 -2.41 1 98.94 340 VAL A CA 1
ATOM 2718 C C . VAL A 1 340 ? 5.719 -19.094 -2.371 1 98.94 340 VAL A C 1
ATOM 2720 O O . VAL A 1 340 ? 6.832 -18.672 -2.039 1 98.94 340 VAL A O 1
ATOM 2723 N N . PHE A 1 341 ? 5.566 -20.359 -2.812 1 98.81 341 PHE A N 1
ATOM 2724 C CA . PHE A 1 341 ? 6.602 -21.375 -2.641 1 98.81 341 PHE A CA 1
ATOM 2725 C C . PHE A 1 341 ? 7.512 -21.422 -3.861 1 98.81 341 PHE A C 1
ATOM 2727 O O . PHE A 1 341 ? 8.336 -22.328 -3.986 1 98.81 341 PHE A O 1
ATOM 2734 N N . LEU A 1 342 ? 7.379 -20.516 -4.781 1 98.94 342 LEU A N 1
ATOM 2735 C CA . LEU A 1 342 ? 8.188 -20.5 -5.996 1 98.94 342 LEU A CA 1
ATOM 2736 C C . LEU A 1 342 ? 9.672 -20.562 -5.656 1 98.94 342 LEU A C 1
ATOM 2738 O O . LEU A 1 342 ? 10.445 -21.219 -6.363 1 98.94 342 LEU A O 1
ATOM 2742 N N . ALA A 1 343 ? 10.062 -19.953 -4.566 1 98.69 343 ALA A N 1
ATOM 2743 C CA . ALA A 1 343 ? 11.469 -19.859 -4.188 1 98.69 343 ALA A CA 1
ATOM 2744 C C . ALA A 1 343 ? 12.047 -21.234 -3.859 1 98.69 343 ALA A C 1
ATOM 2746 O O . ALA A 1 343 ? 13.266 -21.391 -3.801 1 98.69 343 ALA A O 1
ATOM 2747 N N . LEU A 1 344 ? 11.211 -22.203 -3.678 1 98.38 344 LEU A N 1
ATOM 2748 C CA . LEU A 1 344 ? 11.68 -23.562 -3.424 1 98.38 344 LEU A CA 1
ATOM 2749 C C . LEU A 1 344 ? 12.383 -24.141 -4.652 1 98.38 344 LEU A C 1
ATOM 2751 O O . LEU A 1 344 ? 13.062 -25.156 -4.562 1 98.38 344 LEU A O 1
ATOM 2755 N N . GLY A 1 345 ? 12.258 -23.453 -5.781 1 98.38 345 GLY A N 1
ATOM 2756 C CA . GLY A 1 345 ? 13.031 -23.844 -6.957 1 98.38 345 GLY A CA 1
ATOM 2757 C C . GLY A 1 345 ? 14.516 -23.578 -6.797 1 98.38 345 GLY A C 1
ATOM 2758 O O . GLY A 1 345 ? 15.328 -24.094 -7.566 1 98.38 345 GLY A O 1
ATOM 2759 N N . LEU A 1 346 ? 14.852 -22.766 -5.824 1 97.88 346 LEU A N 1
ATOM 2760 C CA . LEU A 1 346 ? 16.266 -22.516 -5.539 1 97.88 346 LEU A CA 1
ATOM 2761 C C . LEU A 1 346 ? 16.891 -23.688 -4.816 1 97.88 346 LEU A C 1
ATOM 2763 O O . LEU A 1 346 ? 16.25 -24.312 -3.959 1 97.88 346 LEU A O 1
ATOM 2767 N N . PRO A 1 347 ? 18.156 -24.031 -5.133 1 95.56 347 PRO A N 1
ATOM 2768 C CA . PRO A 1 347 ? 18.828 -25.109 -4.406 1 95.56 347 PRO A CA 1
ATOM 2769 C C . PRO A 1 347 ? 19.062 -24.781 -2.938 1 95.56 347 PRO A C 1
ATOM 2771 O O . PRO A 1 347 ? 19.094 -23.609 -2.564 1 95.56 347 PRO A O 1
ATOM 2774 N N . GLU A 1 348 ? 19.234 -25.75 -2.162 1 93.5 348 GLU A N 1
ATOM 2775 C CA . GLU A 1 348 ? 19.391 -25.609 -0.718 1 93.5 348 GLU A CA 1
ATOM 2776 C C . GLU A 1 348 ? 20.594 -24.734 -0.376 1 93.5 348 GLU A C 1
ATOM 2778 O O . GLU A 1 348 ? 20.609 -24.078 0.666 1 93.5 348 GLU A O 1
ATOM 2783 N N . GLU A 1 349 ? 21.609 -24.672 -1.307 1 94.81 349 GLU A N 1
ATOM 2784 C CA . GLU A 1 349 ? 22.859 -23.969 -1.045 1 94.81 349 GLU A CA 1
ATOM 2785 C C . GLU A 1 349 ? 22.734 -22.484 -1.383 1 94.81 349 GLU A C 1
ATOM 2787 O O . GLU A 1 349 ? 23.625 -21.703 -1.065 1 94.81 349 GLU A O 1
ATOM 2792 N N . SER A 1 350 ? 21.594 -22.141 -1.949 1 96.69 350 SER A N 1
ATOM 2793 C CA . SER A 1 350 ? 21.406 -20.75 -2.33 1 96.69 350 SER A CA 1
ATOM 2794 C C . SER A 1 350 ? 21.422 -19.828 -1.107 1 96.69 350 SER A C 1
ATOM 2796 O O . SER A 1 350 ? 21.047 -20.25 -0.011 1 96.69 350 SER A O 1
ATOM 2798 N N . ALA A 1 351 ? 21.828 -18.578 -1.27 1 97.56 351 ALA A N 1
ATOM 2799 C CA . ALA A 1 351 ? 21.844 -17.578 -0.212 1 97.56 351 ALA A CA 1
ATOM 2800 C C . ALA A 1 351 ? 20.469 -17.406 0.412 1 97.56 351 ALA A C 1
ATOM 2802 O O . ALA A 1 351 ? 20.344 -17.078 1.598 1 97.56 351 ALA A O 1
ATOM 2803 N N . PHE A 1 352 ? 19.469 -17.719 -0.367 1 98.31 352 PHE A N 1
ATOM 2804 C CA . PHE A 1 352 ? 18.094 -17.609 0.1 1 98.31 352 PHE A CA 1
ATOM 2805 C C . PHE A 1 352 ? 17.844 -18.531 1.292 1 98.31 352 PHE A C 1
ATOM 2807 O O . PHE A 1 352 ? 17.141 -18.156 2.232 1 98.31 352 PHE A O 1
ATOM 2814 N N . TRP A 1 353 ? 18.469 -19.625 1.296 1 97.69 353 TRP A N 1
ATOM 2815 C CA . TRP A 1 353 ? 18.188 -20.641 2.311 1 97.69 353 TRP A CA 1
ATOM 2816 C C . TRP A 1 353 ? 19.25 -20.641 3.398 1 97.69 353 TRP A C 1
ATOM 2818 O O . TRP A 1 353 ? 19.25 -21.516 4.273 1 97.69 353 TRP A O 1
ATOM 2828 N N . GLN A 1 354 ? 20.156 -19.625 3.316 1 97.19 354 GLN A N 1
ATOM 2829 C CA . GLN A 1 354 ? 21.266 -19.594 4.266 1 97.19 354 GLN A CA 1
ATOM 2830 C C . GLN A 1 354 ? 21.141 -18.422 5.227 1 97.19 354 GLN A C 1
ATOM 2832 O O . GLN A 1 354 ? 20.688 -17.344 4.836 1 97.19 354 GLN A O 1
ATOM 2837 N N . GLY A 1 355 ? 21.438 -18.656 6.48 1 96.44 355 GLY A N 1
ATOM 2838 C CA . GLY A 1 355 ? 21.547 -17.562 7.445 1 96.44 355 GLY A CA 1
ATOM 2839 C C . GLY A 1 355 ? 20.188 -17 7.848 1 96.44 355 GLY A C 1
ATOM 2840 O O . GLY A 1 355 ? 19.156 -17.562 7.516 1 96.44 355 GLY A O 1
ATOM 2841 N N . GLU A 1 356 ? 20.25 -15.992 8.719 1 96.88 356 GLU A N 1
ATOM 2842 C CA . GLU A 1 356 ? 19.094 -15.227 9.172 1 96.88 356 GLU A CA 1
ATOM 2843 C C . GLU A 1 356 ? 19.328 -13.727 9.016 1 96.88 356 GLU A C 1
ATOM 2845 O O . GLU A 1 356 ? 20.469 -13.258 9.125 1 96.88 356 GLU A O 1
ATOM 2850 N N . ALA A 1 357 ? 18.266 -13.094 8.672 1 97.62 357 ALA A N 1
ATOM 2851 C CA . ALA A 1 357 ? 18.328 -11.633 8.562 1 97.62 357 ALA A CA 1
ATOM 2852 C C . ALA A 1 357 ? 16.984 -11 8.875 1 97.62 357 ALA A C 1
ATOM 2854 O O . ALA A 1 357 ? 15.93 -11.539 8.5 1 97.62 357 ALA A O 1
ATOM 2855 N N . GLU A 1 358 ? 17 -9.852 9.602 1 98.12 358 GLU A N 1
ATOM 2856 C CA . GLU A 1 358 ? 15.773 -9.086 9.852 1 98.12 358 GLU A CA 1
ATOM 2857 C C . GLU A 1 358 ? 15.305 -8.383 8.586 1 98.12 358 GLU A C 1
ATOM 2859 O O . GLU A 1 358 ? 16.109 -7.844 7.824 1 98.12 358 GLU A O 1
ATOM 2864 N N . TRP A 1 359 ? 14.008 -8.508 8.336 1 98.5 359 TRP A N 1
ATOM 2865 C CA . TRP A 1 359 ? 13.5 -7.801 7.164 1 98.5 359 TRP A CA 1
ATOM 2866 C C . TRP A 1 359 ? 13.227 -6.336 7.488 1 98.5 359 TRP A C 1
ATOM 2868 O O . TRP A 1 359 ? 13.352 -5.918 8.641 1 98.5 359 TRP A O 1
ATOM 2878 N N . THR A 1 360 ? 12.914 -5.496 6.582 1 98.69 360 THR A N 1
ATOM 2879 C CA . THR A 1 360 ? 12.977 -4.043 6.641 1 98.69 360 THR A CA 1
ATOM 2880 C C . THR A 1 360 ? 12.078 -3.508 7.754 1 98.69 360 THR A C 1
ATOM 2882 O O . THR A 1 360 ? 12.508 -2.678 8.562 1 98.69 360 THR A O 1
ATOM 2885 N N . SER A 1 361 ? 10.867 -3.994 7.828 1 98.62 361 SER A N 1
ATOM 2886 C CA . SER A 1 361 ? 9.93 -3.484 8.82 1 98.62 361 SER A CA 1
ATOM 2887 C C . SER A 1 361 ? 10.398 -3.809 10.242 1 98.62 361 SER A C 1
ATOM 2889 O O . SER A 1 361 ? 10.172 -3.027 11.164 1 98.62 361 SER A O 1
ATOM 2891 N N . ARG A 1 362 ? 10.992 -4.973 10.391 1 98.44 362 ARG A N 1
ATOM 2892 C CA . ARG A 1 362 ? 11.523 -5.324 11.703 1 98.44 362 ARG A CA 1
ATOM 2893 C C . ARG A 1 362 ? 12.633 -4.371 12.117 1 98.44 362 ARG A C 1
ATOM 2895 O O . ARG A 1 362 ? 12.695 -3.943 13.273 1 98.44 362 ARG A O 1
ATOM 2902 N N . LYS A 1 363 ? 13.531 -4.113 11.18 1 98.31 363 LYS A N 1
ATOM 2903 C CA . LYS A 1 363 ? 14.586 -3.145 11.445 1 98.31 363 LYS A CA 1
ATOM 2904 C C . LYS A 1 363 ? 14.008 -1.768 11.75 1 98.31 363 LYS A C 1
ATOM 2906 O O . LYS A 1 363 ? 14.359 -1.149 12.758 1 98.31 363 LYS A O 1
ATOM 2911 N N . ALA A 1 364 ? 13.102 -1.32 10.977 1 98.5 364 ALA A N 1
ATOM 2912 C CA . ALA A 1 364 ? 12.523 0.02 11.078 1 98.5 364 ALA A CA 1
ATOM 2913 C C . ALA A 1 364 ? 11.859 0.226 12.438 1 98.5 364 ALA A C 1
ATOM 2915 O O . ALA A 1 364 ? 12.117 1.22 13.117 1 98.5 364 ALA A O 1
ATOM 2916 N N . TRP A 1 365 ? 11.062 -0.718 12.898 1 98.44 365 TRP A N 1
ATOM 2917 C CA . TRP A 1 365 ? 10.203 -0.546 14.07 1 98.44 365 TRP A CA 1
ATOM 2918 C C . TRP A 1 365 ? 10.953 -0.913 15.352 1 98.44 365 TRP A C 1
ATOM 2920 O O . TRP A 1 365 ? 10.445 -0.708 16.453 1 98.44 365 TRP A O 1
ATOM 2930 N N . SER A 1 366 ? 12.172 -1.397 15.195 1 97.38 366 SER A N 1
ATOM 2931 C CA . SER A 1 366 ? 12.992 -1.651 16.375 1 97.38 366 SER A CA 1
ATOM 2932 C C . SER A 1 366 ? 13.938 -0.487 16.656 1 97.38 366 SER A C 1
ATOM 2934 O O . SER A 1 366 ? 14.695 -0.517 17.625 1 97.38 366 SER A O 1
ATOM 2936 N N . GLY A 1 367 ? 13.914 0.495 15.766 1 97.12 367 GLY A N 1
ATOM 2937 C CA . GLY A 1 367 ? 14.789 1.649 15.914 1 97.12 367 GLY A CA 1
ATOM 2938 C C . GLY A 1 367 ? 16.125 1.481 15.227 1 97.12 367 GLY A C 1
ATOM 2939 O O . GLY A 1 367 ? 16.969 2.387 15.258 1 97.12 367 GLY A O 1
ATOM 2940 N N . ALA A 1 368 ? 16.312 0.329 14.539 1 97.38 368 ALA A N 1
ATOM 2941 C CA . ALA A 1 368 ? 17.562 0.065 13.836 1 97.38 368 ALA A CA 1
ATOM 2942 C C . ALA A 1 368 ? 17.625 0.821 12.516 1 97.38 368 ALA A C 1
ATOM 2944 O O . ALA A 1 368 ? 16.594 1.269 12 1 97.38 368 ALA A O 1
ATOM 2945 N N . ALA A 1 369 ? 18.828 0.95 12.023 1 96.94 369 ALA A N 1
ATOM 2946 C CA . ALA A 1 369 ? 19.016 1.558 10.703 1 96.94 369 ALA A CA 1
ATOM 2947 C C . ALA A 1 369 ? 18.406 0.681 9.609 1 96.94 369 ALA A C 1
ATOM 2949 O O . ALA A 1 369 ? 18.484 -0.548 9.68 1 96.94 369 ALA A O 1
ATOM 2950 N N . PHE A 1 370 ? 17.812 1.214 8.648 1 97.25 370 PHE A N 1
ATOM 2951 C CA . PHE A 1 370 ? 17.297 0.548 7.453 1 97.25 370 PHE A CA 1
ATOM 2952 C C . PHE A 1 370 ? 17.359 1.476 6.246 1 97.25 370 PHE A C 1
ATOM 2954 O O . PHE A 1 370 ? 17.5 2.693 6.398 1 97.25 370 PHE A O 1
ATOM 2961 N N . PRO A 1 371 ? 17.344 0.947 5.09 1 95.44 371 PRO A N 1
ATOM 2962 C CA . PRO A 1 371 ? 17.578 1.78 3.908 1 95.44 371 PRO A CA 1
ATOM 2963 C C . PRO A 1 371 ? 16.406 2.713 3.605 1 95.44 371 PRO A C 1
ATOM 2965 O O . PRO A 1 371 ? 15.242 2.32 3.748 1 95.44 371 PRO A O 1
ATOM 2968 N N . ILE A 1 372 ? 16.797 3.93 3.139 1 95.75 372 ILE A N 1
ATOM 2969 C CA . ILE A 1 372 ? 15.805 4.887 2.664 1 95.75 372 ILE A CA 1
ATOM 2970 C C . ILE A 1 372 ? 15.109 4.336 1.422 1 95.75 372 ILE A C 1
ATOM 2972 O O . ILE A 1 372 ? 15.664 3.494 0.712 1 95.75 372 ILE A O 1
ATOM 2976 N N . ASP A 1 373 ? 13.883 4.746 1.278 1 96.56 373 ASP A N 1
ATOM 2977 C CA . ASP A 1 373 ? 13.078 4.316 0.139 1 96.56 373 ASP A CA 1
ATOM 2978 C C . ASP A 1 373 ? 12.789 5.484 -0.801 1 96.56 373 ASP A C 1
ATOM 2980 O O . ASP A 1 373 ? 12.562 6.609 -0.35 1 96.56 373 ASP A O 1
ATOM 2984 N N . LYS A 1 374 ? 12.852 5.223 -2.111 1 94.06 374 LYS A N 1
ATOM 2985 C CA . LYS A 1 374 ? 12.57 6.242 -3.113 1 94.06 374 LYS A CA 1
ATOM 2986 C C . LYS A 1 374 ? 11.828 5.648 -4.309 1 94.06 374 LYS A C 1
ATOM 2988 O O . LYS A 1 374 ? 12.07 4.5 -4.688 1 94.06 374 LYS A O 1
ATOM 2993 N N . ALA A 1 375 ? 10.922 6.449 -4.863 1 95.81 375 ALA A N 1
ATOM 2994 C CA . ALA A 1 375 ? 10.258 6.043 -6.102 1 95.81 375 ALA A CA 1
ATOM 2995 C C . ALA A 1 375 ? 11.25 5.965 -7.258 1 95.81 375 ALA A C 1
ATOM 2997 O O . ALA A 1 375 ? 12.211 6.734 -7.312 1 95.81 375 ALA A O 1
ATOM 2998 N N . ILE A 1 376 ? 11.016 5.062 -8.141 1 94.38 376 ILE A N 1
ATOM 2999 C CA . ILE A 1 376 ? 11.836 4.984 -9.352 1 94.38 376 ILE A CA 1
ATOM 3000 C C . ILE A 1 376 ? 11.203 5.812 -10.461 1 94.38 376 ILE A C 1
ATOM 3002 O O . ILE A 1 376 ? 9.992 6.047 -10.453 1 94.38 376 ILE A O 1
ATOM 3006 N N . SER A 1 377 ? 12.156 6.359 -11.328 1 82.38 377 SER A N 1
ATOM 3007 C CA . SER A 1 377 ? 11.68 7.07 -12.508 1 82.38 377 SER A CA 1
ATOM 3008 C C . SER A 1 377 ? 11.438 6.113 -13.672 1 82.38 377 SER A C 1
ATOM 3010 O O . SER A 1 377 ? 12.133 5.109 -13.812 1 82.38 377 SER A O 1
ATOM 3012 N N . GLY A 1 378 ? 10.172 6.188 -14.508 1 67.88 378 GLY A N 1
ATOM 3013 C CA . GLY A 1 378 ? 9.961 5.418 -15.727 1 67.88 378 GLY A CA 1
ATOM 3014 C C . GLY A 1 378 ? 8.961 4.293 -15.555 1 67.88 378 GLY A C 1
ATOM 3015 O O . GLY A 1 378 ? 8.641 3.904 -14.43 1 67.88 378 GLY A O 1
ATOM 3016 N N . MET B 1 1 ? -12.117 12.336 31.219 1 54.91 1 MET B N 1
ATOM 3017 C CA . MET B 1 1 ? -11.711 12.25 29.828 1 54.91 1 MET B CA 1
ATOM 3018 C C . MET B 1 1 ? -11.305 10.82 29.469 1 54.91 1 MET B C 1
ATOM 3020 O O . MET B 1 1 ? -10.719 10.117 30.281 1 54.91 1 MET B O 1
ATOM 3024 N N . ALA B 1 2 ? -11.828 10.25 28.375 1 75.31 2 ALA B N 1
ATOM 3025 C CA . ALA B 1 2 ? -11.445 8.914 27.922 1 75.31 2 ALA B CA 1
ATOM 3026 C C . ALA B 1 2 ? -9.922 8.758 27.906 1 75.31 2 ALA B C 1
ATOM 3028 O O . ALA B 1 2 ? -9.195 9.719 27.641 1 75.31 2 ALA B O 1
ATOM 3029 N N . LYS B 1 3 ? -9.391 7.684 28.484 1 89.31 3 LYS B N 1
ATOM 3030 C CA . LYS B 1 3 ? -7.977 7.352 28.625 1 89.31 3 LYS B CA 1
ATOM 3031 C C . LYS B 1 3 ? -7.211 7.668 27.344 1 89.31 3 LYS B C 1
ATOM 3033 O O . LYS B 1 3 ? -6.117 8.234 27.391 1 89.31 3 LYS B O 1
ATOM 3038 N N . ASP B 1 4 ? -7.762 7.43 26.219 1 97 4 ASP B N 1
ATOM 3039 C CA . ASP B 1 4 ? -7.094 7.66 24.938 1 97 4 ASP B CA 1
ATOM 3040 C C . ASP B 1 4 ? -6.988 9.156 24.641 1 97 4 ASP B C 1
ATOM 3042 O O . ASP B 1 4 ? -5.957 9.625 24.156 1 97 4 ASP B O 1
ATOM 3046 N N . ARG B 1 5 ? -8.016 9.914 24.938 1 96.62 5 ARG B N 1
ATOM 3047 C CA . ARG B 1 5 ? -7.977 11.344 24.656 1 96.62 5 ARG B CA 1
ATOM 3048 C C . ARG B 1 5 ? -6.906 12.039 25.484 1 96.62 5 ARG B C 1
ATOM 3050 O O . ARG B 1 5 ? -6.164 12.883 24.984 1 96.62 5 ARG B O 1
ATOM 3057 N N . THR B 1 6 ? -6.875 11.664 26.766 1 96.94 6 THR B N 1
ATOM 3058 C CA . THR B 1 6 ? -5.844 12.227 27.641 1 96.94 6 THR B CA 1
ATOM 3059 C C . THR B 1 6 ? -4.449 11.93 27.078 1 96.94 6 THR B C 1
ATOM 3061 O O . THR B 1 6 ? -3.598 12.82 27.031 1 96.94 6 THR B O 1
ATOM 3064 N N . TYR B 1 7 ? -4.273 10.727 26.641 1 98.19 7 TYR B N 1
ATOM 3065 C CA . TYR B 1 7 ? -2.988 10.336 26.062 1 98.19 7 TYR B CA 1
ATOM 3066 C C . TYR B 1 7 ? -2.678 11.148 24.812 1 98.19 7 TYR B C 1
ATOM 3068 O O . TYR B 1 7 ? -1.547 11.602 24.625 1 98.19 7 TYR B O 1
ATOM 3076 N N . TRP B 1 8 ? -3.699 11.305 23.969 1 98.62 8 TRP B N 1
ATOM 3077 C CA . TRP B 1 8 ? -3.512 12.07 22.75 1 98.62 8 TRP B CA 1
ATOM 3078 C C . TRP B 1 8 ? -3.139 13.516 23.062 1 98.62 8 TRP B C 1
ATOM 3080 O O . TRP B 1 8 ? -2.211 14.07 22.453 1 98.62 8 TRP B O 1
ATOM 3090 N N . VAL B 1 9 ? -3.834 14.117 23.969 1 97.75 9 VAL B N 1
ATOM 3091 C CA . VAL B 1 9 ? -3.592 15.516 24.328 1 97.75 9 VAL B CA 1
ATOM 3092 C C . VAL B 1 9 ? -2.191 15.664 24.922 1 97.75 9 VAL B C 1
ATOM 3094 O O . VAL B 1 9 ? -1.436 16.547 24.516 1 97.75 9 VAL B O 1
ATOM 3097 N N . GLU B 1 10 ? -1.848 14.781 25.797 1 98.25 10 GLU B N 1
ATOM 3098 C CA . GLU B 1 10 ? -0.535 14.836 26.438 1 98.25 10 GLU B CA 1
ATOM 3099 C C . GLU B 1 10 ? 0.583 14.672 25.406 1 98.25 10 GLU B C 1
ATOM 3101 O O . GLU B 1 10 ? 1.593 15.375 25.469 1 98.25 10 GLU B O 1
ATOM 3106 N N . THR B 1 11 ? 0.379 13.734 24.516 1 98.75 11 THR B N 1
ATOM 3107 C CA . THR B 1 11 ? 1.381 13.477 23.5 1 98.75 11 THR B CA 1
ATOM 3108 C C . THR B 1 11 ? 1.479 14.664 22.531 1 98.75 11 THR B C 1
ATOM 3110 O O . THR B 1 11 ? 2.578 15.086 22.172 1 98.75 11 THR B O 1
ATOM 3113 N N . MET B 1 12 ? 0.353 15.18 22.125 1 98.69 12 MET B N 1
ATOM 3114 C CA . MET B 1 12 ? 0.317 16.344 21.234 1 98.69 12 MET B CA 1
ATOM 3115 C C . MET B 1 12 ? 1.035 17.531 21.875 1 98.69 12 MET B C 1
ATOM 3117 O O . MET B 1 12 ? 1.832 18.203 21.219 1 98.69 12 MET B O 1
ATOM 3121 N N . VAL B 1 13 ? 0.767 17.781 23.125 1 98.56 13 VAL B N 1
ATOM 3122 C CA . VAL B 1 13 ? 1.358 18.906 23.828 1 98.56 13 VAL B CA 1
ATOM 3123 C C . VAL B 1 13 ? 2.863 18.688 23.984 1 98.56 13 VAL B C 1
ATOM 3125 O O . VAL B 1 13 ? 3.65 19.625 23.797 1 98.56 13 VAL B O 1
ATOM 3128 N N . ARG B 1 14 ? 3.219 17.469 24.266 1 98.56 14 ARG B N 1
ATOM 3129 C CA . ARG B 1 14 ? 4.637 17.141 24.391 1 98.56 14 ARG B CA 1
ATOM 3130 C C . ARG B 1 14 ? 5.383 17.484 23.094 1 98.56 14 ARG B C 1
ATOM 3132 O O . ARG B 1 14 ? 6.504 18 23.141 1 98.56 14 ARG B O 1
ATOM 3139 N N . ILE B 1 15 ? 4.77 17.25 22 1 98.88 15 ILE B N 1
ATOM 3140 C CA . ILE B 1 15 ? 5.402 17.453 20.703 1 98.88 15 ILE B CA 1
ATOM 3141 C C . ILE B 1 15 ? 5.34 18.938 20.328 1 98.88 15 ILE B C 1
ATOM 3143 O O . ILE B 1 15 ? 6.336 19.516 19.891 1 98.88 15 ILE B O 1
ATOM 3147 N N . ALA B 1 16 ? 4.25 19.594 20.531 1 98.81 16 ALA B N 1
ATOM 3148 C CA . ALA B 1 16 ? 3.965 20.922 19.969 1 98.81 16 ALA B CA 1
ATOM 3149 C C . ALA B 1 16 ? 4.52 22.016 20.875 1 98.81 16 ALA B C 1
ATOM 3151 O O . ALA B 1 16 ? 4.926 23.078 20.375 1 98.81 16 ALA B O 1
ATOM 3152 N N . ARG B 1 17 ? 4.555 21.781 22.172 1 98.44 17 ARG B N 1
ATOM 3153 C CA . ARG B 1 17 ? 4.793 22.844 23.125 1 98.44 17 ARG B CA 1
ATOM 3154 C C . ARG B 1 17 ? 6.195 23.438 22.969 1 98.44 17 ARG B C 1
ATOM 3156 O O . ARG B 1 17 ? 6.375 24.656 23.016 1 98.44 17 ARG B O 1
ATOM 3163 N N . PRO B 1 18 ? 7.23 22.594 22.766 1 98.5 18 PRO B N 1
ATOM 3164 C CA . PRO B 1 18 ? 8.562 23.188 22.625 1 98.5 18 PRO B CA 1
ATOM 3165 C C . PRO B 1 18 ? 8.648 24.203 21.484 1 98.5 18 PRO B C 1
ATOM 3167 O O . PRO B 1 18 ? 9.289 25.25 21.641 1 98.5 18 PRO B O 1
ATOM 3170 N N . VAL B 1 19 ? 8.016 23.938 20.375 1 98.81 19 VAL B N 1
ATOM 3171 C CA . VAL B 1 19 ? 8.023 24.844 19.219 1 98.81 19 VAL B CA 1
ATOM 3172 C C . VAL B 1 19 ? 7.293 26.141 19.578 1 98.81 19 VAL B C 1
ATOM 3174 O O . VAL B 1 19 ? 7.82 27.234 19.359 1 98.81 19 VAL B O 1
ATOM 3177 N N . LEU B 1 20 ? 6.137 26.016 20.156 1 98.75 20 LEU B N 1
ATOM 3178 C CA . LEU B 1 20 ? 5.293 27.188 20.422 1 98.75 20 LEU B CA 1
ATOM 3179 C C . LEU B 1 20 ? 5.863 28.016 21.562 1 98.75 20 LEU B C 1
ATOM 3181 O O . LEU B 1 20 ? 5.828 29.25 21.516 1 98.75 20 LEU B O 1
ATOM 3185 N N . GLU B 1 21 ? 6.355 27.312 22.578 1 98.5 21 GLU B N 1
ATOM 3186 C CA . GLU B 1 21 ? 6.957 28.031 23.703 1 98.5 21 GLU B CA 1
ATOM 3187 C C . GLU B 1 21 ? 8.18 28.828 23.25 1 98.5 21 GLU B C 1
ATOM 3189 O O . GLU B 1 21 ? 8.32 30 23.594 1 98.5 21 GLU B O 1
ATOM 3194 N N . ALA B 1 22 ? 9.039 28.219 22.516 1 98.62 22 ALA B N 1
ATOM 3195 C CA . ALA B 1 22 ? 10.242 28.891 22.047 1 98.62 22 ALA B CA 1
ATOM 3196 C C . ALA B 1 22 ? 9.891 30.062 21.125 1 98.62 22 ALA B C 1
ATOM 3198 O O . ALA B 1 22 ? 10.461 31.141 21.25 1 98.62 22 ALA B O 1
ATOM 3199 N N . LEU B 1 23 ? 8.977 29.875 20.234 1 98.56 23 LEU B N 1
ATOM 3200 C CA . LEU B 1 23 ? 8.68 30.891 19.219 1 98.56 23 LEU B CA 1
ATOM 3201 C C . LEU B 1 23 ? 7.887 32.031 19.828 1 98.56 23 LEU B C 1
ATOM 3203 O O . LEU B 1 23 ? 8.07 33.188 19.453 1 98.56 23 LEU B O 1
ATOM 3207 N N . SER B 1 24 ? 6.969 31.703 20.75 1 98.19 24 SER B N 1
ATOM 3208 C CA . SER B 1 24 ? 6.207 32.75 21.422 1 98.19 24 SER B CA 1
ATOM 32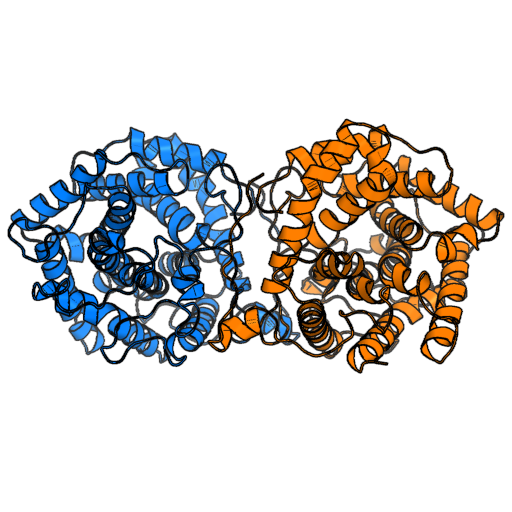09 C C . SER B 1 24 ? 7.125 33.688 22.203 1 98.19 24 SER B C 1
ATOM 3211 O O . SER B 1 24 ? 6.793 34.875 22.422 1 98.19 24 SER B O 1
ATOM 3213 N N . ALA B 1 25 ? 8.258 33.188 22.562 1 97.88 25 ALA B N 1
ATOM 3214 C CA . ALA B 1 25 ? 9.258 34 23.281 1 97.88 25 ALA B CA 1
ATOM 3215 C C . ALA B 1 25 ? 10.32 34.531 22.328 1 97.88 25 ALA B C 1
ATOM 3217 O O . ALA B 1 25 ? 11.336 35.062 22.766 1 97.88 25 ALA B O 1
ATOM 3218 N N . ARG B 1 26 ? 10.133 34.344 21.047 1 97.94 26 ARG B N 1
ATOM 3219 C CA . ARG B 1 26 ? 11.047 34.781 20 1 97.94 26 ARG B CA 1
ATOM 3220 C C . ARG B 1 26 ? 12.438 34.188 20.188 1 97.94 26 ARG B C 1
ATOM 3222 O O . ARG B 1 26 ? 13.438 34.875 20.109 1 97.94 26 ARG B O 1
ATOM 3229 N N . ARG B 1 27 ? 12.422 32.844 20.453 1 98.06 27 ARG B N 1
ATOM 3230 C CA . ARG B 1 27 ? 13.68 32.125 20.719 1 98.06 27 ARG B CA 1
ATOM 3231 C C . ARG B 1 27 ? 13.75 30.828 19.953 1 98.06 27 ARG B C 1
ATOM 3233 O O . ARG B 1 27 ? 14.492 29.922 20.328 1 98.06 27 ARG B O 1
ATOM 3240 N N . LEU B 1 28 ? 12.891 30.609 18.984 1 98.19 28 LEU B N 1
ATOM 3241 C CA . LEU B 1 28 ? 12.891 29.328 18.281 1 98.19 28 LEU B CA 1
ATOM 3242 C C . LEU B 1 28 ? 14.211 29.109 17.562 1 98.19 28 LEU B C 1
ATOM 3244 O O . LEU B 1 28 ? 14.781 28.016 17.625 1 98.19 28 LEU B O 1
ATOM 3248 N N . ARG B 1 29 ? 14.719 30.125 16.859 1 97.06 29 ARG B N 1
ATOM 3249 C CA . ARG B 1 29 ? 15.984 30 16.141 1 97.06 29 ARG B CA 1
ATOM 3250 C C . ARG B 1 29 ? 17.125 29.672 17.094 1 97.06 29 ARG B C 1
ATOM 3252 O O . ARG B 1 29 ? 18.047 28.922 16.734 1 97.06 29 ARG B O 1
ATOM 3259 N N . ARG B 1 30 ? 17.047 30.188 18.234 1 96.44 30 ARG B N 1
ATOM 3260 C CA . ARG B 1 30 ? 18.078 29.969 19.234 1 96.44 30 ARG B CA 1
ATOM 3261 C C . ARG B 1 30 ? 17.953 28.578 19.859 1 96.44 30 ARG B C 1
ATOM 3263 O O . ARG B 1 30 ? 18.969 27.891 20.062 1 96.44 30 ARG B O 1
ATOM 3270 N N . ASP B 1 31 ? 16.719 28.156 20.125 1 97.38 31 ASP B N 1
ATOM 3271 C CA . ASP B 1 31 ? 16.516 27.031 21.031 1 97.38 31 ASP B CA 1
ATOM 3272 C C . ASP B 1 31 ? 16.344 25.719 20.266 1 97.38 31 ASP B C 1
ATOM 3274 O O . ASP B 1 31 ? 16.656 24.656 20.781 1 97.38 31 ASP B O 1
ATOM 3278 N N . MET B 1 32 ? 15.789 25.719 19.062 1 98 32 MET B N 1
ATOM 3279 C CA . MET B 1 32 ? 15.5 24.484 18.344 1 98 32 MET B CA 1
ATOM 3280 C C . MET B 1 32 ? 16.766 23.906 17.719 1 98 32 MET B C 1
ATOM 3282 O O . MET B 1 32 ? 17.453 24.594 16.953 1 98 32 MET B O 1
ATOM 3286 N N . PRO B 1 33 ? 17.109 22.688 18.141 1 97.38 33 PRO B N 1
ATOM 3287 C CA . PRO B 1 33 ? 18.203 22.047 17.406 1 97.38 33 PRO B CA 1
ATOM 3288 C C . PRO B 1 33 ? 17.859 21.797 15.938 1 97.38 33 PRO B C 1
ATOM 3290 O O . PRO B 1 33 ? 16.703 21.594 15.594 1 97.38 33 PRO B O 1
ATOM 3293 N N . ILE B 1 34 ? 18.891 21.828 15.102 1 96.75 34 ILE B N 1
ATOM 3294 C CA . ILE B 1 34 ? 18.672 21.594 13.68 1 96.75 34 ILE B CA 1
ATOM 3295 C C . ILE B 1 34 ? 19.438 20.344 13.242 1 96.75 34 ILE B C 1
ATOM 3297 O O . ILE B 1 34 ? 20.656 20.375 13.102 1 96.75 34 ILE B O 1
ATOM 3301 N N . GLU B 1 35 ? 18.719 19.312 13.102 1 96 35 GLU B N 1
ATOM 3302 C CA . GLU B 1 35 ? 19.219 18.094 12.453 1 96 35 GLU B CA 1
ATOM 3303 C C . GLU B 1 35 ? 18.844 18.078 10.977 1 96 35 GLU B C 1
ATOM 3305 O O . GLU B 1 35 ? 17.656 18.172 10.625 1 96 35 GLU B O 1
ATOM 3310 N N . ALA B 1 36 ? 19.844 18 10.094 1 93.5 36 ALA B N 1
ATOM 3311 C CA . ALA B 1 36 ? 19.625 17.969 8.656 1 93.5 36 ALA B CA 1
ATOM 3312 C C . ALA B 1 36 ? 20.875 17.453 7.922 1 93.5 36 ALA B C 1
ATOM 3314 O O . ALA B 1 36 ? 21.969 17.5 8.461 1 93.5 36 ALA B O 1
ATOM 3315 N N . GLU B 1 37 ? 20.578 16.938 6.781 1 89.19 37 GLU B N 1
ATOM 3316 C CA . GLU B 1 37 ? 21.703 16.531 5.941 1 89.19 37 GLU B CA 1
ATOM 3317 C C . GLU B 1 37 ? 22.359 17.75 5.277 1 89.19 37 GLU B C 1
ATOM 3319 O O . GLU B 1 37 ? 23.578 17.812 5.172 1 89.19 37 GLU B O 1
ATOM 3324 N N . ARG B 1 38 ? 21.5 18.781 4.949 1 86.62 38 ARG B N 1
ATOM 3325 C CA . ARG B 1 38 ? 22.016 19.938 4.223 1 86.62 38 ARG B CA 1
ATOM 3326 C C . ARG B 1 38 ? 21.984 21.188 5.098 1 86.62 38 ARG B C 1
ATOM 3328 O O . ARG B 1 38 ? 21.031 21.406 5.859 1 86.62 38 ARG B O 1
ATOM 3335 N N . ASP B 1 39 ? 22.812 21.938 4.793 1 85.38 39 ASP B N 1
ATOM 3336 C CA . ASP B 1 39 ? 22.969 23.141 5.594 1 85.38 39 ASP B CA 1
ATOM 3337 C C . ASP B 1 39 ? 21.922 24.188 5.23 1 85.38 39 ASP B C 1
ATOM 3339 O O . ASP B 1 39 ? 21.531 25.016 6.066 1 85.38 39 ASP B O 1
ATOM 3343 N N . ASP B 1 40 ? 21.484 24.141 4.109 1 88.19 40 ASP B N 1
ATOM 3344 C CA . ASP B 1 40 ? 20.562 25.172 3.672 1 88.19 40 ASP B CA 1
ATOM 3345 C C . ASP B 1 40 ? 19.203 25.016 4.375 1 88.19 40 ASP B C 1
ATOM 3347 O O . ASP B 1 40 ? 18.359 25.906 4.281 1 88.19 40 ASP B O 1
ATOM 3351 N N . ARG B 1 41 ? 19.031 23.969 5.133 1 90.62 41 ARG B N 1
ATOM 3352 C CA . ARG B 1 41 ? 17.766 23.734 5.82 1 90.62 41 ARG B CA 1
ATOM 3353 C C . ARG B 1 41 ? 17.562 24.719 6.957 1 90.62 41 ARG B C 1
ATOM 3355 O O . ARG B 1 41 ? 16.438 24.938 7.41 1 90.62 41 ARG B O 1
ATOM 3362 N N . LEU B 1 42 ? 18.594 25.406 7.305 1 92.56 42 LEU B N 1
ATOM 3363 C CA . LEU B 1 42 ? 18.531 26.422 8.359 1 92.56 42 LEU B CA 1
ATOM 3364 C C . LEU B 1 42 ? 17.609 27.562 7.965 1 92.56 42 LEU B C 1
ATOM 3366 O O . LEU B 1 42 ? 16.984 28.188 8.828 1 92.56 42 LEU B O 1
ATOM 3370 N N . ASP B 1 43 ? 17.484 27.734 6.727 1 94.12 43 ASP B N 1
ATOM 3371 C CA . ASP B 1 43 ? 16.688 28.859 6.227 1 94.12 43 ASP B CA 1
ATOM 3372 C C . ASP B 1 43 ? 15.195 28.516 6.223 1 94.12 43 ASP B C 1
ATOM 3374 O O . ASP B 1 43 ? 14.352 29.391 6.078 1 94.12 43 ASP B O 1
ATOM 3378 N N . TYR B 1 44 ? 14.82 27.219 6.488 1 97 44 TYR B N 1
ATOM 3379 C CA . TYR B 1 44 ? 13.453 26.781 6.238 1 97 44 TYR B CA 1
ATOM 3380 C C . TYR B 1 44 ? 12.859 26.141 7.484 1 97 44 TYR B C 1
ATOM 3382 O O . TYR B 1 44 ? 11.641 26.156 7.672 1 97 44 TYR B O 1
ATOM 3390 N N . THR B 1 45 ? 13.711 25.578 8.32 1 98.31 45 THR B N 1
ATOM 3391 C CA . THR B 1 45 ? 13.328 24.594 9.336 1 98.31 45 THR B CA 1
ATOM 3392 C C . THR B 1 45 ? 12.359 25.219 10.344 1 98.31 45 THR B C 1
ATOM 3394 O O . THR B 1 45 ? 11.477 24.531 10.859 1 98.31 45 THR B O 1
ATOM 3397 N N . HIS B 1 46 ? 12.477 26.5 10.586 1 98.62 46 HIS B N 1
ATOM 3398 C CA . HIS B 1 46 ? 11.672 27.109 11.633 1 98.62 46 HIS B CA 1
ATOM 3399 C C . HIS B 1 46 ? 10.242 27.359 11.156 1 98.62 46 HIS B C 1
ATOM 3401 O O . HIS B 1 46 ? 9.289 27.109 11.898 1 98.62 46 HIS B O 1
ATOM 3407 N N . LEU B 1 47 ? 10.047 27.828 9.914 1 98.75 47 LEU B N 1
ATOM 3408 C CA . LEU B 1 47 ? 8.703 27.938 9.359 1 98.75 47 LEU B CA 1
ATOM 3409 C C . LEU B 1 47 ? 8.047 26.578 9.219 1 98.75 47 LEU B C 1
ATOM 3411 O O . LEU B 1 47 ? 6.836 26.438 9.398 1 98.75 47 LEU B O 1
ATOM 3415 N N . GLU B 1 48 ? 8.844 25.531 8.914 1 98.38 48 GLU B N 1
ATOM 3416 C CA . GLU B 1 48 ? 8.367 24.156 8.852 1 98.38 48 GLU B CA 1
ATOM 3417 C C . GLU B 1 48 ? 7.773 23.719 10.188 1 98.38 48 GLU B C 1
ATOM 3419 O O . GLU B 1 48 ? 6.668 23.172 10.242 1 98.38 48 GLU B O 1
ATOM 3424 N N . ALA B 1 49 ? 8.562 24 11.18 1 98.81 49 ALA B N 1
ATOM 3425 C CA . ALA B 1 49 ? 8.141 23.594 12.523 1 98.81 49 ALA B CA 1
ATOM 3426 C C . ALA B 1 49 ? 6.836 24.297 12.914 1 98.81 49 ALA B C 1
ATOM 3428 O O . ALA B 1 49 ? 5.914 23.656 13.422 1 98.81 49 ALA B O 1
ATOM 3429 N N . LEU B 1 50 ? 6.738 25.578 12.672 1 98.88 50 LEU B N 1
ATOM 3430 C CA . LEU B 1 50 ? 5.555 26.344 13.039 1 98.88 50 LEU B CA 1
ATOM 3431 C C . LEU B 1 50 ? 4.34 25.891 12.234 1 98.88 50 LEU B C 1
ATOM 3433 O O . LEU B 1 50 ? 3.311 25.531 12.812 1 98.88 50 LEU B O 1
ATOM 3437 N N . GLY B 1 51 ? 4.477 25.953 10.891 1 98.88 51 GLY B N 1
ATOM 3438 C CA . GLY B 1 51 ? 3.357 25.625 10.016 1 98.88 51 GLY B CA 1
ATOM 3439 C C . GLY B 1 51 ? 2.801 24.234 10.258 1 98.88 51 GLY B C 1
ATOM 3440 O O . GLY B 1 51 ? 1.588 24.062 10.406 1 98.88 51 GLY B O 1
ATOM 3441 N N . ARG B 1 52 ? 3.674 23.281 10.312 1 98.94 52 ARG B N 1
ATOM 3442 C CA . ARG B 1 52 ? 3.258 21.891 10.445 1 98.94 52 ARG B CA 1
ATOM 3443 C C . ARG B 1 52 ? 2.688 21.625 11.836 1 98.94 52 ARG B C 1
ATOM 3445 O O . ARG B 1 52 ? 1.698 20.891 11.977 1 98.94 52 ARG B O 1
ATOM 3452 N N . THR B 1 53 ? 3.266 22.203 12.859 1 98.94 53 THR B N 1
ATOM 3453 C CA . THR B 1 53 ? 2.715 22.078 14.203 1 98.94 53 THR B CA 1
ATOM 3454 C C . THR B 1 53 ? 1.299 22.641 14.266 1 98.94 53 THR B C 1
ATOM 3456 O O . THR B 1 53 ? 0.373 21.953 14.719 1 98.94 53 THR B O 1
ATOM 3459 N N . LEU B 1 54 ? 1.148 23.828 13.781 1 98.94 54 LEU B N 1
ATOM 3460 C CA . LEU B 1 54 ? -0.151 24.484 13.883 1 98.94 54 LEU B CA 1
ATOM 3461 C C . LEU B 1 54 ? -1.188 23.766 13.023 1 98.94 54 LEU B C 1
ATOM 3463 O O . LEU B 1 54 ? -2.354 23.656 13.414 1 98.94 54 LEU B O 1
ATOM 3467 N N . ALA B 1 55 ? -0.778 23.281 11.844 1 98.94 55 ALA B N 1
ATOM 3468 C CA . ALA B 1 55 ? -1.712 22.547 10.992 1 98.94 55 ALA B CA 1
ATOM 3469 C C . ALA B 1 55 ? -2.305 21.359 11.734 1 98.94 55 ALA B C 1
ATOM 3471 O O . ALA B 1 55 ? -3.477 21.016 11.547 1 98.94 55 ALA B O 1
ATOM 3472 N N . GLY B 1 56 ? -1.516 20.734 12.555 1 98.88 56 GLY B N 1
ATOM 3473 C CA . GLY B 1 56 ? -1.933 19.531 13.25 1 98.88 56 GLY B CA 1
ATOM 3474 C C . GLY B 1 56 ? -2.803 19.812 14.461 1 98.88 56 GLY B C 1
ATOM 3475 O O . GLY B 1 56 ? -3.746 19.062 14.742 1 98.88 56 GLY B O 1
ATOM 3476 N N . ILE B 1 57 ? -2.592 20.906 15.188 1 98.69 57 ILE B N 1
ATOM 3477 C CA . ILE B 1 57 ? -3.25 21.078 16.484 1 98.69 57 ILE B CA 1
ATOM 3478 C C . ILE B 1 57 ? -4.406 22.062 16.344 1 98.69 57 ILE B C 1
ATOM 3480 O O . ILE B 1 57 ? -5.18 22.25 17.281 1 98.69 57 ILE B O 1
ATOM 3484 N N . ALA B 1 58 ? -4.555 22.656 15.164 1 98.81 58 ALA B N 1
ATOM 3485 C CA . ALA B 1 58 ? -5.48 23.766 14.93 1 98.81 58 ALA B CA 1
ATOM 3486 C C . ALA B 1 58 ? -6.91 23.359 15.289 1 98.81 58 ALA B C 1
ATOM 3488 O O . ALA B 1 58 ? -7.609 24.094 15.984 1 98.81 58 ALA B O 1
ATOM 3489 N N . PRO B 1 59 ? -7.344 22.141 14.867 1 98.75 59 PRO B N 1
ATOM 3490 C CA . PRO B 1 59 ? -8.727 21.828 15.219 1 98.75 59 PRO B CA 1
ATOM 3491 C C . PRO B 1 59 ? -8.953 21.75 16.734 1 98.75 59 PRO B C 1
ATOM 3493 O O . PRO B 1 59 ? -10.031 22.109 17.219 1 98.75 59 PRO B O 1
ATOM 3496 N N . TRP B 1 60 ? -7.953 21.25 17.438 1 98.38 60 TRP B N 1
ATOM 3497 C CA . TRP B 1 60 ? -8.039 21.188 18.891 1 98.38 60 TRP B CA 1
ATOM 3498 C C . TRP B 1 60 ? -8.078 22.594 19.484 1 98.38 60 TRP B C 1
ATOM 3500 O O . TRP B 1 60 ? -8.844 22.859 20.422 1 98.38 60 TRP B O 1
ATOM 3510 N N . LEU B 1 61 ? -7.309 23.531 18.969 1 98.25 61 LEU B N 1
ATOM 3511 C CA . LEU B 1 61 ? -7.316 24.922 19.422 1 98.25 61 LEU B CA 1
ATOM 3512 C C . LEU B 1 61 ? -8.672 25.562 19.172 1 98.25 61 LEU B C 1
ATOM 3514 O O . LEU B 1 61 ? -9.172 26.328 20 1 98.25 61 LEU B O 1
ATOM 3518 N N . GLU B 1 62 ? -9.242 25.25 18.047 1 98.06 62 GLU B N 1
ATOM 3519 C CA . GLU B 1 62 ? -10.438 25.922 17.547 1 98.06 62 GLU B CA 1
ATOM 3520 C C . GLU B 1 62 ? -11.688 25.469 18.297 1 98.06 62 GLU B C 1
ATOM 3522 O O . GLU B 1 62 ? -12.602 26.266 18.516 1 98.06 62 GLU B O 1
ATOM 3527 N N . ARG B 1 63 ? -11.555 24.078 18.625 1 91.69 63 ARG B N 1
ATOM 3528 C CA . ARG B 1 63 ? -12.773 23.469 19.141 1 91.69 63 ARG B CA 1
ATOM 3529 C C . ARG B 1 63 ? -12.57 22.953 20.562 1 91.69 63 ARG B C 1
ATOM 3531 O O . ARG B 1 63 ? -11.484 22.484 20.906 1 91.69 63 ARG B O 1
ATOM 3538 N N . GLY B 1 64 ? -13.383 23.25 21.5 1 81.38 64 GLY B N 1
ATOM 3539 C CA . GLY B 1 64 ? -13.312 22.656 22.828 1 81.38 64 GLY B CA 1
ATOM 3540 C C . GLY B 1 64 ? -13.586 23.656 23.938 1 81.38 64 GLY B C 1
ATOM 3541 O O . GLY B 1 64 ? -13.648 24.859 23.688 1 81.38 64 GLY B O 1
ATOM 3542 N N . SER B 1 65 ? -13.758 23.047 25.016 1 81.25 65 SER B N 1
ATOM 3543 C CA . SER B 1 65 ? -14.047 23.859 26.188 1 81.25 65 SER B CA 1
ATOM 3544 C C . SER B 1 65 ? -12.789 24.562 26.703 1 81.25 65 SER B C 1
ATOM 3546 O O . SER B 1 65 ? -11.68 24.047 26.531 1 81.25 65 SER B O 1
ATOM 3548 N N . ARG B 1 66 ? -12.992 25.688 27.188 1 84.94 66 ARG B N 1
ATOM 3549 C CA . ARG B 1 66 ? -11.891 26.422 27.812 1 84.94 66 ARG B CA 1
ATOM 3550 C C . ARG B 1 66 ? -11.844 26.172 29.312 1 84.94 66 ARG B C 1
ATOM 3552 O O . ARG B 1 66 ? -10.969 26.719 30 1 84.94 66 ARG B O 1
ATOM 3559 N N . ALA B 1 67 ? -12.656 25.375 29.703 1 88.5 67 ALA B N 1
ATOM 3560 C CA . ALA B 1 67 ? -12.742 25.047 31.125 1 88.5 67 ALA B CA 1
ATOM 3561 C C . ALA B 1 67 ? -12.07 23.719 31.422 1 88.5 67 ALA B C 1
ATOM 3563 O O . ALA B 1 67 ? -11.922 22.875 30.531 1 88.5 67 ALA B O 1
ATOM 3564 N N . GLY B 1 68 ? -11.633 23.594 32.656 1 90.88 68 GLY B N 1
ATOM 3565 C CA . GLY B 1 68 ? -11.008 22.344 33.062 1 90.88 68 GLY B CA 1
ATOM 3566 C C . GLY B 1 68 ? -9.539 22.266 32.688 1 90.88 68 GLY B C 1
ATOM 3567 O O . GLY B 1 68 ? -9 23.188 32.094 1 90.88 68 GLY B O 1
ATOM 3568 N N . ASP B 1 69 ? -8.891 21.188 33.031 1 92.75 69 ASP B N 1
ATOM 3569 C CA . ASP B 1 69 ? -7.449 21.031 32.844 1 92.75 69 ASP B CA 1
ATOM 3570 C C . ASP B 1 69 ? -7.078 21.125 31.375 1 92.75 69 ASP B C 1
ATOM 3572 O O . ASP B 1 69 ? -6.172 21.875 31 1 92.75 69 ASP B O 1
ATOM 3576 N N . GLU B 1 70 ? -7.781 20.359 30.484 1 94.94 70 GLU B N 1
ATOM 3577 C CA . GLU B 1 70 ? -7.512 20.406 29.062 1 94.94 70 GLU B CA 1
ATOM 3578 C C . GLU B 1 70 ? -7.781 21.812 28.5 1 94.94 70 GLU B C 1
ATOM 3580 O O . GLU B 1 70 ? -7.035 22.297 27.656 1 94.94 70 GLU B O 1
ATOM 3585 N N . GLY B 1 71 ? -8.836 22.391 29.062 1 95.31 71 GLY B N 1
ATOM 3586 C CA . GLY B 1 71 ? -9.188 23.734 28.625 1 95.31 71 GLY B CA 1
ATOM 3587 C C . GLY B 1 71 ? -8.133 24.766 28.953 1 95.31 71 GLY B C 1
ATOM 3588 O O . GLY B 1 71 ? -7.855 25.656 28.156 1 95.31 71 GLY B O 1
ATOM 3589 N N . GLU B 1 72 ? -7.551 24.672 30.109 1 96 72 GLU B N 1
ATOM 3590 C CA . GLU B 1 72 ? -6.5 25.594 30.516 1 96 72 GLU B CA 1
ATOM 3591 C C . GLU B 1 72 ? -5.254 25.438 29.641 1 96 72 GLU B C 1
ATOM 3593 O O . GLU B 1 72 ? -4.629 26.422 29.25 1 96 72 GLU B O 1
ATOM 3598 N N . ILE B 1 73 ? -4.957 24.188 29.406 1 96.62 73 ILE B N 1
ATOM 3599 C CA . ILE B 1 73 ? -3.812 23.922 28.547 1 96.62 73 ILE B CA 1
ATOM 3600 C C . ILE B 1 73 ? -4.078 24.469 27.141 1 96.62 73 ILE B C 1
ATOM 3602 O O . ILE B 1 73 ? -3.201 25.094 26.531 1 96.62 73 ILE B O 1
ATOM 3606 N N . ARG B 1 74 ? -5.273 24.219 26.641 1 97.38 74 ARG B N 1
ATOM 3607 C C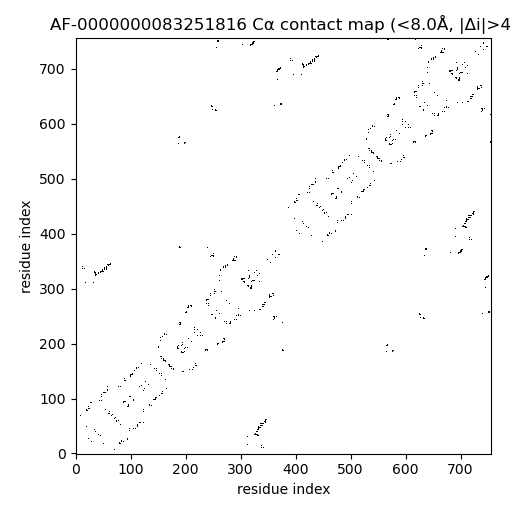A . ARG B 1 74 ? -5.672 24.688 25.312 1 97.38 74 ARG B CA 1
ATOM 3608 C C . ARG B 1 74 ? -5.574 26.203 25.219 1 97.38 74 ARG B C 1
ATOM 3610 O O . ARG B 1 74 ? -5.105 26.734 24.203 1 97.38 74 ARG B O 1
ATOM 3617 N N . LEU B 1 75 ? -6.023 26.906 26.281 1 96.75 75 LEU B N 1
ATOM 3618 C CA . LEU B 1 75 ? -5.973 28.359 26.312 1 96.75 75 LEU B CA 1
ATOM 3619 C C . LEU B 1 75 ? -4.531 28.859 26.219 1 96.75 75 LEU B C 1
ATOM 3621 O O . LEU B 1 75 ? -4.234 29.797 25.484 1 96.75 75 LEU B O 1
ATOM 3625 N N . ARG B 1 76 ? -3.668 28.25 26.953 1 97.19 76 ARG B N 1
ATOM 3626 C CA . ARG B 1 76 ? -2.262 28.641 26.953 1 97.19 76 ARG B CA 1
ATOM 3627 C C . ARG B 1 76 ? -1.618 28.359 25.594 1 97.19 76 ARG B C 1
ATOM 3629 O O . ARG B 1 76 ? -0.871 29.188 25.078 1 97.19 76 ARG B O 1
ATOM 3636 N N . MET B 1 77 ? -1.958 27.188 25.078 1 98.06 77 MET B N 1
ATOM 3637 C CA . MET B 1 77 ? -1.399 26.797 23.781 1 98.06 77 MET B CA 1
ATOM 3638 C C . MET B 1 77 ? -1.897 27.734 22.688 1 98.06 77 MET B C 1
ATOM 3640 O O . MET B 1 77 ? -1.148 28.078 21.766 1 98.06 77 MET B O 1
ATOM 3644 N N . ALA B 1 78 ? -3.15 28.141 22.75 1 98.12 78 ALA B N 1
ATOM 3645 C CA . ALA B 1 78 ? -3.721 29.062 21.766 1 98.12 78 ALA B CA 1
ATOM 3646 C C . ALA B 1 78 ? -3.039 30.422 21.844 1 98.12 78 ALA B C 1
ATOM 3648 O O . ALA B 1 78 ? -2.748 31.031 20.797 1 98.12 78 ALA B O 1
ATOM 3649 N N . ASP B 1 79 ? -2.818 30.859 23.047 1 98.06 79 ASP B N 1
ATOM 3650 C CA . ASP B 1 79 ? -2.123 32.125 23.234 1 98.06 79 ASP B CA 1
ATOM 3651 C C . ASP B 1 79 ? -0.709 32.062 22.656 1 98.06 79 ASP B C 1
ATOM 3653 O O . ASP B 1 79 ? -0.291 32.969 21.922 1 98.06 79 ASP B O 1
ATOM 3657 N N . MET B 1 80 ? -0.022 31.016 22.984 1 98.75 80 MET B N 1
ATOM 3658 C CA . MET B 1 80 ? 1.328 30.844 22.453 1 98.75 80 MET B CA 1
ATOM 3659 C C . MET B 1 80 ? 1.312 30.766 20.922 1 98.75 80 MET B C 1
ATOM 3661 O O . MET B 1 80 ? 2.211 31.297 20.266 1 98.75 80 MET B O 1
ATOM 3665 N N . ALA B 1 81 ? 0.31 30.109 20.375 1 98.81 81 ALA B N 1
ATOM 3666 C CA . ALA B 1 81 ? 0.199 29.969 18.922 1 98.81 81 ALA B CA 1
ATOM 3667 C C . ALA B 1 81 ? 0.07 31.328 18.25 1 98.81 81 ALA B C 1
ATOM 3669 O O . ALA B 1 81 ? 0.724 31.594 17.234 1 98.81 81 ALA B O 1
ATOM 3670 N N . ARG B 1 82 ? -0.738 32.219 18.781 1 98.81 82 ARG B N 1
ATOM 3671 C CA . ARG B 1 82 ? -0.926 33.562 18.219 1 98.81 82 ARG B CA 1
ATOM 3672 C C . ARG B 1 82 ? 0.345 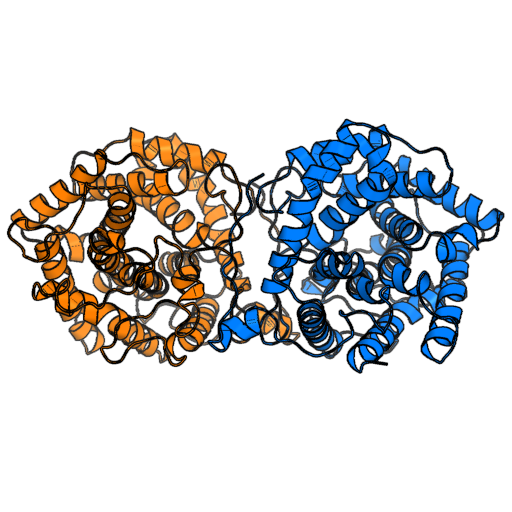34.375 18.328 1 98.81 82 ARG B C 1
ATOM 3674 O O . ARG B 1 82 ? 0.713 35.094 17.406 1 98.81 82 ARG B O 1
ATOM 3681 N N . GLN B 1 83 ? 1.017 34.25 19.453 1 98.81 83 GLN B N 1
ATOM 3682 C CA . GLN B 1 83 ? 2.283 34.938 19.641 1 98.81 83 GLN B CA 1
ATOM 3683 C C . GLN B 1 83 ? 3.346 34.406 18.672 1 98.81 83 GLN B C 1
ATOM 3685 O O . GLN B 1 83 ? 4.191 35.156 18.188 1 98.81 83 GLN B O 1
ATOM 3690 N N . ALA B 1 84 ? 3.279 33.125 18.469 1 98.88 84 ALA B N 1
ATOM 3691 C CA . ALA B 1 84 ? 4.219 32.5 17.547 1 98.88 84 ALA B CA 1
ATOM 3692 C C . ALA B 1 84 ? 4.008 33.031 16.125 1 98.88 84 ALA B C 1
ATOM 3694 O O . ALA B 1 84 ? 4.973 33.312 15.414 1 98.88 84 ALA B O 1
ATOM 3695 N N . ILE B 1 85 ? 2.734 33.156 15.695 1 98.94 85 ILE B N 1
ATOM 3696 C CA . ILE B 1 85 ? 2.426 33.688 14.375 1 98.94 85 ILE B CA 1
ATOM 3697 C C . ILE B 1 85 ? 2.945 35.125 14.289 1 98.94 85 ILE B C 1
ATOM 3699 O O . ILE B 1 85 ? 3.539 35.531 13.281 1 98.94 85 ILE B O 1
ATOM 3703 N N . GLU B 1 86 ? 2.762 35.875 15.344 1 98.81 86 GLU B N 1
ATOM 3704 C CA . GLU B 1 86 ? 3.268 37.25 15.367 1 98.81 86 GLU B CA 1
ATOM 3705 C C . GLU B 1 86 ? 4.785 37.281 15.211 1 98.81 86 GLU B C 1
ATOM 3707 O O . GLU B 1 86 ? 5.316 38 14.383 1 98.81 86 GLU B O 1
ATOM 3712 N N . ALA B 1 87 ? 5.434 36.438 16 1 98.75 87 ALA B N 1
ATOM 3713 C CA . ALA B 1 87 ? 6.891 36.406 15.961 1 98.75 87 ALA B CA 1
ATOM 3714 C C . ALA B 1 87 ? 7.395 36 14.57 1 98.75 87 ALA B C 1
ATOM 3716 O O . ALA B 1 87 ? 8.383 36.562 14.086 1 98.75 87 ALA B O 1
ATOM 3717 N N . ALA B 1 88 ? 6.734 35.125 13.961 1 98.75 88 ALA B N 1
ATOM 3718 C CA . ALA B 1 88 ? 7.164 34.562 12.68 1 98.75 88 ALA B CA 1
ATOM 3719 C C . ALA B 1 88 ? 6.969 35.562 11.547 1 98.75 88 ALA B C 1
ATOM 3721 O O . ALA B 1 88 ? 7.688 35.5 10.547 1 98.75 88 ALA B O 1
ATOM 3722 N N . THR B 1 89 ? 6.012 36.5 11.648 1 98.69 89 THR B N 1
ATOM 3723 C CA . THR B 1 89 ? 5.617 37.312 10.508 1 98.69 89 THR B CA 1
ATOM 3724 C C . THR B 1 89 ? 6.023 38.75 10.719 1 98.69 89 THR B C 1
ATOM 3726 O O . THR B 1 89 ? 5.898 39.594 9.812 1 98.69 89 THR B O 1
ATOM 3729 N N . ASP B 1 90 ? 6.516 39.094 11.898 1 98.06 90 ASP B N 1
ATOM 3730 C CA . ASP B 1 90 ? 6.984 40.438 12.203 1 98.06 90 ASP B CA 1
ATOM 3731 C C . ASP B 1 90 ? 8.398 40.656 11.68 1 98.06 90 ASP B C 1
ATOM 3733 O O . ASP B 1 90 ? 9.359 40.062 12.195 1 98.06 90 ASP B O 1
ATOM 3737 N N . PRO B 1 91 ? 8.547 41.531 10.734 1 96.25 91 PRO B N 1
ATOM 3738 C CA . PRO B 1 91 ? 9.867 41.75 10.141 1 96.25 91 PRO B CA 1
ATOM 3739 C C . PRO B 1 91 ? 10.906 42.219 11.164 1 96.25 91 PRO B C 1
ATOM 3741 O O . PRO B 1 91 ? 12.109 42.062 10.93 1 96.25 91 PRO B O 1
ATOM 3744 N N . SER B 1 92 ? 10.5 42.719 12.25 1 96.69 92 SER B N 1
ATOM 3745 C CA . SER B 1 92 ? 11.43 43.219 13.273 1 96.69 92 SER B CA 1
ATOM 3746 C C . SER B 1 92 ? 11.773 42.094 14.266 1 96.69 92 SER B C 1
ATOM 3748 O O . SER B 1 92 ? 12.617 42.281 15.141 1 96.69 92 SER B O 1
ATOM 3750 N N . SER B 1 93 ? 11.094 40.969 14.133 1 96.75 93 SER B N 1
ATOM 3751 C CA . SER B 1 93 ? 11.305 39.844 15.039 1 96.75 93 SER B CA 1
ATOM 3752 C C . SER B 1 93 ? 12.609 39.125 14.727 1 96.75 93 SER B C 1
ATOM 3754 O O . SER B 1 93 ? 12.961 38.938 13.555 1 96.75 93 SER B O 1
ATOM 3756 N N . LEU B 1 94 ? 13.297 38.656 15.734 1 95.25 94 LEU B N 1
ATOM 3757 C CA . LEU B 1 94 ? 14.477 37.812 15.562 1 95.25 94 LEU B CA 1
ATOM 3758 C C . LEU B 1 94 ? 14.102 36.469 14.953 1 95.25 94 LEU B C 1
ATOM 3760 O O . LEU B 1 94 ? 14.953 35.781 14.398 1 95.25 94 LEU B O 1
ATOM 3764 N N . ASP B 1 95 ? 12.859 36.188 15.039 1 97.94 95 ASP B N 1
ATOM 3765 C CA . ASP B 1 95 ? 12.359 34.906 14.516 1 97.94 95 ASP B CA 1
ATOM 3766 C C . ASP B 1 95 ? 11.516 35.125 13.266 1 97.94 95 ASP B C 1
ATOM 3768 O O . ASP B 1 95 ? 10.672 34.281 12.93 1 97.94 95 ASP B O 1
ATOM 3772 N N . TYR B 1 96 ? 11.75 36.312 12.641 1 97.81 96 TYR B N 1
ATOM 3773 C CA . TYR B 1 96 ? 11.094 36.5 11.352 1 97.81 96 TYR B CA 1
ATOM 3774 C C . TYR B 1 96 ? 11.461 35.406 10.383 1 97.81 96 TYR B C 1
ATOM 3776 O O . TYR B 1 96 ? 12.633 35.031 10.273 1 97.81 96 TYR B O 1
ATOM 3784 N N . MET B 1 97 ? 10.477 34.875 9.688 1 98.25 97 MET B N 1
ATOM 3785 C CA . MET B 1 97 ? 10.719 33.656 8.938 1 98.25 97 MET B CA 1
ATOM 3786 C C . MET B 1 97 ? 10.75 33.938 7.434 1 98.25 97 MET B C 1
ATOM 3788 O O . MET B 1 97 ? 10.383 35.031 6.992 1 98.25 97 MET B O 1
ATOM 3792 N N . ASN B 1 98 ? 11.328 33 6.699 1 98.12 98 ASN B N 1
ATOM 3793 C CA . ASN B 1 98 ? 11.492 33.062 5.25 1 98.12 98 ASN B CA 1
ATOM 3794 C C . ASN B 1 98 ? 10.227 32.594 4.527 1 98.12 98 ASN B C 1
ATOM 3796 O O . ASN B 1 98 ? 9.828 31.438 4.625 1 98.12 98 ASN B O 1
ATOM 3800 N N . PHE B 1 99 ? 9.625 33.531 3.723 1 98.5 99 PHE B N 1
ATOM 3801 C CA . PHE B 1 99 ? 8.383 33.188 3.029 1 98.5 99 PHE B CA 1
ATOM 3802 C C . PHE B 1 99 ? 8.57 33.281 1.518 1 98.5 99 PHE B C 1
ATOM 3804 O O . PHE B 1 99 ? 7.676 32.906 0.757 1 98.5 99 PHE B O 1
ATOM 3811 N N . ASP B 1 100 ? 9.711 33.688 1.044 1 97.56 100 ASP B N 1
ATOM 3812 C CA . ASP B 1 100 ? 9.727 34 -0.388 1 97.56 100 ASP B CA 1
ATOM 3813 C C . ASP B 1 100 ? 11.078 33.625 -1.003 1 97.56 100 ASP B C 1
ATOM 3815 O O . ASP B 1 100 ? 11.281 33.812 -2.207 1 97.56 100 ASP B O 1
ATOM 3819 N N . ARG B 1 101 ? 12.07 33.188 -0.216 1 97.75 101 ARG B N 1
ATOM 3820 C CA . ARG B 1 101 ? 13.383 32.812 -0.741 1 97.75 101 ARG B CA 1
ATOM 3821 C C . ARG B 1 101 ? 13.523 31.297 -0.801 1 97.75 101 ARG B C 1
ATOM 3823 O O . ARG B 1 101 ? 13.391 30.609 0.217 1 97.75 101 ARG B O 1
ATOM 3830 N N . GLY B 1 102 ? 13.812 30.859 -1.992 1 96.75 102 GLY B N 1
ATOM 3831 C CA . GLY B 1 102 ? 13.852 29.438 -2.219 1 96.75 102 GLY B CA 1
ATOM 3832 C C . GLY B 1 102 ? 12.492 28.828 -2.514 1 96.75 102 GLY B C 1
ATOM 3833 O O . GLY B 1 102 ? 11.516 29.562 -2.707 1 96.75 102 GLY B O 1
ATOM 3834 N N . GLY B 1 103 ? 12.375 27.453 -2.6 1 97.38 103 GLY B N 1
ATOM 3835 C CA . GLY B 1 103 ? 11.117 26.797 -2.914 1 97.38 103 GLY B CA 1
ATOM 3836 C C . GLY B 1 103 ? 10.359 26.344 -1.681 1 97.38 103 GLY B C 1
ATOM 3837 O O . GLY B 1 103 ? 9.133 26.469 -1.626 1 97.38 103 GLY B O 1
ATOM 3838 N N . GLN B 1 104 ? 11.016 25.922 -0.649 1 97.31 104 GLN B N 1
ATOM 3839 C CA . GLN B 1 104 ? 10.484 25.234 0.52 1 97.31 104 GLN B CA 1
ATOM 3840 C C . GLN B 1 104 ? 9.469 26.109 1.255 1 97.31 104 GLN B C 1
ATOM 3842 O O . GLN B 1 104 ? 8.484 25.594 1.801 1 97.31 104 GLN B O 1
ATOM 3847 N N . PRO B 1 105 ? 9.633 27.453 1.248 1 98.38 105 PRO B N 1
ATOM 3848 C CA . PRO B 1 105 ? 8.68 28.281 1.991 1 98.38 105 PRO B CA 1
ATOM 3849 C C . PRO B 1 105 ? 7.258 28.172 1.454 1 98.38 105 PRO B C 1
ATOM 3851 O O . PRO B 1 105 ? 6.297 28.391 2.193 1 98.38 105 PRO B O 1
ATOM 3854 N N . LEU B 1 106 ? 7.105 27.828 0.18 1 98.81 106 LEU B N 1
ATOM 3855 C CA . LEU B 1 106 ? 5.762 27.609 -0.347 1 98.81 106 LEU B CA 1
ATOM 3856 C C . LEU B 1 106 ? 5.062 26.484 0.409 1 98.81 106 LEU B C 1
ATOM 3858 O O . LEU B 1 106 ? 3.893 26.609 0.775 1 98.81 106 LEU B O 1
ATOM 3862 N N . VAL B 1 107 ? 5.785 25.406 0.635 1 98.75 107 VAL B N 1
ATOM 3863 C CA . VAL B 1 107 ? 5.273 24.234 1.356 1 98.75 107 VAL B CA 1
ATOM 3864 C C . VAL B 1 107 ? 4.949 24.625 2.797 1 98.75 107 VAL B C 1
ATOM 3866 O O . VAL B 1 107 ? 3.857 24.344 3.295 1 98.75 107 VAL B O 1
ATOM 3869 N N . ASP B 1 108 ? 5.883 25.297 3.418 1 98.75 108 ASP B N 1
ATOM 3870 C CA . ASP B 1 108 ? 5.777 25.609 4.84 1 98.75 108 ASP B CA 1
ATOM 3871 C C . ASP B 1 108 ? 4.648 26.609 5.102 1 98.75 108 ASP B C 1
ATOM 3873 O O . ASP B 1 108 ? 3.877 26.438 6.051 1 98.75 108 ASP B O 1
ATOM 3877 N N . ALA B 1 109 ? 4.566 27.594 4.223 1 98.88 109 ALA B N 1
ATOM 3878 C CA . ALA B 1 109 ? 3.496 28.578 4.332 1 98.88 109 ALA B CA 1
ATOM 3879 C C . ALA B 1 109 ? 2.131 27.938 4.09 1 98.88 109 ALA B C 1
ATOM 3881 O O . ALA B 1 109 ? 1.132 28.359 4.684 1 98.88 109 ALA B O 1
ATOM 3882 N N . ALA B 1 110 ? 2.094 26.969 3.223 1 98.94 110 ALA B N 1
ATOM 3883 C CA . ALA B 1 110 ? 0.833 26.281 2.941 1 98.94 110 ALA B CA 1
ATOM 3884 C C . ALA B 1 110 ? 0.305 25.578 4.184 1 98.94 110 ALA B C 1
ATOM 3886 O O . ALA B 1 110 ? -0.903 25.562 4.434 1 98.94 110 ALA B O 1
ATOM 3887 N N . PHE B 1 111 ? 1.199 24.953 4.953 1 98.94 111 PHE B N 1
ATOM 3888 C CA . PHE B 1 111 ? 0.749 24.297 6.176 1 98.94 111 PHE B CA 1
ATOM 3889 C C . PHE B 1 111 ? 0.309 25.328 7.211 1 98.94 111 PHE B C 1
ATOM 3891 O O . PHE B 1 111 ? -0.629 25.094 7.973 1 98.94 111 PHE B O 1
ATOM 3898 N N . LEU B 1 112 ? 0.985 26.516 7.246 1 98.94 112 LEU B N 1
ATOM 3899 C CA . LEU B 1 112 ? 0.517 27.594 8.102 1 98.94 112 LEU B CA 1
ATOM 3900 C C . LEU B 1 112 ? -0.862 28.078 7.66 1 98.94 112 LEU B C 1
ATOM 3902 O O . LEU B 1 112 ? -1.747 28.281 8.492 1 98.94 112 LEU B O 1
ATOM 3906 N N . ALA B 1 113 ? -1.037 28.234 6.371 1 98.94 113 ALA B N 1
ATOM 3907 C CA . ALA B 1 113 ? -2.334 28.609 5.809 1 98.94 113 ALA B CA 1
ATOM 3908 C C . ALA B 1 113 ? -3.396 27.562 6.156 1 98.94 113 ALA B C 1
ATOM 3910 O O . ALA B 1 113 ? -4.535 27.922 6.48 1 98.94 113 ALA B O 1
ATOM 3911 N N . ASN B 1 114 ? -3.018 26.312 6.051 1 98.94 114 ASN B N 1
ATOM 3912 C CA . ASN B 1 114 ? -3.914 25.219 6.406 1 98.94 114 ASN B CA 1
ATOM 3913 C C . ASN B 1 114 ? -4.367 25.312 7.863 1 98.94 114 ASN B C 1
ATOM 3915 O O . ASN B 1 114 ? -5.531 25.062 8.172 1 98.94 114 ASN B O 1
ATOM 3919 N N . ALA B 1 115 ? -3.441 25.703 8.727 1 98.94 115 ALA B N 1
ATOM 3920 C CA . ALA B 1 115 ? -3.764 25.906 10.133 1 98.94 115 ALA B CA 1
ATOM 3921 C C . ALA B 1 115 ? -4.82 26.984 10.305 1 98.94 115 ALA B C 1
ATOM 3923 O O . ALA B 1 115 ? -5.773 26.828 11.07 1 98.94 115 ALA B O 1
ATOM 3924 N N . VAL B 1 116 ? -4.668 28.047 9.586 1 98.81 116 VAL B N 1
ATOM 3925 C CA . VAL B 1 116 ? -5.602 29.172 9.656 1 98.81 116 VAL B CA 1
ATOM 3926 C C . VAL B 1 116 ? -6.98 28.719 9.18 1 98.81 116 VAL B C 1
ATOM 3928 O O . VAL B 1 116 ? -7.996 29.062 9.797 1 98.81 116 VAL B O 1
ATOM 3931 N N . LEU B 1 117 ? -6.988 27.922 8.156 1 98.62 117 LEU B N 1
ATOM 3932 C CA . LEU B 1 117 ? -8.258 27.422 7.633 1 98.62 117 LEU B CA 1
ATOM 3933 C C . LEU B 1 117 ? -8.93 26.5 8.648 1 98.62 117 LEU B C 1
ATOM 3935 O O . LEU B 1 117 ? -10.156 26.484 8.75 1 98.62 117 LEU B O 1
ATOM 3939 N N . ARG B 1 118 ? -8.141 25.75 9.398 1 98.81 118 ARG B N 1
ATOM 3940 C CA . ARG B 1 118 ? -8.656 24.781 10.352 1 98.81 118 ARG B CA 1
ATOM 3941 C C . ARG B 1 118 ? -9.086 25.469 11.648 1 98.81 118 ARG B C 1
ATOM 3943 O O . ARG B 1 118 ? -9.922 24.953 12.383 1 98.81 118 ARG B O 1
ATOM 3950 N N . ALA B 1 119 ? -8.5 26.656 11.914 1 98.69 119 ALA B N 1
ATOM 3951 C CA . ALA B 1 119 ? -8.82 27.406 13.125 1 98.69 119 ALA B CA 1
ATOM 3952 C C . ALA B 1 119 ? -8.945 28.891 12.828 1 98.69 119 ALA B C 1
ATOM 3954 O O . ALA B 1 119 ? -8.211 29.703 13.391 1 98.69 119 ALA B O 1
ATOM 3955 N N . PRO B 1 120 ? -9.914 29.297 12.078 1 98.25 120 PRO B N 1
ATOM 3956 C CA . PRO B 1 120 ? -10.016 30.688 11.617 1 98.25 120 PRO B CA 1
ATOM 3957 C C . PRO B 1 120 ? -10.289 31.672 12.75 1 98.25 120 PRO B C 1
ATOM 3959 O O . PRO B 1 120 ? -9.977 32.844 12.633 1 98.25 120 PRO B O 1
ATOM 3962 N N . ASN B 1 121 ? -10.875 31.203 13.828 1 97.75 121 ASN B N 1
ATOM 3963 C CA . ASN B 1 121 ? -11.086 32.094 14.961 1 97.75 121 ASN B CA 1
ATOM 3964 C C . ASN B 1 121 ? -9.828 32.219 15.82 1 97.75 121 ASN B C 1
ATOM 3966 O O . ASN B 1 121 ? -9.258 33.312 15.953 1 97.75 121 ASN B O 1
ATOM 3970 N N . GLU B 1 122 ? -9.297 31.094 16.25 1 98 122 GLU B N 1
ATOM 3971 C CA . GLU B 1 122 ? -8.188 31.078 17.203 1 98 122 GLU B CA 1
ATOM 3972 C C . GLU B 1 122 ? -6.895 31.562 16.562 1 98 122 GLU B C 1
ATOM 3974 O O . GLU B 1 122 ? -6.059 32.188 17.219 1 98 122 GLU B O 1
ATOM 3979 N N . LEU B 1 123 ? -6.766 31.281 15.234 1 98.75 123 LEU B N 1
ATOM 3980 C CA . LEU B 1 123 ? -5.457 31.531 14.641 1 98.75 123 LEU B CA 1
ATOM 3981 C C . LEU B 1 123 ? -5.52 32.688 13.648 1 98.75 123 LEU B C 1
ATOM 3983 O O . LEU B 1 123 ? -4.516 33.031 13.023 1 98.75 123 LEU B O 1
ATOM 3987 N N . TYR B 1 124 ? -6.688 33.375 13.477 1 98.56 124 TYR B N 1
ATOM 3988 C CA . TYR B 1 124 ? -6.73 34.531 12.594 1 98.56 124 TYR B CA 1
ATOM 3989 C C . TYR B 1 124 ? -7.57 35.656 13.211 1 98.56 124 TYR B C 1
ATOM 3991 O O . TYR B 1 124 ? -7.055 36.719 13.5 1 98.56 124 TYR B O 1
ATOM 3999 N N . ALA B 1 125 ? -8.844 35.438 13.469 1 98.44 125 ALA B N 1
ATOM 4000 C CA . ALA B 1 125 ? -9.758 36.469 13.93 1 98.44 125 ALA B CA 1
ATOM 4001 C C . ALA B 1 125 ? -9.25 37.094 15.219 1 98.44 125 ALA B C 1
ATOM 4003 O O . ALA B 1 125 ? -9.453 38.312 15.445 1 98.44 125 ALA B O 1
ATOM 4004 N N . ARG B 1 126 ? -8.57 36.375 16.094 1 98.25 126 ARG B N 1
ATOM 4005 C CA . ARG B 1 126 ? -8.133 36.844 17.391 1 98.25 126 ARG B CA 1
ATOM 4006 C C . ARG B 1 126 ? -6.766 37.5 17.312 1 98.25 126 ARG B C 1
ATOM 4008 O O . ARG B 1 126 ? -6.277 38.062 18.297 1 98.25 126 ARG B O 1
ATOM 4015 N N . LEU B 1 127 ? -6.172 37.5 16.156 1 98.69 127 LEU B N 1
ATOM 4016 C CA . LEU B 1 127 ? -4.902 38.219 15.977 1 98.69 127 LEU B CA 1
ATOM 4017 C C . LEU B 1 127 ? -5.113 39.719 15.977 1 98.69 127 LEU B C 1
ATOM 4019 O O . LEU B 1 127 ? -6.152 40.219 15.523 1 98.69 127 LEU B O 1
ATOM 4023 N N . GLU B 1 128 ? -4.121 40.438 16.438 1 98.19 128 GLU B N 1
ATOM 4024 C CA . GLU B 1 128 ? -4.137 41.875 16.297 1 98.19 128 GLU B CA 1
ATOM 4025 C C . GLU B 1 128 ? -4.113 42.312 14.82 1 98.19 128 GLU B C 1
ATOM 4027 O O . GLU B 1 128 ? -3.547 41.594 13.984 1 98.19 128 GLU B O 1
ATOM 4032 N N . PRO B 1 129 ? -4.664 43.469 14.531 1 98.19 129 PRO B N 1
ATOM 4033 C CA . PRO B 1 129 ? -4.75 43.906 13.133 1 98.19 129 PRO B CA 1
ATOM 4034 C C . PRO B 1 129 ? -3.393 43.938 12.438 1 98.19 129 PRO B C 1
ATOM 4036 O O . PRO B 1 129 ? -3.277 43.5 11.289 1 98.19 129 PRO B O 1
ATOM 4039 N N . HIS B 1 130 ? -2.4 44.375 13.133 1 98.19 130 HIS B N 1
ATOM 4040 C CA . HIS B 1 130 ? -1.088 44.469 12.5 1 98.19 130 HIS B CA 1
ATOM 4041 C C . HIS B 1 130 ? -0.524 43.062 12.227 1 98.19 130 HIS B C 1
ATOM 4043 O O . HIS B 1 130 ? 0.176 42.875 11.227 1 98.19 130 HIS B O 1
ATOM 4049 N N . VAL B 1 131 ? -0.823 42.094 13.117 1 98.62 131 VAL B N 1
ATOM 4050 C CA . VAL B 1 131 ? -0.365 40.75 12.922 1 98.62 131 VAL B CA 1
ATOM 4051 C C . VAL B 1 131 ? -1.093 40.125 11.734 1 98.62 131 VAL B C 1
ATOM 4053 O O . VAL B 1 131 ? -0.488 39.406 10.938 1 98.62 131 VAL B O 1
ATOM 4056 N N . ARG B 1 132 ? -2.406 40.375 11.547 1 98.69 132 ARG B N 1
ATOM 4057 C CA . ARG B 1 132 ? -3.162 39.906 10.391 1 98.69 132 ARG B CA 1
ATOM 4058 C C . ARG B 1 132 ? -2.564 40.438 9.094 1 98.69 132 ARG B C 1
ATOM 4060 O O . ARG B 1 132 ? -2.445 39.688 8.109 1 98.69 132 ARG B O 1
ATOM 4067 N N . ALA B 1 133 ? -2.229 41.688 9.141 1 98.5 133 ALA B N 1
ATOM 4068 C CA . ALA B 1 133 ? -1.631 42.312 7.957 1 98.5 133 ALA B CA 1
ATOM 4069 C C . ALA B 1 133 ? -0.298 41.656 7.613 1 98.5 133 ALA B C 1
ATOM 4071 O O . ALA B 1 133 ? -0.009 41.406 6.441 1 98.5 133 ALA B O 1
ATOM 4072 N N . ASN B 1 134 ? 0.517 41.406 8.648 1 98.75 134 ASN B N 1
ATOM 4073 C CA . ASN B 1 134 ? 1.798 40.75 8.438 1 98.75 134 ASN B CA 1
ATOM 4074 C C . ASN B 1 134 ? 1.611 39.344 7.871 1 98.75 134 ASN B C 1
ATOM 4076 O O . ASN B 1 134 ? 2.332 38.938 6.961 1 98.75 134 ASN B O 1
ATOM 4080 N N . LEU B 1 135 ? 0.669 38.594 8.492 1 98.81 135 LEU B N 1
ATOM 4081 C CA . LEU B 1 135 ? 0.386 37.25 8.039 1 98.81 135 LEU B CA 1
ATOM 4082 C C . LEU B 1 135 ? -0.065 37.25 6.582 1 98.81 135 LEU B C 1
ATOM 4084 O O . LEU B 1 135 ? 0.407 36.438 5.781 1 98.81 135 LEU B O 1
ATOM 4088 N N . THR B 1 136 ? -0.967 38.156 6.211 1 98.69 136 THR B N 1
ATOM 4089 C CA . THR B 1 136 ? -1.45 38.281 4.84 1 98.69 136 THR B CA 1
ATOM 4090 C C . THR B 1 136 ? -0.297 38.562 3.885 1 98.69 136 THR B C 1
ATOM 4092 O O . THR B 1 136 ? -0.181 37.938 2.834 1 98.69 136 THR B O 1
ATOM 4095 N N . SER B 1 137 ? 0.531 39.469 4.277 1 98.62 137 SER B N 1
ATOM 4096 C CA . SER B 1 137 ? 1.68 39.844 3.455 1 98.62 137 SER B CA 1
ATOM 4097 C C . SER B 1 137 ? 2.629 38.656 3.279 1 98.62 137 SER B C 1
ATOM 4099 O O . SER B 1 137 ? 3.15 38.438 2.186 1 98.62 137 SER B O 1
ATOM 4101 N N . ALA B 1 138 ? 2.848 37.969 4.367 1 98.81 138 ALA B N 1
ATOM 4102 C CA . ALA B 1 138 ? 3.734 36.781 4.336 1 98.81 138 ALA B CA 1
ATOM 4103 C C . ALA B 1 138 ? 3.205 35.719 3.387 1 98.81 138 ALA B C 1
ATOM 4105 O O . ALA B 1 138 ? 3.957 35.188 2.574 1 98.81 138 ALA B O 1
ATOM 4106 N N . LEU B 1 139 ? 1.92 35.406 3.463 1 98.81 139 LEU B N 1
ATOM 4107 C CA . LEU B 1 139 ? 1.307 34.406 2.609 1 98.81 139 LEU B CA 1
ATOM 4108 C C . LEU B 1 139 ? 1.339 34.812 1.146 1 98.81 139 LEU B C 1
ATOM 4110 O O . LEU B 1 139 ? 1.658 34.031 0.267 1 98.81 139 LEU B O 1
ATOM 4114 N N . ARG B 1 140 ? 1.136 36.094 0.868 1 98.56 140 ARG B N 1
ATOM 4115 C CA . ARG B 1 140 ? 1.134 36.625 -0.495 1 98.56 140 ARG B CA 1
ATOM 4116 C C . ARG B 1 140 ? 2.537 36.594 -1.093 1 98.56 140 ARG B C 1
ATOM 4118 O O . ARG B 1 140 ? 2.701 36.406 -2.299 1 98.56 140 ARG B O 1
ATOM 4125 N N . ALA B 1 141 ? 3.502 36.75 -0.23 1 98.56 141 ALA B N 1
ATOM 4126 C CA . ALA B 1 141 ? 4.891 36.781 -0.678 1 98.56 141 ALA B CA 1
ATOM 4127 C C . ALA B 1 141 ? 5.301 35.469 -1.338 1 98.56 141 ALA B C 1
ATOM 4129 O O . ALA B 1 141 ? 6.203 35.438 -2.176 1 98.56 141 ALA B O 1
ATOM 4130 N N . THR B 1 142 ? 4.605 34.375 -1.027 1 98.69 142 THR B N 1
ATOM 4131 C CA . THR B 1 142 ? 4.957 33.062 -1.562 1 98.69 142 THR B CA 1
ATOM 4132 C C . THR B 1 142 ? 4.652 33 -3.057 1 98.69 142 THR B C 1
ATOM 4134 O O . THR B 1 142 ? 5.117 32.094 -3.746 1 98.69 142 THR B O 1
ATOM 4137 N N . ARG B 1 143 ? 3.91 33.969 -3.604 1 98.56 143 ARG B N 1
ATOM 4138 C CA . ARG B 1 143 ? 3.455 33.938 -4.988 1 98.56 143 ARG B CA 1
ATOM 4139 C C . ARG B 1 143 ? 4.633 34.031 -5.953 1 98.56 143 ARG B C 1
ATOM 4141 O O . ARG B 1 143 ? 4.496 33.688 -7.133 1 98.56 143 ARG B O 1
ATOM 4148 N N . VAL B 1 144 ? 5.793 34.375 -5.438 1 98.62 144 VAL B N 1
ATOM 4149 C CA . VAL B 1 144 ? 6.965 34.469 -6.297 1 98.62 144 VAL B CA 1
ATOM 4150 C C . VAL B 1 144 ? 7.535 33.062 -6.562 1 98.62 144 VAL B C 1
ATOM 4152 O O . VAL B 1 144 ? 8.328 32.875 -7.488 1 98.62 144 VAL B O 1
ATOM 4155 N N . ILE B 1 145 ? 7.078 32.094 -5.77 1 98.62 145 ILE B N 1
ATOM 4156 C CA . ILE B 1 145 ? 7.656 30.75 -5.848 1 98.62 145 ILE B CA 1
ATOM 4157 C C . ILE B 1 145 ? 6.855 29.906 -6.832 1 98.62 145 ILE B C 1
ATOM 4159 O O . ILE B 1 145 ? 5.641 29.75 -6.688 1 98.62 145 ILE B O 1
ATOM 4163 N N . ARG B 1 146 ? 7.508 29.359 -7.871 1 97.75 146 ARG B N 1
ATOM 4164 C CA . ARG B 1 146 ? 6.902 28.422 -8.812 1 97.75 146 ARG B CA 1
ATOM 4165 C C . ARG B 1 146 ? 6.875 27.016 -8.234 1 97.75 146 ARG B C 1
ATOM 4167 O O . ARG B 1 146 ? 7.93 26.422 -7.965 1 97.75 146 ARG B O 1
ATOM 4174 N N . PRO B 1 147 ? 5.684 26.422 -8 1 98.44 147 PRO B N 1
ATOM 4175 C CA . PRO B 1 147 ? 5.625 25.062 -7.445 1 98.44 147 PRO B CA 1
ATOM 4176 C C . PRO B 1 147 ? 6.156 24 -8.414 1 98.44 147 PRO B C 1
ATOM 4178 O O . PRO B 1 147 ? 6.023 24.156 -9.625 1 98.44 147 PRO B O 1
ATOM 4181 N N . VAL B 1 148 ? 6.75 22.953 -7.867 1 97.31 148 VAL B N 1
ATOM 4182 C CA . VAL B 1 148 ? 7.055 21.75 -8.641 1 97.31 148 VAL B CA 1
ATOM 4183 C C . VAL B 1 148 ? 5.762 21.156 -9.195 1 97.31 148 VAL B C 1
ATOM 4185 O O . VAL B 1 148 ? 4.719 21.203 -8.539 1 97.31 148 VAL B O 1
ATOM 4188 N N . PHE B 1 149 ? 5.801 20.625 -10.453 1 98.12 149 PHE B N 1
ATOM 4189 C CA . PHE B 1 149 ? 4.645 20.031 -11.102 1 98.12 149 PHE B CA 1
ATOM 4190 C C . PHE B 1 149 ? 4.281 18.703 -10.453 1 98.12 149 PHE B C 1
ATOM 4192 O O . PHE B 1 149 ? 4.492 17.641 -11.047 1 98.12 149 PHE B O 1
ATOM 4199 N N . SER B 1 150 ? 3.766 18.734 -9.273 1 98.25 150 SER B N 1
ATOM 4200 C CA . SER B 1 150 ? 3.432 17.625 -8.391 1 98.25 150 SER B CA 1
ATOM 4201 C C . SER B 1 150 ? 2.418 18.031 -7.328 1 98.25 150 SER B C 1
ATOM 4203 O O . SER B 1 150 ? 1.645 18.969 -7.539 1 98.25 150 SER B O 1
ATOM 4205 N N . ASN B 1 151 ? 2.428 17.344 -6.207 1 98.44 151 ASN B N 1
ATOM 4206 C CA . ASN B 1 151 ? 1.524 17.719 -5.125 1 98.44 151 ASN B CA 1
ATOM 4207 C C . ASN B 1 151 ? 1.749 19.156 -4.684 1 98.44 151 ASN B C 1
ATOM 4209 O O . ASN B 1 151 ? 0.884 19.75 -4.039 1 98.44 151 ASN B O 1
ATOM 4213 N N . TRP B 1 152 ? 2.797 19.797 -5.148 1 98.75 152 TRP B N 1
ATOM 4214 C CA . TRP B 1 152 ? 3.146 21.156 -4.746 1 98.75 152 TRP B CA 1
ATOM 4215 C C . TRP B 1 152 ? 2.09 22.141 -5.211 1 98.75 152 TRP B C 1
ATOM 4217 O O . TRP B 1 152 ? 1.954 23.234 -4.641 1 98.75 152 TRP B O 1
ATOM 4227 N N . LEU B 1 153 ? 1.395 21.766 -6.234 1 98.88 153 LEU B N 1
ATOM 4228 C CA . LEU B 1 153 ? 0.346 22.656 -6.738 1 98.88 153 LEU B CA 1
ATOM 4229 C C . LEU B 1 153 ? -0.704 22.922 -5.664 1 98.88 153 LEU B C 1
ATOM 4231 O O . LEU B 1 153 ? -1.281 24 -5.605 1 98.88 153 LEU B O 1
ATOM 4235 N N . LEU B 1 154 ? -0.855 21.969 -4.828 1 98.94 154 LEU B N 1
ATOM 4236 C CA . LEU B 1 154 ? -1.877 22.094 -3.795 1 98.94 154 LEU B CA 1
ATOM 4237 C C . LEU B 1 154 ? -1.422 23.047 -2.693 1 98.94 154 LEU B C 1
ATOM 4239 O O . LEU B 1 154 ? -2.25 23.625 -1.989 1 98.94 154 LEU B O 1
ATOM 4243 N N . PHE B 1 155 ? -0.108 23.25 -2.559 1 98.94 155 PHE B N 1
ATOM 4244 C CA . PHE B 1 155 ? 0.371 24.219 -1.579 1 98.94 155 PHE B CA 1
ATOM 4245 C C . PHE B 1 155 ? -0.058 25.625 -1.958 1 98.94 155 PHE B C 1
ATOM 4247 O O . PHE B 1 155 ? -0.522 26.391 -1.107 1 98.94 155 PHE B O 1
ATOM 4254 N N . SER B 1 156 ? 0.046 25.906 -3.213 1 98.81 156 SER B N 1
ATOM 4255 C CA . SER B 1 156 ? -0.409 27.203 -3.697 1 98.81 156 SER B CA 1
ATOM 4256 C C . SER B 1 156 ? -1.913 27.375 -3.508 1 98.81 156 SER B C 1
ATOM 4258 O O . SER B 1 156 ? -2.377 28.422 -3.066 1 98.81 156 SER B O 1
ATOM 4260 N N . ALA B 1 157 ? -2.625 26.344 -3.84 1 98.94 157 ALA B N 1
ATOM 4261 C CA . ALA B 1 157 ? -4.078 26.391 -3.715 1 98.94 157 ALA B CA 1
ATOM 4262 C C . ALA B 1 157 ? -4.5 26.578 -2.26 1 98.94 157 ALA B C 1
ATOM 4264 O O . ALA B 1 157 ? -5.445 27.312 -1.971 1 98.94 157 ALA B O 1
ATOM 4265 N N . MET B 1 158 ? -3.832 25.953 -1.368 1 98.94 158 MET B N 1
ATOM 4266 C CA . MET B 1 158 ? -4.148 26.031 0.055 1 98.94 158 MET B CA 1
ATOM 4267 C C . MET B 1 158 ? -3.947 27.453 0.576 1 98.94 158 MET B C 1
ATOM 4269 O O . MET B 1 158 ? -4.766 27.953 1.346 1 98.94 158 MET B O 1
ATOM 4273 N N . ILE B 1 159 ? -2.883 28.078 0.15 1 98.94 159 ILE B N 1
ATOM 4274 C CA . ILE B 1 159 ? -2.605 29.453 0.562 1 98.94 159 ILE B CA 1
ATOM 4275 C C . ILE B 1 159 ? -3.709 30.375 0.056 1 98.94 159 ILE B C 1
ATOM 4277 O O . ILE B 1 159 ? -4.223 31.203 0.807 1 98.94 159 ILE B O 1
ATOM 4281 N N . GLU B 1 160 ? -4.121 30.172 -1.19 1 98.94 160 GLU B N 1
ATOM 4282 C CA . GLU B 1 160 ? -5.176 31 -1.758 1 98.94 160 GLU B CA 1
ATOM 4283 C C . GLU B 1 160 ? -6.508 30.766 -1.051 1 98.94 160 GLU B C 1
ATOM 4285 O O . GLU B 1 160 ? -7.293 31.703 -0.861 1 98.94 160 GLU B O 1
ATOM 4290 N N . ALA B 1 161 ? -6.742 29.516 -0.701 1 98.94 161 ALA B N 1
ATOM 4291 C CA . ALA B 1 161 ? -7.957 29.219 0.053 1 98.94 161 ALA B CA 1
ATOM 4292 C C . ALA B 1 161 ? -7.965 29.938 1.395 1 98.94 161 ALA B C 1
ATOM 4294 O O . ALA B 1 161 ? -9 30.469 1.815 1 98.94 161 ALA B O 1
ATOM 4295 N N . ALA B 1 162 ? -6.824 29.984 2.064 1 98.88 162 ALA B N 1
ATOM 4296 C CA . ALA B 1 162 ? -6.727 30.688 3.342 1 98.88 162 ALA B CA 1
ATOM 4297 C C . ALA B 1 162 ? -6.918 32.188 3.154 1 98.88 162 ALA B C 1
ATOM 4299 O O . ALA B 1 162 ? -7.594 32.844 3.957 1 98.88 162 ALA B O 1
ATOM 4300 N N . LEU B 1 163 ? -6.297 32.75 2.105 1 98.81 163 LEU B N 1
ATOM 4301 C CA . LEU B 1 163 ? -6.473 34.156 1.818 1 98.81 163 LEU B CA 1
ATOM 4302 C C . LEU B 1 163 ? -7.945 34.5 1.604 1 98.81 163 LEU B C 1
ATOM 4304 O O . LEU B 1 163 ? -8.438 35.5 2.105 1 98.81 163 LEU B O 1
ATOM 4308 N N . HIS B 1 164 ? -8.617 33.625 0.897 1 98.81 164 HIS B N 1
ATOM 4309 C CA . HIS B 1 164 ? -10.055 33.812 0.715 1 98.81 164 HIS B CA 1
ATOM 4310 C C . HIS B 1 164 ? -10.781 33.844 2.057 1 98.81 164 HIS B C 1
ATOM 4312 O O . HIS B 1 164 ? -11.594 34.75 2.305 1 98.81 164 HIS B O 1
ATOM 4318 N N . ARG B 1 165 ? -10.5 32.875 2.914 1 98.38 165 ARG B N 1
ATOM 4319 C CA . ARG B 1 165 ? -11.117 32.812 4.234 1 98.38 165 ARG B CA 1
ATOM 4320 C C . ARG B 1 165 ? -10.836 34.062 5.043 1 98.38 165 ARG B C 1
ATOM 4322 O O . ARG B 1 165 ? -11.688 34.5 5.82 1 98.38 165 ARG B O 1
ATOM 4329 N N . MET B 1 166 ? -9.727 34.656 4.859 1 98.31 166 MET B N 1
ATOM 4330 C CA . MET B 1 166 ? -9.266 35.844 5.609 1 98.31 166 MET B CA 1
ATOM 4331 C C . MET B 1 166 ? -9.867 37.125 5.043 1 98.31 166 MET B C 1
ATOM 4333 O O . MET B 1 166 ? -9.633 38.188 5.574 1 98.31 166 MET B O 1
ATOM 4337 N N . GLY B 1 167 ? -10.602 37 3.953 1 97.94 167 GLY B N 1
ATOM 4338 C CA . GLY B 1 167 ? -11.234 38.156 3.336 1 97.94 167 GLY B CA 1
ATOM 4339 C C . GLY B 1 167 ? -10.305 38.938 2.432 1 97.94 167 GLY B C 1
ATOM 4340 O O . GLY B 1 167 ? -10.539 40.125 2.16 1 97.94 167 GLY B O 1
ATOM 4341 N N . GLU B 1 168 ? -9.273 38.281 2.006 1 98.19 168 GLU B N 1
ATOM 4342 C CA . GLU B 1 168 ? -8.273 38.938 1.163 1 98.19 168 GLU B CA 1
ATOM 4343 C C . GLU B 1 168 ? -8.461 38.562 -0.303 1 98.19 168 GLU B C 1
ATOM 4345 O O . GLU B 1 168 ? -9.195 37.625 -0.62 1 98.19 168 GLU B O 1
ATOM 4350 N N . ASP B 1 169 ? -7.793 39.312 -1.175 1 97.62 169 ASP B N 1
ATOM 4351 C CA . ASP B 1 169 ? -7.746 38.906 -2.576 1 97.62 169 ASP B CA 1
ATOM 4352 C C . ASP B 1 169 ? -7 37.594 -2.74 1 97.62 169 ASP B C 1
ATOM 4354 O O . ASP B 1 169 ? -5.984 37.375 -2.08 1 97.62 169 ASP B O 1
ATOM 4358 N N . TRP B 1 170 ? -7.582 36.75 -3.496 1 98.31 170 TRP B N 1
ATOM 4359 C CA . TRP B 1 170 ? -6.98 35.438 -3.74 1 98.31 170 TRP B CA 1
ATOM 4360 C C . TRP B 1 170 ? -6.934 35.125 -5.234 1 98.31 170 TRP B C 1
ATOM 4362 O O . TRP B 1 170 ? -7.574 35.812 -6.035 1 98.31 170 TRP B O 1
ATOM 4372 N N . ASP B 1 171 ? -6.145 34.188 -5.668 1 98.62 171 ASP B N 1
ATOM 4373 C CA . ASP B 1 171 ? -5.859 33.906 -7.07 1 98.62 171 ASP B CA 1
ATOM 4374 C C . ASP B 1 171 ? -6.574 32.625 -7.523 1 98.62 171 ASP B C 1
ATOM 4376 O O . ASP B 1 171 ? -6.082 31.531 -7.301 1 98.62 171 ASP B O 1
ATOM 4380 N N . ARG B 1 172 ? -7.566 32.781 -8.305 1 98.19 172 ARG B N 1
ATOM 4381 C CA . ARG B 1 172 ? -8.414 31.688 -8.742 1 98.19 172 ARG B CA 1
ATOM 4382 C C . ARG B 1 172 ? -7.668 30.766 -9.688 1 98.19 172 ARG B C 1
ATOM 4384 O O . ARG B 1 172 ? -7.918 29.547 -9.703 1 98.19 172 ARG B O 1
ATOM 4391 N N . MET B 1 173 ? -6.773 31.25 -10.391 1 98.56 173 MET B N 1
ATOM 4392 C CA . MET B 1 173 ? -6.059 30.438 -11.367 1 98.56 173 MET B CA 1
ATOM 4393 C C . MET B 1 173 ? -5.148 29.438 -10.68 1 98.56 173 MET B C 1
ATOM 4395 O O . MET B 1 173 ? -5.004 28.297 -11.148 1 98.56 173 MET B O 1
ATOM 4399 N N . ARG B 1 174 ? -4.535 29.875 -9.57 1 98.62 174 ARG B N 1
ATOM 4400 C CA . ARG B 1 174 ? -3.674 28.969 -8.812 1 98.62 174 ARG B CA 1
ATOM 4401 C C . ARG B 1 174 ? -4.473 27.812 -8.242 1 98.62 174 ARG B C 1
ATOM 4403 O O . ARG B 1 174 ? -3.996 26.672 -8.227 1 98.62 174 ARG B O 1
ATOM 4410 N N . VAL B 1 175 ? -5.664 28.078 -7.844 1 98.88 175 VAL B N 1
ATOM 4411 C CA . VAL B 1 175 ? -6.535 27.047 -7.289 1 98.88 175 VAL B CA 1
ATOM 4412 C C . VAL B 1 175 ? -7.023 26.109 -8.398 1 98.88 175 VAL B C 1
ATOM 4414 O O . VAL B 1 175 ? -6.965 24.891 -8.273 1 98.88 175 VAL B O 1
ATOM 4417 N N . ASP B 1 176 ? -7.449 26.672 -9.531 1 98.81 176 ASP B N 1
ATOM 4418 C CA . ASP B 1 176 ? -7.965 25.906 -10.656 1 98.81 176 ASP B CA 1
ATOM 4419 C C . ASP B 1 176 ? -6.898 24.969 -11.211 1 98.81 176 ASP B C 1
ATOM 4421 O O . ASP B 1 176 ? -7.191 23.812 -11.547 1 98.81 176 ASP B O 1
ATOM 4425 N N . TYR B 1 177 ? -5.699 25.516 -11.297 1 98.81 177 TYR B N 1
ATOM 4426 C CA . TYR B 1 177 ? -4.566 24.734 -11.789 1 98.81 177 TYR B CA 1
ATOM 4427 C C . TYR B 1 177 ? -4.336 23.5 -10.938 1 98.81 177 TYR B C 1
ATOM 4429 O O . TYR B 1 177 ? -4.203 22.391 -11.461 1 98.81 177 TYR B O 1
ATOM 4437 N N . ALA B 1 178 ? -4.363 23.656 -9.641 1 98.88 178 ALA B N 1
ATOM 4438 C CA . ALA B 1 178 ? -4.141 22.547 -8.719 1 98.88 178 ALA B CA 1
ATOM 4439 C C . ALA B 1 178 ? -5.266 21.516 -8.812 1 98.88 178 ALA B C 1
ATOM 4441 O O . ALA B 1 178 ? -5.008 20.312 -8.875 1 98.88 178 ALA B O 1
ATOM 4442 N N . LEU B 1 179 ? -6.477 21.984 -8.844 1 98.81 179 LEU B N 1
ATOM 4443 C CA . LEU B 1 179 ? -7.641 21.109 -8.852 1 98.81 179 LEU B CA 1
ATOM 4444 C C . LEU B 1 179 ? -7.715 20.328 -10.164 1 98.81 179 LEU B C 1
ATOM 4446 O O . LEU B 1 179 ? -7.918 19.109 -10.148 1 98.81 179 LEU B O 1
ATOM 4450 N N . ARG B 1 180 ? -7.492 20.953 -11.305 1 98.44 180 ARG B N 1
ATOM 4451 C CA . ARG B 1 180 ? -7.598 20.312 -12.609 1 98.44 180 ARG B CA 1
ATOM 4452 C C . ARG B 1 180 ? -6.496 19.266 -12.797 1 98.44 180 ARG B C 1
ATOM 4454 O O . ARG B 1 180 ? -6.746 18.172 -13.312 1 98.44 180 ARG B O 1
ATOM 4461 N N . GLN B 1 181 ? -5.281 19.594 -12.391 1 98.69 181 GLN B N 1
ATOM 4462 C CA . GLN B 1 181 ? -4.176 18.656 -12.547 1 98.69 181 GLN B CA 1
ATOM 4463 C C . GLN B 1 181 ? -4.383 17.422 -11.695 1 98.69 181 GLN B C 1
ATOM 4465 O O . GLN B 1 181 ? -4.133 16.297 -12.141 1 98.69 181 GLN B O 1
ATOM 4470 N N . HIS B 1 182 ? -4.84 17.609 -10.516 1 98.69 182 HIS B N 1
ATOM 4471 C CA . HIS B 1 182 ? -4.996 16.438 -9.656 1 98.69 182 HIS B CA 1
ATOM 4472 C C . HIS B 1 182 ? -6.141 15.555 -10.133 1 98.69 182 HIS B C 1
ATOM 4474 O O . HIS B 1 182 ? -6.109 14.344 -9.938 1 98.69 182 HIS B O 1
ATOM 4480 N N . GLU B 1 183 ? -7.145 16.188 -10.742 1 98.38 183 GLU B N 1
ATOM 4481 C CA . GLU B 1 183 ? -8.164 15.367 -11.367 1 98.38 183 GLU B CA 1
ATOM 4482 C C . GLU B 1 183 ? -7.574 14.5 -12.477 1 98.38 183 GLU B C 1
ATOM 4484 O O . GLU B 1 183 ? -7.945 13.336 -12.633 1 98.38 183 GLU B O 1
ATOM 4489 N N . GLN B 1 184 ? -6.629 15.062 -13.219 1 97.94 184 GLN B N 1
ATOM 4490 C CA . GLN B 1 184 ? -5.969 14.336 -14.289 1 97.94 184 GLN B CA 1
ATOM 4491 C C . GLN B 1 184 ? -5.023 13.273 -13.734 1 97.94 184 GLN B C 1
ATOM 4493 O O . GLN B 1 184 ? -4.746 12.273 -14.398 1 97.94 184 GLN B O 1
ATOM 4498 N N . TRP B 1 185 ? -4.566 13.484 -12.508 1 98.25 185 TRP B N 1
ATOM 4499 C CA . TRP B 1 185 ? -3.6 12.57 -11.906 1 98.25 185 TRP B CA 1
ATOM 4500 C C . TRP B 1 185 ? -4.301 11.531 -11.047 1 98.25 185 TRP B C 1
ATOM 4502 O O . TRP B 1 185 ? -3.652 10.773 -10.312 1 98.25 185 TRP B O 1
ATOM 4512 N N . TYR B 1 186 ? -5.684 11.5 -11.031 1 98.06 186 TYR B N 1
ATOM 4513 C CA . TYR B 1 186 ? -6.402 10.453 -10.32 1 98.06 186 TYR B CA 1
ATOM 4514 C C . TYR B 1 186 ? -6.156 9.094 -10.953 1 98.06 186 TYR B C 1
ATOM 4516 O O . TYR B 1 186 ? -6.457 8.891 -12.133 1 98.06 186 TYR B O 1
ATOM 4524 N N . GLU B 1 187 ? -5.617 8.117 -10.156 1 97.88 187 GLU B N 1
ATOM 4525 C CA . GLU B 1 187 ? -5.191 6.824 -10.688 1 97.88 187 GLU B CA 1
ATOM 4526 C C . GLU B 1 187 ? -6.305 5.785 -10.57 1 97.88 187 GLU B C 1
ATOM 4528 O O . GLU B 1 187 ? -6.289 4.77 -11.266 1 97.88 187 GLU B O 1
ATOM 4533 N N . GLY B 1 188 ? -7.18 5.984 -9.609 1 97.75 188 GLY B N 1
ATOM 4534 C CA . GLY B 1 188 ? -8.234 5.023 -9.328 1 97.75 188 GLY B CA 1
ATOM 4535 C C . GLY B 1 188 ? -8.258 4.57 -7.883 1 97.75 188 GLY B C 1
ATOM 4536 O O . GLY B 1 188 ? -7.234 4.59 -7.203 1 97.75 188 GLY B O 1
ATOM 4537 N N . ASP B 1 189 ? -9.383 4.305 -7.402 1 98.06 189 ASP B N 1
ATOM 4538 C CA . ASP B 1 189 ? -9.609 3.682 -6.102 1 98.06 189 ASP B CA 1
ATOM 4539 C C . ASP B 1 189 ? -9.117 4.582 -4.969 1 98.06 189 ASP B C 1
ATOM 4541 O O . ASP B 1 189 ? -8.539 4.102 -3.994 1 98.06 189 ASP B O 1
ATOM 4545 N N . GLY B 1 190 ? -9.234 5.863 -5.16 1 97.75 190 GLY B N 1
ATOM 4546 C CA . GLY B 1 190 ? -8.914 6.824 -4.117 1 97.75 190 GLY B CA 1
ATOM 4547 C C . GLY B 1 190 ? -7.461 7.262 -4.133 1 97.75 190 GLY B C 1
ATOM 4548 O O . GLY B 1 190 ? -7.035 8.055 -3.287 1 97.75 190 GLY B O 1
ATOM 4549 N N . ALA B 1 191 ? -6.703 6.801 -5.148 1 97.88 191 ALA B N 1
ATOM 4550 C CA . ALA B 1 191 ? -5.277 7.121 -5.188 1 97.88 191 ALA B CA 1
ATOM 4551 C C . ALA B 1 191 ? -4.98 8.164 -6.258 1 97.88 191 ALA B C 1
ATOM 4553 O O . ALA B 1 191 ? -5.555 8.133 -7.352 1 97.88 191 ALA B O 1
ATOM 4554 N N . TYR B 1 192 ? -4.16 9.094 -5.902 1 98.5 192 TYR B N 1
ATOM 4555 C CA . TYR B 1 192 ? -3.662 10.094 -6.84 1 98.5 192 TYR B CA 1
ATOM 4556 C C . TYR B 1 192 ? -2.166 9.922 -7.074 1 98.5 192 TYR B C 1
ATOM 4558 O O . TYR B 1 192 ? -1.432 9.516 -6.172 1 98.5 192 TYR B O 1
ATOM 4566 N N . GLY B 1 193 ? -1.732 10.289 -8.281 1 98.06 193 GLY B N 1
ATOM 4567 C CA . GLY B 1 193 ? -0.309 10.422 -8.547 1 98.06 193 GLY B CA 1
ATOM 4568 C C . GLY B 1 193 ? 0.304 11.648 -7.898 1 98.06 193 GLY B C 1
ATOM 4569 O O . GLY B 1 193 ? -0.393 12.633 -7.637 1 98.06 193 GLY B O 1
ATOM 4570 N N . ASP B 1 194 ? 1.538 11.57 -7.512 1 97.75 194 ASP B N 1
ATOM 4571 C CA . ASP B 1 194 ? 2.326 12.75 -7.16 1 97.75 194 ASP B CA 1
ATOM 4572 C C . ASP B 1 194 ? 2.945 13.383 -8.406 1 97.75 194 ASP B C 1
ATOM 4574 O O . ASP B 1 194 ? 4.16 13.328 -8.594 1 97.75 194 ASP B O 1
ATOM 4578 N N . GLY B 1 195 ? 2.24 14.172 -9.039 1 97.56 195 GLY B N 1
ATOM 4579 C CA . GLY B 1 195 ? 2.41 14.453 -10.453 1 97.56 195 GLY B CA 1
ATOM 4580 C C . GLY B 1 195 ? 1.771 13.414 -11.352 1 97.56 195 GLY B C 1
ATOM 4581 O O . GLY B 1 195 ? 0.754 12.812 -10.992 1 97.56 195 GLY B O 1
ATOM 4582 N N . PRO B 1 196 ? 2.34 13.234 -12.523 1 96.44 196 PRO B N 1
ATOM 4583 C CA . PRO B 1 196 ? 1.712 12.289 -13.445 1 96.44 196 PRO B CA 1
ATOM 4584 C C . PRO B 1 196 ? 1.86 10.836 -12.992 1 96.44 196 PRO B C 1
ATOM 4586 O O . PRO B 1 196 ? 1.061 9.977 -13.383 1 96.44 196 PRO B O 1
ATOM 4589 N N . ALA B 1 197 ? 2.809 10.57 -12.188 1 97.06 197 ALA B N 1
ATOM 4590 C CA . ALA B 1 197 ? 3.113 9.188 -11.844 1 97.06 197 ALA B CA 1
ATOM 4591 C C . ALA B 1 197 ? 2.682 8.859 -10.422 1 97.06 197 ALA B C 1
ATOM 4593 O O . ALA B 1 197 ? 2.801 9.703 -9.523 1 97.06 197 ALA B O 1
ATOM 4594 N N . TYR B 1 198 ? 2.258 7.668 -10.25 1 97.25 198 TYR B N 1
ATOM 4595 C CA . TYR B 1 198 ? 1.988 7.137 -8.922 1 97.25 198 TYR B CA 1
ATOM 4596 C C . TYR B 1 198 ? 3.285 6.863 -8.172 1 97.25 198 TYR B C 1
ATOM 4598 O O . TYR B 1 198 ? 4.281 6.441 -8.766 1 97.25 198 TYR B O 1
ATOM 4606 N N . HIS B 1 199 ? 3.287 7.148 -6.875 1 97.62 199 HIS B N 1
ATOM 4607 C CA . HIS B 1 199 ? 4.402 6.852 -5.98 1 97.62 199 HIS B CA 1
ATOM 4608 C C . HIS B 1 199 ? 3.939 6.047 -4.773 1 97.62 199 HIS B C 1
ATOM 4610 O O . HIS B 1 199 ? 2.951 6.398 -4.125 1 97.62 199 HIS B O 1
ATOM 4616 N N . TRP B 1 200 ? 4.703 4.977 -4.473 1 97.75 200 TRP B N 1
ATOM 4617 C CA . TRP B 1 200 ? 4.48 4.277 -3.211 1 97.75 200 TRP B CA 1
ATOM 4618 C C . TRP B 1 200 ? 5 5.098 -2.035 1 97.75 200 TRP B C 1
ATOM 4620 O O . TRP B 1 200 ? 6.141 4.922 -1.603 1 97.75 200 TRP B O 1
ATOM 4630 N N . ASP B 1 201 ? 4.238 6.008 -1.53 1 98.19 201 ASP B N 1
ATOM 4631 C CA . ASP B 1 201 ? 4.5 6.793 -0.33 1 98.19 201 ASP B CA 1
ATOM 4632 C C . ASP B 1 201 ? 3.197 7.281 0.303 1 98.19 201 ASP B C 1
ATOM 4634 O O . ASP B 1 201 ? 2.115 6.809 -0.051 1 98.19 201 ASP B O 1
ATOM 4638 N N . TYR B 1 202 ? 3.223 8.156 1.3 1 98.69 202 TYR B N 1
ATOM 4639 C CA . TYR B 1 202 ? 2.027 8.547 2.041 1 98.69 202 TYR B CA 1
ATOM 4640 C C . TYR B 1 202 ? 1.604 9.969 1.691 1 98.69 202 TYR B C 1
ATOM 4642 O O . TYR B 1 202 ? 0.902 10.625 2.467 1 98.69 202 TYR B O 1
ATOM 4650 N N . TYR B 1 203 ? 1.991 10.477 0.493 1 98.62 203 TYR B N 1
ATOM 4651 C CA . TYR B 1 203 ? 1.703 11.867 0.168 1 98.62 203 TYR B CA 1
ATOM 4652 C C . TYR B 1 203 ? 0.22 12.062 -0.121 1 98.62 203 TYR B C 1
ATOM 4654 O O . TYR B 1 203 ? -0.298 13.18 -0.011 1 98.62 203 TYR B O 1
ATOM 4662 N N . ASN B 1 204 ? -0.467 10.992 -0.533 1 98.81 204 ASN B N 1
ATOM 4663 C CA . ASN B 1 204 ? -1.921 11.094 -0.578 1 98.81 204 ASN B CA 1
ATOM 4664 C C . ASN B 1 204 ? -2.498 11.469 0.785 1 98.81 204 ASN B C 1
ATOM 4666 O O . ASN B 1 204 ? -3.553 12.102 0.865 1 98.81 204 ASN B O 1
ATOM 4670 N N . SER B 1 205 ? -1.788 11.086 1.818 1 98.94 205 SER B N 1
ATOM 4671 C CA . SER B 1 205 ? -2.244 11.391 3.17 1 98.94 205 SER B CA 1
ATOM 4672 C C . SER B 1 205 ? -1.553 12.641 3.719 1 98.94 205 SER B C 1
ATOM 4674 O O . SER B 1 205 ? -2.176 13.445 4.41 1 98.94 205 SER B O 1
ATOM 4676 N N . PHE B 1 206 ? -0.297 12.828 3.418 1 98.81 206 PHE B N 1
ATOM 4677 C CA . PHE B 1 206 ? 0.467 13.953 3.939 1 98.81 206 PHE B CA 1
ATOM 4678 C C . PHE B 1 206 ? -0.075 15.273 3.398 1 98.81 206 PHE B C 1
ATOM 4680 O O . PHE B 1 206 ? -0.046 16.297 4.09 1 98.81 206 PHE B O 1
ATOM 4687 N N . VAL B 1 207 ? -0.54 15.227 2.043 1 98.88 207 VAL B N 1
ATOM 4688 C CA . VAL B 1 207 ? -0.794 16.5 1.396 1 98.88 207 VAL B CA 1
ATOM 4689 C C . VAL B 1 207 ? -2.027 16.391 0.5 1 98.88 207 VAL B C 1
ATOM 4691 O O . VAL B 1 207 ? -3.002 17.125 0.686 1 98.88 207 VAL B O 1
ATOM 4694 N N . ILE B 1 208 ? -2.105 15.453 -0.408 1 98.88 208 ILE B N 1
ATOM 4695 C CA . ILE B 1 208 ? -2.975 15.508 -1.579 1 98.88 208 ILE B CA 1
ATOM 4696 C C . ILE B 1 208 ? -4.438 15.461 -1.139 1 98.88 208 ILE B C 1
ATOM 4698 O O . ILE B 1 208 ? -5.191 16.406 -1.382 1 98.88 208 ILE B O 1
ATOM 4702 N N . GLN B 1 209 ? -4.758 14.5 -0.417 1 98.75 209 GLN B N 1
ATOM 4703 C CA . GLN B 1 209 ? -6.172 14.336 -0.099 1 98.75 209 GLN B CA 1
ATOM 4704 C C . GLN B 1 209 ? -6.625 15.352 0.944 1 98.75 209 GLN B C 1
ATOM 4706 O O . GLN B 1 209 ? -7.664 15.992 0.783 1 98.75 209 GLN B O 1
ATOM 4711 N N . PRO B 1 210 ? -5.852 15.562 1.989 1 98.88 210 PRO B N 1
ATOM 4712 C CA . PRO B 1 210 ? -6.297 16.562 2.963 1 98.88 210 PRO B CA 1
ATOM 4713 C C . PRO B 1 210 ? -6.426 17.953 2.359 1 98.88 210 PRO B C 1
ATOM 4715 O O . PRO B 1 210 ? -7.441 18.641 2.564 1 98.88 210 PRO B O 1
ATOM 4718 N N . MET B 1 211 ? -5.438 18.391 1.581 1 98.88 211 MET B N 1
ATOM 4719 C CA . MET B 1 211 ? -5.5 19.75 1.043 1 98.88 211 MET B CA 1
ATOM 4720 C C . MET B 1 211 ? -6.547 19.844 -0.063 1 98.88 211 MET B C 1
ATOM 4722 O O . MET B 1 211 ? -7.211 20.875 -0.205 1 98.88 211 MET B O 1
ATOM 4726 N N . LEU B 1 212 ? -6.707 18.781 -0.832 1 98.75 212 LEU B N 1
ATOM 4727 C CA . LEU B 1 212 ? -7.742 18.781 -1.86 1 98.75 212 LEU B CA 1
ATOM 4728 C C . LEU B 1 212 ? -9.125 18.969 -1.242 1 98.75 212 LEU B C 1
ATOM 4730 O O . LEU B 1 212 ? -9.891 19.828 -1.68 1 98.75 212 LEU B O 1
ATOM 4734 N N . VAL B 1 213 ? -9.406 18.219 -0.218 1 98.31 213 VAL B N 1
ATOM 4735 C CA . VAL B 1 213 ? -10.742 18.25 0.372 1 98.31 213 VAL B CA 1
ATOM 4736 C C . VAL B 1 213 ? -10.953 19.594 1.085 1 98.31 213 VAL B C 1
ATOM 4738 O O . VAL B 1 213 ? -12.031 20.188 0.993 1 98.31 213 VAL B O 1
ATOM 4741 N N . GLU B 1 214 ? -9.961 20.109 1.702 1 98.75 214 GLU B N 1
ATOM 4742 C CA . GLU B 1 214 ? -10.125 21.328 2.482 1 98.75 214 GLU B CA 1
ATOM 4743 C C . GLU B 1 214 ? -10.164 22.562 1.581 1 98.75 214 GLU B C 1
ATOM 4745 O O . GLU B 1 214 ? -10.867 23.531 1.873 1 98.75 214 GLU B O 1
ATOM 4750 N N . VAL B 1 215 ? -9.422 22.531 0.469 1 98.94 215 VAL B N 1
ATOM 4751 C CA . VAL B 1 215 ? -9.531 23.594 -0.527 1 98.94 215 VAL B CA 1
ATOM 4752 C C . VAL B 1 215 ? -10.945 23.609 -1.112 1 98.94 215 VAL B C 1
ATOM 4754 O O . VAL B 1 215 ? -11.562 24.656 -1.24 1 98.94 215 VAL B O 1
ATOM 4757 N N . LEU B 1 216 ? -11.453 22.453 -1.419 1 98.75 216 LEU B N 1
ATOM 4758 C CA . LEU B 1 216 ? -12.781 22.344 -2.008 1 98.75 216 LEU B CA 1
ATOM 4759 C C . LEU B 1 216 ? -13.859 22.688 -0.988 1 98.75 216 LEU B C 1
ATOM 4761 O O . LEU B 1 216 ? -14.914 23.219 -1.351 1 98.75 216 LEU B O 1
ATOM 4765 N N . ASP B 1 217 ? -13.641 22.422 0.26 1 98.25 217 ASP B N 1
ATOM 4766 C CA . ASP B 1 217 ? -14.57 22.859 1.298 1 98.25 217 ASP B CA 1
ATOM 4767 C C . ASP B 1 217 ? -14.68 24.375 1.332 1 98.25 217 ASP B C 1
ATOM 4769 O O . ASP B 1 217 ? -15.773 24.922 1.501 1 98.25 217 ASP B O 1
ATOM 4773 N N . GLU B 1 218 ? -13.547 25.031 1.193 1 98.62 218 GLU B N 1
ATOM 4774 C CA . GLU B 1 218 ? -13.484 26.484 1.323 1 98.62 218 GLU B CA 1
ATOM 4775 C C . GLU B 1 218 ? -13.977 27.156 0.052 1 98.62 218 GLU B C 1
ATOM 4777 O O . GLU B 1 218 ? -14.672 28.188 0.117 1 98.62 218 GLU B O 1
ATOM 4782 N N . LEU B 1 219 ? -13.648 26.562 -1.117 1 98.62 219 LEU B N 1
ATOM 4783 C CA . LEU B 1 219 ? -13.797 27.328 -2.354 1 98.62 219 LEU B CA 1
ATOM 4784 C C . LEU B 1 219 ? -14.711 26.594 -3.334 1 98.62 219 LEU B C 1
ATOM 4786 O O . LEU B 1 219 ? -15.023 27.125 -4.406 1 98.62 219 LEU B O 1
ATOM 4790 N N . GLY B 1 220 ? -15.172 25.391 -2.998 1 97.5 220 GLY B N 1
ATOM 4791 C CA . GLY B 1 220 ? -15.844 24.516 -3.938 1 97.5 220 GLY B CA 1
ATOM 4792 C C . GLY B 1 220 ? -17.109 25.109 -4.508 1 97.5 220 GLY B C 1
ATOM 4793 O O . GLY B 1 220 ? -17.578 24.688 -5.566 1 97.5 220 GLY B O 1
ATOM 4794 N N . ASP B 1 221 ? -17.672 26.094 -3.893 1 97.25 221 ASP B N 1
ATOM 4795 C CA . ASP B 1 221 ? -18.938 26.672 -4.328 1 97.25 221 ASP B CA 1
ATOM 4796 C C . ASP B 1 221 ? -18.719 27.906 -5.195 1 97.25 221 ASP B C 1
ATOM 4798 O O . ASP B 1 221 ? -19.672 28.516 -5.672 1 97.25 221 ASP B O 1
ATOM 4802 N N . GLN B 1 222 ? -17.469 28.266 -5.449 1 97.81 222 GLN B N 1
ATOM 4803 C CA . GLN B 1 222 ? -17.172 29.484 -6.191 1 97.81 222 GLN B CA 1
ATOM 4804 C C . GLN B 1 222 ? -17.469 29.312 -7.676 1 97.81 222 GLN B C 1
ATOM 4806 O O . GLN B 1 222 ? -17.797 30.281 -8.367 1 97.81 222 GLN B O 1
ATOM 4811 N N . TYR B 1 223 ? -17.297 28.109 -8.203 1 97.75 223 TYR B N 1
ATOM 4812 C CA . TYR B 1 223 ? -17.547 27.766 -9.602 1 97.75 223 TYR B CA 1
ATOM 4813 C C . TYR B 1 223 ? -18.281 26.438 -9.719 1 97.75 223 TYR B C 1
ATOM 4815 O O . TYR B 1 223 ? -18.062 25.531 -8.898 1 97.75 223 TYR B O 1
ATOM 4823 N N . GLY B 1 224 ? -19.094 26.266 -10.703 1 97.75 224 GLY B N 1
ATOM 4824 C CA . GLY B 1 224 ? -19.875 25.062 -10.914 1 97.75 224 GLY B CA 1
ATOM 4825 C C . GLY B 1 224 ? -19.016 23.828 -11.07 1 97.75 224 GLY B C 1
ATOM 4826 O O . GLY B 1 224 ? -19.344 22.75 -10.547 1 97.75 224 GLY B O 1
ATOM 4827 N N . ASP B 1 225 ? -18.016 24 -11.773 1 97.75 225 ASP B N 1
ATOM 4828 C CA . ASP B 1 225 ? -17.156 22.844 -12.016 1 97.75 225 ASP B CA 1
ATOM 4829 C C . ASP B 1 225 ? -16.406 22.438 -10.75 1 97.75 225 ASP B C 1
ATOM 4831 O O . ASP B 1 225 ? -16.109 21.266 -10.555 1 97.75 225 ASP B O 1
ATOM 4835 N N . TRP B 1 226 ? -16.062 23.422 -9.898 1 98.5 226 TRP B N 1
ATOM 4836 C CA . TRP B 1 226 ? -15.461 23.078 -8.625 1 98.5 226 TRP B CA 1
ATOM 4837 C C . TRP B 1 226 ? -16.453 22.359 -7.723 1 98.5 226 TRP B C 1
ATOM 4839 O O . TRP B 1 226 ? -16.078 21.453 -6.977 1 98.5 226 TRP B O 1
ATOM 4849 N N . THR B 1 227 ? -17.734 22.703 -7.805 1 98.25 227 THR B N 1
ATOM 4850 C CA . THR B 1 227 ? -18.781 22.031 -7.062 1 98.25 227 THR B CA 1
ATOM 4851 C C . THR B 1 227 ? -18.891 20.562 -7.508 1 98.25 227 THR B C 1
ATOM 4853 O O . THR B 1 227 ? -19.016 19.672 -6.672 1 98.25 227 THR B O 1
ATOM 4856 N N . GLU B 1 228 ? -18.844 20.422 -8.773 1 98.12 228 GLU B N 1
ATOM 4857 C CA . GLU B 1 228 ? -18.891 19.062 -9.328 1 98.12 228 GLU B CA 1
ATOM 4858 C C . GLU B 1 228 ? -17.688 18.234 -8.883 1 98.12 228 GLU B C 1
ATOM 4860 O O . GLU B 1 228 ? -17.828 17.062 -8.555 1 98.12 228 GLU B O 1
ATOM 4865 N N . LEU B 1 229 ? -16.594 18.859 -8.914 1 98.19 229 LEU B N 1
ATOM 4866 C CA . LEU B 1 229 ? -15.367 18.172 -8.5 1 98.19 229 LEU B CA 1
ATOM 4867 C C . LEU B 1 229 ? -15.445 17.781 -7.027 1 98.19 229 LEU B C 1
ATOM 4869 O O . LEU B 1 229 ? -14.984 16.703 -6.645 1 98.19 229 LEU B O 1
ATOM 4873 N N . ARG B 1 230 ? -15.914 18.656 -6.211 1 97.88 230 ARG B N 1
ATOM 4874 C CA . ARG B 1 230 ? -16.094 18.359 -4.793 1 97.88 230 ARG B CA 1
ATOM 4875 C C . ARG B 1 230 ? -16.953 17.109 -4.594 1 97.88 230 ARG B C 1
ATOM 4877 O O . ARG B 1 230 ? -16.609 16.25 -3.789 1 97.88 230 ARG B O 1
ATOM 4884 N N . ALA B 1 231 ? -18.016 16.984 -5.332 1 97.31 231 ALA B N 1
ATOM 4885 C CA . ALA B 1 231 ? -18.906 15.82 -5.254 1 97.31 231 ALA B CA 1
ATOM 4886 C C . ALA B 1 231 ? -18.172 14.547 -5.691 1 97.31 231 ALA B C 1
ATOM 4888 O O . ALA B 1 231 ? -18.328 13.492 -5.07 1 97.31 231 ALA B O 1
ATOM 4889 N N . LYS B 1 232 ? -17.328 14.656 -6.715 1 96.06 232 LYS B N 1
ATOM 4890 C CA . LYS B 1 232 ? -16.578 13.531 -7.254 1 96.06 232 LYS B CA 1
ATOM 4891 C C . LYS B 1 232 ? -15.5 13.07 -6.281 1 96.06 232 LYS B C 1
ATOM 4893 O O . LYS B 1 232 ? -15.164 11.891 -6.23 1 96.06 232 LYS B O 1
ATOM 4898 N N . THR B 1 233 ? -14.992 14 -5.496 1 97.31 233 THR B N 1
ATOM 4899 C CA . THR B 1 233 ? -13.852 13.734 -4.621 1 97.31 233 THR B CA 1
ATOM 4900 C C . THR B 1 233 ? -14.305 13.047 -3.336 1 97.31 233 THR B C 1
ATOM 4902 O O . THR B 1 233 ? -13.539 12.289 -2.727 1 97.31 233 THR B O 1
ATOM 4905 N N . LEU B 1 234 ? -15.547 13.125 -2.973 1 96.88 234 LEU B N 1
ATOM 4906 C CA . LEU B 1 234 ? -16.031 12.664 -1.674 1 96.88 234 LEU B CA 1
ATOM 4907 C C . LEU B 1 234 ? -15.852 11.156 -1.535 1 96.88 234 LEU B C 1
ATOM 4909 O O . LEU B 1 234 ? -15.242 10.68 -0.574 1 96.88 234 LEU B O 1
ATOM 4913 N N . PRO B 1 235 ? -16.297 10.352 -2.572 1 97.56 235 PRO B N 1
ATOM 4914 C CA . PRO B 1 235 ? -16.094 8.906 -2.426 1 97.56 235 PRO B CA 1
ATOM 4915 C C . PRO B 1 235 ? -14.609 8.531 -2.41 1 97.56 235 PRO B C 1
ATOM 4917 O O . PRO B 1 235 ? -14.227 7.543 -1.781 1 97.56 235 PRO B O 1
ATOM 4920 N N . ARG B 1 236 ? -13.781 9.367 -3.045 1 98.44 236 ARG B N 1
ATOM 4921 C CA . ARG B 1 236 ? -12.359 9.086 -3.148 1 98.44 236 ARG B CA 1
ATOM 4922 C C . ARG B 1 236 ? -11.664 9.258 -1.802 1 98.44 236 ARG B C 1
ATOM 4924 O O . ARG B 1 236 ? -10.836 8.43 -1.413 1 98.44 236 ARG B O 1
ATOM 4931 N N . VAL B 1 237 ? -12.023 10.32 -1.114 1 98.25 237 VAL B N 1
ATOM 4932 C CA . VAL B 1 237 ? -11.391 10.586 0.173 1 98.25 237 VAL B CA 1
ATOM 4933 C C . VAL B 1 237 ? -11.875 9.57 1.207 1 98.25 237 VAL B C 1
ATOM 4935 O O . VAL B 1 237 ? -11.117 9.156 2.086 1 98.25 237 VAL B O 1
ATOM 4938 N N . VAL B 1 238 ? -13.148 9.133 1.123 1 98.5 238 VAL B N 1
ATOM 4939 C CA . VAL B 1 238 ? -13.688 8.117 2.018 1 98.5 238 VAL B CA 1
ATOM 4940 C C . VAL B 1 238 ? -12.984 6.785 1.772 1 98.5 238 VAL B C 1
ATOM 4942 O O . VAL B 1 238 ? -12.57 6.109 2.719 1 98.5 238 VAL B O 1
ATOM 4945 N N . ARG B 1 239 ? -12.766 6.457 0.514 1 98.6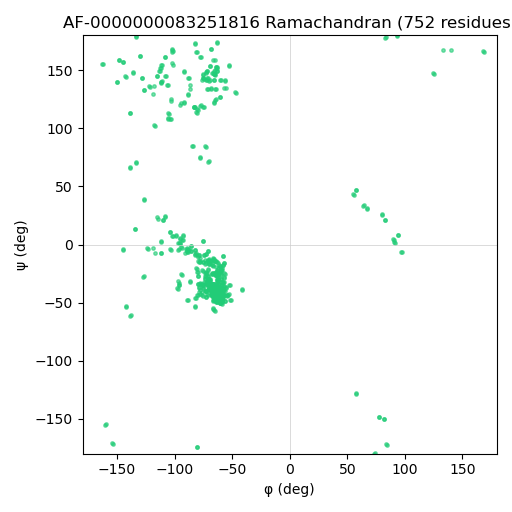2 239 ARG B N 1
ATOM 4946 C CA . ARG B 1 239 ? -12.102 5.215 0.127 1 98.62 239 ARG B CA 1
ATOM 4947 C C . ARG B 1 239 ? -10.68 5.164 0.678 1 98.62 239 ARG B C 1
ATOM 4949 O O . ARG B 1 239 ? -10.25 4.141 1.22 1 98.62 239 ARG B O 1
ATOM 4956 N N . TYR B 1 240 ? -9.992 6.25 0.567 1 98.69 240 TYR B N 1
ATOM 4957 C CA . TYR B 1 240 ? -8.586 6.25 0.971 1 98.69 240 TYR B CA 1
ATOM 4958 C C . TYR B 1 240 ? -8.461 6.156 2.486 1 98.69 240 TYR B C 1
ATOM 4960 O O . TYR B 1 240 ? -7.492 5.586 2.998 1 98.69 240 TYR B O 1
ATOM 4968 N N . ALA B 1 241 ? -9.445 6.621 3.244 1 98.81 241 ALA B N 1
ATOM 4969 C CA . ALA B 1 241 ? -9.453 6.43 4.691 1 98.81 241 ALA B CA 1
ATOM 4970 C C . ALA B 1 241 ? -9.508 4.949 5.051 1 98.81 241 ALA B C 1
ATOM 4972 O O . ALA B 1 241 ? -8.828 4.5 5.973 1 98.81 241 ALA B O 1
ATOM 4973 N N . ALA B 1 242 ? -10.305 4.211 4.328 1 98.62 242 ALA B N 1
ATOM 4974 C CA . ALA B 1 242 ? -10.391 2.77 4.547 1 98.62 242 ALA B CA 1
ATOM 4975 C C . ALA B 1 242 ? -9.047 2.096 4.289 1 98.62 242 ALA B C 1
ATOM 4977 O O . ALA B 1 242 ? -8.641 1.204 5.035 1 98.62 242 ALA B O 1
ATOM 4978 N N . VAL B 1 243 ? -8.398 2.555 3.244 1 98.62 243 VAL B N 1
ATOM 4979 C CA . VAL B 1 243 ? -7.094 2.016 2.883 1 98.62 243 VAL B CA 1
ATOM 4980 C C . VAL B 1 243 ? -6.105 2.254 4.023 1 98.62 243 VAL B C 1
ATOM 4982 O O . VAL B 1 243 ? -5.406 1.33 4.449 1 98.62 243 VAL B O 1
ATOM 4985 N N . LEU B 1 244 ? -6.094 3.434 4.512 1 98.88 244 LEU B N 1
ATOM 4986 C CA . LEU B 1 244 ? -5.148 3.789 5.566 1 98.88 244 LEU B CA 1
ATOM 4987 C C . LEU B 1 244 ? -5.395 2.955 6.82 1 98.88 244 LEU B C 1
ATOM 4989 O O . LEU B 1 244 ? -4.445 2.484 7.453 1 98.88 244 LEU B O 1
ATOM 4993 N N . GLU B 1 245 ? -6.66 2.799 7.188 1 98.88 245 GLU B N 1
ATOM 4994 C CA . GLU B 1 245 ? -6.977 2.012 8.375 1 98.88 245 GLU B CA 1
ATOM 4995 C C . GLU B 1 245 ? -6.48 0.575 8.234 1 98.88 245 GLU B C 1
ATOM 4997 O O . GLU B 1 245 ? -5.941 0.002 9.18 1 98.88 245 GLU B O 1
ATOM 5002 N N . ARG B 1 246 ? -6.562 0.055 7.102 1 98.75 246 ARG B N 1
ATOM 5003 C CA . ARG B 1 246 ? -6.195 -1.337 6.863 1 98.75 246 ARG B CA 1
ATOM 5004 C C . ARG B 1 246 ? -4.684 -1.495 6.777 1 98.75 246 ARG B C 1
ATOM 5006 O O . ARG B 1 246 ? -4.164 -2.611 6.848 1 98.75 246 ARG B O 1
ATOM 5013 N N . LEU B 1 247 ? -3.949 -0.42 6.617 1 98.88 247 LEU B N 1
ATOM 5014 C CA . LEU B 1 247 ? -2.49 -0.461 6.602 1 98.88 247 LEU B CA 1
ATOM 5015 C C . LEU B 1 247 ? -1.938 -0.64 8.016 1 98.88 247 LEU B C 1
ATOM 5017 O O . LEU B 1 247 ? -0.76 -0.959 8.188 1 98.88 247 LEU B O 1
ATOM 5021 N N . ILE B 1 248 ? -2.758 -0.422 9.016 1 98.94 248 ILE B N 1
ATOM 5022 C CA . ILE B 1 248 ? -2.299 -0.532 10.398 1 98.94 248 ILE B CA 1
ATOM 5023 C C . ILE B 1 248 ? -2.34 -1.993 10.836 1 98.94 248 ILE B C 1
ATOM 5025 O O . ILE B 1 248 ? -3.406 -2.613 10.859 1 98.94 248 ILE B O 1
ATOM 5029 N N . SER B 1 249 ? -1.202 -2.553 11.18 1 98.81 249 SER B N 1
ATOM 5030 C CA . SER B 1 249 ? -1.085 -3.953 11.578 1 98.81 249 SER B CA 1
ATOM 5031 C C . SER B 1 249 ? -1.769 -4.211 12.914 1 98.81 249 SER B C 1
ATOM 5033 O O . SER B 1 249 ? -2.115 -3.27 13.633 1 98.81 249 SER B O 1
ATOM 5035 N N . PRO B 1 250 ? -1.935 -5.457 13.258 1 98.56 250 PRO B N 1
ATOM 5036 C CA . PRO B 1 250 ? -2.553 -5.766 14.547 1 98.56 250 PRO B CA 1
ATOM 5037 C C . PRO B 1 250 ? -1.762 -5.203 15.727 1 98.56 250 PRO B C 1
ATOM 5039 O O . PRO B 1 250 ? -2.334 -4.941 16.797 1 98.56 250 PRO B O 1
ATOM 5042 N N . GLU B 1 251 ? -0.49 -4.945 15.523 1 98.31 251 GLU B N 1
ATOM 5043 C CA . GLU B 1 251 ? 0.384 -4.516 16.609 1 98.31 251 GLU B CA 1
ATOM 5044 C C . GLU B 1 251 ? 0.671 -3.02 16.531 1 98.31 251 GLU B C 1
ATOM 5046 O O . GLU B 1 251 ? 1.574 -2.516 17.203 1 98.31 251 GLU B O 1
ATOM 5051 N N . GLY B 1 252 ? -0.093 -2.316 15.641 1 98.5 252 GLY B N 1
ATOM 5052 C CA . GLY B 1 252 ? 0.042 -0.869 15.578 1 98.5 252 GLY B CA 1
ATOM 5053 C C . GLY B 1 252 ? 1.245 -0.416 14.773 1 98.5 252 GLY B C 1
ATOM 5054 O O . GLY B 1 252 ? 1.845 0.619 15.07 1 98.5 252 GLY B O 1
ATOM 5055 N N . THR B 1 253 ? 1.693 -1.256 13.836 1 98.75 253 THR B N 1
ATOM 5056 C CA . THR B 1 253 ? 2.723 -0.847 12.883 1 98.75 253 THR B CA 1
ATOM 5057 C C . THR B 1 253 ? 2.105 -0.517 11.523 1 98.75 253 THR B C 1
ATOM 5059 O O . THR B 1 253 ? 0.908 -0.726 11.312 1 98.75 253 THR B O 1
ATOM 5062 N N . PHE B 1 254 ? 2.803 0.087 10.625 1 98.88 254 PHE B N 1
ATOM 5063 C CA . PHE B 1 254 ? 2.434 0.274 9.227 1 98.88 254 PHE B CA 1
ATOM 5064 C C . PHE B 1 254 ? 3.662 0.208 8.328 1 98.88 254 PHE B C 1
ATOM 5066 O O . PHE B 1 254 ? 4.793 0.337 8.805 1 98.88 254 PHE B O 1
ATOM 5073 N N . PRO B 1 255 ? 3.514 -0.103 7.027 1 98.88 255 PRO B N 1
ATOM 5074 C CA . PRO B 1 255 ? 4.664 -0.336 6.152 1 98.88 255 PRO B CA 1
ATOM 5075 C C . PRO B 1 255 ? 5.578 0.882 6.039 1 98.88 255 PRO B C 1
ATOM 5077 O O . PRO B 1 255 ? 5.109 1.983 5.738 1 98.88 255 PRO B O 1
ATOM 5080 N N . PRO B 1 256 ? 6.906 0.698 6.309 1 98.69 256 PRO B N 1
ATOM 5081 C CA . PRO B 1 256 ? 7.855 1.789 6.07 1 98.69 256 PRO B CA 1
ATOM 5082 C C . PRO B 1 256 ? 8.219 1.946 4.594 1 98.69 256 PRO B C 1
ATOM 5084 O O . PRO B 1 256 ? 9.359 1.69 4.203 1 98.69 256 PRO B O 1
ATOM 5087 N N . ILE B 1 257 ? 7.27 2.49 3.826 1 98.31 257 ILE B N 1
ATOM 5088 C CA . ILE B 1 257 ? 7.41 2.568 2.377 1 98.31 257 ILE B CA 1
ATOM 5089 C C . ILE B 1 257 ? 7.32 4.023 1.928 1 98.31 257 ILE B C 1
ATOM 5091 O O . ILE B 1 257 ? 6.457 4.773 2.393 1 98.31 257 ILE B O 1
ATOM 5095 N N . GLY B 1 258 ? 8.258 4.352 1.016 1 97.94 258 GLY B N 1
ATOM 5096 C CA . GLY B 1 258 ? 8.211 5.66 0.381 1 97.94 258 GLY B CA 1
ATOM 5097 C C . GLY B 1 258 ? 9.055 6.699 1.087 1 97.94 258 GLY B C 1
ATOM 5098 O O . GLY B 1 258 ? 9.711 6.398 2.086 1 97.94 258 GLY B O 1
ATOM 5099 N N . ARG B 1 259 ? 9.031 7.844 0.547 1 97.44 259 ARG B N 1
ATOM 5100 C CA . ARG B 1 259 ? 9.805 8.953 1.087 1 97.44 259 ARG B CA 1
ATOM 5101 C C . ARG B 1 259 ? 9.086 9.602 2.268 1 97.44 259 ARG B C 1
ATOM 5103 O O . ARG B 1 259 ? 7.922 9.305 2.531 1 97.44 259 ARG B O 1
ATOM 5110 N N . SER B 1 260 ? 9.797 10.422 3.018 1 98.25 260 SER B N 1
ATOM 5111 C CA . SER B 1 260 ? 9.273 11.273 4.078 1 98.25 260 SER B CA 1
ATOM 5112 C C . SER B 1 260 ? 8.758 10.438 5.25 1 98.25 260 SER B C 1
ATOM 5114 O O . SER B 1 260 ? 7.809 10.836 5.93 1 98.25 260 SER B O 1
ATOM 5116 N N . LEU B 1 261 ? 9.391 9.273 5.457 1 98.5 261 LEU B N 1
ATOM 5117 C CA . LEU B 1 261 ? 9.008 8.398 6.562 1 98.5 261 LEU B CA 1
ATOM 5118 C C . LEU B 1 261 ? 9.281 9.07 7.902 1 98.5 261 LEU B C 1
ATOM 5120 O O . LEU B 1 261 ? 8.727 8.664 8.93 1 98.5 261 LEU B O 1
ATOM 5124 N N . ALA B 1 262 ? 10.062 10.156 7.855 1 98.19 262 ALA B N 1
ATOM 5125 C CA . ALA B 1 262 ? 10.414 10.883 9.07 1 98.19 262 ALA B CA 1
ATOM 5126 C C . ALA B 1 262 ? 9.219 11.664 9.609 1 98.19 262 ALA B C 1
ATOM 5128 O O . ALA B 1 262 ? 9.234 12.148 10.742 1 98.19 262 ALA B O 1
ATOM 5129 N N . TYR B 1 263 ? 8.109 11.719 8.82 1 98.69 263 TYR B N 1
ATOM 5130 C CA . TYR B 1 263 ? 6.883 12.359 9.281 1 98.69 263 TYR B CA 1
ATOM 5131 C C . TYR B 1 263 ? 6.109 11.445 10.219 1 98.69 263 TYR B C 1
ATOM 5133 O O . TYR B 1 263 ? 5.137 11.875 10.844 1 98.69 263 TYR B O 1
ATOM 5141 N N . ARG B 1 264 ? 6.523 10.18 10.344 1 98.62 264 ARG B N 1
ATOM 5142 C CA . ARG B 1 264 ? 6 9.211 11.297 1 98.62 264 ARG B CA 1
ATOM 5143 C C . ARG B 1 264 ? 4.496 9.023 11.117 1 98.62 264 ARG B C 1
ATOM 5145 O O . ARG B 1 264 ? 4.027 8.742 10.008 1 98.62 264 ARG B O 1
ATOM 5152 N N . PHE B 1 265 ? 3.779 9.156 12.188 1 98.81 265 PHE B N 1
ATOM 5153 C CA . PHE B 1 265 ? 2.348 8.875 12.172 1 98.81 265 PHE B CA 1
ATOM 5154 C C . PHE B 1 265 ? 1.585 10 11.484 1 98.81 265 PHE B C 1
ATOM 5156 O O . PHE B 1 265 ? 0.364 9.93 11.336 1 98.81 265 PHE B O 1
ATOM 5163 N N . GLY B 1 266 ? 2.338 11.039 10.953 1 98.88 266 GLY B N 1
ATOM 5164 C CA . GLY B 1 266 ? 1.688 11.969 10.039 1 98.88 266 GLY B CA 1
ATOM 5165 C C . GLY B 1 266 ? 1.101 11.281 8.82 1 98.88 266 GLY B C 1
ATOM 5166 O O . GLY B 1 266 ? 0.244 11.852 8.133 1 98.88 266 GLY B O 1
ATOM 5167 N N . ALA B 1 267 ? 1.581 10.055 8.594 1 98.88 267 ALA B N 1
ATOM 5168 C CA . ALA B 1 267 ? 1.089 9.227 7.492 1 98.88 267 ALA B CA 1
ATOM 5169 C C . ALA B 1 267 ? -0.419 9.016 7.594 1 98.88 267 ALA B C 1
ATOM 5171 O O . ALA B 1 267 ? -1.077 8.695 6.602 1 98.88 267 ALA B O 1
ATOM 5172 N N . PHE B 1 268 ? -0.979 9.297 8.758 1 98.94 268 PHE B N 1
ATOM 5173 C CA . PHE B 1 268 ? -2.395 9.016 8.969 1 98.94 268 PHE B CA 1
ATOM 5174 C C . PHE B 1 268 ? -3.18 10.312 9.164 1 98.94 268 PHE B C 1
ATOM 5176 O O . PHE B 1 268 ? -4.258 10.305 9.766 1 98.94 268 PHE B O 1
ATOM 5183 N N . GLN B 1 269 ? -2.592 11.414 8.664 1 98.94 269 GLN B N 1
ATOM 5184 C CA . GLN B 1 269 ? -3.293 12.688 8.68 1 98.94 269 GLN B CA 1
ATOM 5185 C C . GLN B 1 269 ? -4.688 12.562 8.078 1 98.94 269 GLN B C 1
ATOM 5187 O O . GLN B 1 269 ? -5.672 13.016 8.664 1 98.94 269 GLN B O 1
ATOM 5192 N N . HIS B 1 270 ? -4.773 11.945 6.949 1 98.94 270 HIS B N 1
ATOM 5193 C CA . HIS B 1 270 ? -6.039 11.875 6.227 1 98.94 270 HIS B CA 1
ATOM 5194 C C . HIS B 1 270 ? -7.07 11.062 7.004 1 98.94 270 HIS B C 1
ATOM 5196 O O . HIS B 1 270 ? -8.25 11.422 7.047 1 98.94 270 HIS B O 1
ATOM 5202 N N . LEU B 1 271 ? -6.66 9.953 7.598 1 98.94 271 LEU B N 1
ATOM 5203 C CA . LEU B 1 271 ? -7.574 9.141 8.398 1 98.94 271 LEU B CA 1
ATOM 5204 C C . LEU B 1 271 ? -8.109 9.945 9.586 1 98.94 271 LEU B C 1
ATOM 5206 O O . LEU B 1 271 ? -9.305 9.906 9.875 1 98.94 271 LEU B O 1
ATOM 5210 N N . SER B 1 272 ? -7.23 10.656 10.219 1 98.94 272 SER B N 1
ATOM 5211 C CA . SER B 1 272 ? -7.633 11.508 11.328 1 98.94 272 SER B CA 1
ATOM 5212 C C . SER B 1 272 ? -8.562 12.625 10.867 1 98.94 272 SER B C 1
ATOM 5214 O O . SER B 1 272 ? -9.531 12.961 11.555 1 98.94 272 SER B O 1
ATOM 5216 N N . LEU B 1 273 ? -8.258 13.219 9.719 1 98.94 273 LEU B N 1
ATOM 5217 C CA . LEU B 1 273 ? -9.102 14.273 9.156 1 98.94 273 LEU B CA 1
ATOM 5218 C C . LEU B 1 273 ? -10.508 13.742 8.859 1 98.94 273 LEU B C 1
ATOM 5220 O O . LEU B 1 273 ? -11.5 14.422 9.133 1 98.94 273 LEU B O 1
ATOM 5224 N N . MET B 1 274 ? -10.578 12.539 8.328 1 98.88 274 MET B N 1
ATOM 5225 C CA . MET B 1 274 ? -11.883 11.969 8.016 1 98.88 274 MET B CA 1
ATOM 5226 C C . MET B 1 274 ? -12.672 11.672 9.281 1 98.88 274 MET B C 1
ATOM 5228 O O . MET B 1 274 ? -13.906 11.781 9.297 1 98.88 274 MET B O 1
ATOM 5232 N N . ALA B 1 275 ? -11.977 11.297 10.328 1 98.88 275 ALA B N 1
ATOM 5233 C CA . ALA B 1 275 ? -12.633 11.164 11.625 1 98.88 275 ALA B CA 1
ATOM 5234 C C . ALA B 1 275 ? -13.188 12.508 12.094 1 98.88 275 ALA B C 1
ATOM 5236 O O . ALA B 1 275 ? -14.344 12.602 12.516 1 98.88 275 ALA B O 1
ATOM 5237 N N . LEU B 1 276 ? -12.352 13.523 11.992 1 98.75 276 LEU B N 1
ATOM 5238 C CA . LEU B 1 276 ? -12.758 14.867 12.398 1 98.75 276 LEU B CA 1
ATOM 5239 C C . LEU B 1 276 ? -13.992 15.32 11.633 1 98.75 276 LEU B C 1
ATOM 5241 O O . LEU B 1 276 ? -14.898 15.938 12.203 1 98.75 276 LEU B O 1
ATOM 5245 N N . ARG B 1 277 ? -14.031 14.977 10.367 1 98.25 277 ARG B N 1
ATOM 5246 C CA . ARG B 1 277 ? -15.117 15.375 9.477 1 98.25 277 ARG B CA 1
ATOM 5247 C C . ARG B 1 277 ? -16.344 14.508 9.695 1 98.25 277 ARG B C 1
ATOM 5249 O O . ARG B 1 277 ? -17.422 14.805 9.172 1 98.25 277 ARG B O 1
ATOM 5256 N N . GLU B 1 278 ? -16.203 13.391 10.461 1 98.06 278 GLU B N 1
ATOM 5257 C CA . GLU B 1 278 ? -17.266 12.398 10.648 1 98.06 278 GLU B CA 1
ATOM 5258 C C . GLU B 1 278 ? -17.766 11.859 9.312 1 98.06 278 GLU B C 1
ATOM 5260 O O . GLU B 1 278 ? -18.969 11.766 9.086 1 98.06 278 GLU B O 1
ATOM 5265 N N . GLN B 1 279 ? -16.766 11.594 8.445 1 98.31 279 GLN B N 1
ATOM 5266 C CA . GLN B 1 279 ? -17.031 11.047 7.117 1 98.31 279 GLN B CA 1
ATOM 5267 C C . GLN B 1 279 ? -16.219 9.781 6.875 1 98.31 279 GLN B C 1
ATOM 5269 O O . GLN B 1 279 ? -15.656 9.594 5.793 1 98.31 279 GLN B O 1
ATOM 5274 N N . LEU B 1 280 ? -16.094 8.961 7.914 1 98.5 280 LEU B N 1
ATOM 5275 C CA . LEU B 1 280 ? -15.453 7.66 7.781 1 98.5 280 LEU B CA 1
ATOM 5276 C C . LEU B 1 280 ? -16.312 6.707 6.957 1 98.5 280 LEU B C 1
ATOM 5278 O O . LEU B 1 280 ? -17.531 6.875 6.883 1 98.5 280 LEU B O 1
ATOM 5282 N N . PRO B 1 281 ? -15.625 5.754 6.324 1 97.25 281 PRO B N 1
ATOM 5283 C CA . PRO B 1 281 ? -16.422 4.703 5.688 1 97.25 281 PRO B CA 1
ATOM 5284 C C . PRO B 1 281 ? -17.422 4.059 6.645 1 97.25 281 PRO B C 1
ATOM 5286 O O . PRO B 1 281 ? -17.141 3.926 7.84 1 97.25 281 PRO B O 1
ATOM 5289 N N . GLU B 1 282 ? -18.484 3.527 6.098 1 95.69 282 GLU B N 1
ATOM 5290 C CA . GLU B 1 282 ? -19.562 2.941 6.898 1 95.69 282 GLU B CA 1
ATOM 5291 C C . GLU B 1 282 ? -19.047 1.742 7.699 1 95.69 282 GLU B C 1
ATOM 5293 O O . GLU B 1 282 ? -19.531 1.486 8.805 1 95.69 282 GLU B O 1
ATOM 5298 N N . GLU B 1 283 ? -18.109 1.075 7.176 1 95 283 GLU B N 1
ATOM 5299 C CA . GLU B 1 283 ? -17.625 -0.156 7.793 1 95 283 GLU B CA 1
ATOM 5300 C C . GLU B 1 283 ? -16.656 0.141 8.938 1 95 283 GLU B C 1
ATOM 5302 O O . GLU B 1 283 ? -16.297 -0.756 9.695 1 95 283 GLU B O 1
ATOM 5307 N N . LEU B 1 284 ? -16.25 1.418 9.094 1 97.44 284 LEU B N 1
ATOM 5308 C CA . LEU B 1 284 ? -15.297 1.784 10.133 1 97.44 284 LEU B CA 1
ATOM 5309 C C . LEU B 1 284 ? -16 2.502 11.281 1 97.44 284 LEU B C 1
ATOM 5311 O O . LEU B 1 284 ? -16.422 3.646 11.133 1 97.44 284 LEU B O 1
ATOM 5315 N N . GLU B 1 285 ? -16.016 1.824 12.391 1 97.75 285 GLU B N 1
ATOM 5316 C CA . GLU B 1 285 ? -16.453 2.523 13.594 1 97.75 285 GLU B CA 1
ATOM 5317 C C . GLU B 1 285 ? -15.445 3.578 14.023 1 97.75 285 GLU B C 1
ATOM 5319 O O . GLU B 1 285 ? -14.234 3.348 13.969 1 97.75 285 GLU B O 1
ATOM 5324 N N . PRO B 1 286 ? -15.945 4.73 14.492 1 98.38 286 PRO B N 1
ATOM 5325 C CA . PRO B 1 286 ? -15.016 5.762 14.953 1 98.38 286 PRO B CA 1
ATOM 5326 C C . PRO B 1 286 ? -14.062 5.254 16.031 1 98.38 286 PRO B C 1
ATOM 5328 O O . PRO B 1 286 ? -12.875 5.574 16 1 98.38 286 PRO B O 1
ATOM 5331 N N . ALA B 1 287 ? -14.594 4.402 16.891 1 98.12 287 ALA B N 1
ATOM 5332 C CA . ALA B 1 287 ? -13.766 3.877 17.969 1 98.12 287 ALA B CA 1
ATOM 5333 C C . ALA B 1 287 ? -12.648 2.986 17.438 1 98.12 287 ALA B C 1
ATOM 5335 O O . ALA B 1 287 ? -11.555 2.949 17.984 1 98.12 287 ALA B O 1
ATOM 5336 N N . GLN B 1 288 ? -12.953 2.275 16.422 1 97.62 288 GLN B N 1
ATOM 5337 C CA . GLN B 1 288 ? -11.945 1.393 15.852 1 97.62 288 GLN B CA 1
ATOM 5338 C C . GLN B 1 288 ? -10.797 2.193 15.242 1 97.62 288 GLN B C 1
ATOM 5340 O O . GLN B 1 288 ? -9.633 1.777 15.32 1 97.62 288 GLN B O 1
ATOM 5345 N N . VAL B 1 289 ? -11.141 3.318 14.633 1 98.81 289 VAL B N 1
ATOM 5346 C CA . VAL B 1 289 ? -10.133 4.215 14.07 1 98.81 289 VAL B CA 1
ATOM 5347 C C . VAL B 1 289 ? -9.281 4.805 15.195 1 98.81 289 VAL B C 1
ATOM 5349 O O . VAL B 1 289 ? -8.055 4.832 15.102 1 98.81 289 VAL B O 1
ATOM 5352 N N . ARG B 1 290 ? -9.891 5.215 16.281 1 98.81 290 ARG B N 1
ATOM 5353 C CA . ARG B 1 290 ? -9.164 5.762 17.438 1 98.81 290 ARG B CA 1
ATOM 5354 C C . ARG B 1 290 ? -8.219 4.727 18.031 1 98.81 290 ARG B C 1
ATOM 5356 O O . ARG B 1 290 ? -7.051 5.023 18.297 1 98.81 290 ARG B O 1
ATOM 5363 N N . CYS B 1 291 ? -8.734 3.543 18.188 1 98.81 291 CYS B N 1
ATOM 5364 C CA . CYS B 1 291 ? -7.914 2.492 18.781 1 98.81 291 CYS B CA 1
ATOM 5365 C C . CYS B 1 291 ? -6.703 2.189 17.906 1 98.81 291 CYS B C 1
ATOM 5367 O O . CYS B 1 291 ? -5.59 2.033 18.406 1 98.81 291 CYS B O 1
ATOM 5369 N N . ALA B 1 292 ? -6.898 2.125 16.625 1 98.88 292 ALA B N 1
ATOM 5370 C CA . ALA B 1 292 ? -5.82 1.857 15.68 1 98.88 292 ALA B CA 1
ATOM 5371 C C . ALA B 1 292 ? -4.77 2.967 15.711 1 98.88 292 ALA B C 1
ATOM 5373 O O . ALA B 1 292 ? -3.572 2.693 15.82 1 98.88 292 ALA B O 1
ATOM 5374 N N . LEU B 1 293 ? -5.219 4.195 15.633 1 98.94 293 LEU B N 1
ATOM 5375 C CA . LEU B 1 293 ? -4.309 5.332 15.617 1 98.94 293 LEU B CA 1
ATOM 5376 C C . LEU B 1 293 ? -3.549 5.434 16.938 1 98.94 293 LEU B C 1
ATOM 5378 O O . LEU B 1 293 ? -2.355 5.746 16.953 1 98.94 293 LEU B O 1
ATOM 5382 N N . THR B 1 294 ? -4.254 5.176 18.031 1 98.88 294 THR B N 1
ATOM 5383 C CA . THR B 1 294 ? -3.602 5.207 19.328 1 98.88 294 THR B CA 1
ATOM 5384 C C . THR B 1 294 ? -2.461 4.195 19.391 1 98.88 294 THR B C 1
ATOM 5386 O O . THR B 1 294 ? -1.384 4.496 19.906 1 98.88 294 THR B O 1
ATOM 5389 N N . ALA B 1 295 ? -2.754 3.02 18.844 1 98.75 295 ALA B N 1
ATOM 5390 C CA . ALA B 1 295 ? -1.729 1.979 18.828 1 98.75 295 ALA B CA 1
ATOM 5391 C C . ALA B 1 295 ? -0.501 2.432 18.047 1 98.75 295 ALA B C 1
ATOM 5393 O O . ALA B 1 295 ? 0.634 2.207 18.469 1 98.75 295 ALA B O 1
ATOM 5394 N N . VAL B 1 296 ? -0.705 3.061 16.938 1 98.88 296 VAL B N 1
ATOM 5395 C CA . VAL B 1 296 ? 0.385 3.531 16.094 1 98.88 296 VAL B CA 1
ATOM 5396 C C . VAL B 1 296 ? 1.17 4.625 16.812 1 98.88 296 VAL B C 1
ATOM 5398 O O . VAL B 1 296 ? 2.402 4.59 16.859 1 98.88 296 VAL B O 1
ATOM 5401 N N . ILE B 1 297 ? 0.45 5.594 17.375 1 98.81 297 ILE B N 1
ATOM 5402 C CA . ILE B 1 297 ? 1.071 6.723 18.062 1 98.81 297 ILE B CA 1
ATOM 5403 C C . ILE B 1 297 ? 1.937 6.215 19.219 1 98.81 297 ILE B C 1
ATOM 5405 O O . ILE B 1 297 ? 3.1 6.602 19.344 1 98.81 297 ILE B O 1
ATOM 5409 N N . ARG B 1 298 ? 1.407 5.32 19.984 1 98.44 298 ARG B N 1
ATOM 5410 C CA . ARG B 1 298 ? 2.121 4.777 21.141 1 98.44 298 ARG B CA 1
ATOM 5411 C C . ARG B 1 298 ? 3.4 4.07 20.703 1 98.44 298 ARG B C 1
ATOM 5413 O O . ARG B 1 298 ? 4.465 4.285 21.281 1 98.44 298 ARG B O 1
ATOM 5420 N N . ARG B 1 299 ? 3.268 3.32 19.688 1 97.56 299 ARG B N 1
ATOM 5421 C CA . ARG B 1 299 ? 4.395 2.496 19.266 1 97.56 299 ARG B CA 1
ATOM 5422 C C . ARG B 1 299 ? 5.531 3.357 18.734 1 97.56 299 ARG B C 1
ATOM 5424 O O . ARG B 1 299 ? 6.707 3.02 18.891 1 97.56 299 ARG B O 1
ATOM 5431 N N . GLN B 1 300 ? 5.219 4.41 18.062 1 97.75 300 GLN B N 1
ATOM 5432 C CA . GLN B 1 300 ? 6.25 5.258 17.469 1 97.75 300 GLN B CA 1
ATOM 5433 C C . GLN B 1 300 ? 6.82 6.227 18.516 1 97.75 300 GLN B C 1
ATOM 5435 O O . GLN B 1 300 ? 8.039 6.359 18.641 1 97.75 300 GLN B O 1
ATOM 5440 N N . VAL B 1 301 ? 5.953 6.844 19.25 1 97.12 301 VAL B N 1
ATOM 5441 C CA . VAL B 1 301 ? 6.371 7.953 20.109 1 97.12 301 VAL B CA 1
ATOM 5442 C C . VAL B 1 301 ? 7.141 7.414 21.312 1 97.12 301 VAL B C 1
ATOM 5444 O O . VAL B 1 301 ? 8.07 8.062 21.797 1 97.12 301 VAL B O 1
ATOM 5447 N N . GLU B 1 302 ? 6.848 6.223 21.734 1 96.75 302 GLU B N 1
ATOM 5448 C CA . GLU B 1 302 ? 7.414 5.699 22.969 1 96.75 302 GLU B CA 1
ATOM 5449 C C . GLU B 1 302 ? 8.742 4.996 22.719 1 96.75 302 GLU B C 1
ATOM 5451 O O . GLU B 1 302 ? 9.445 4.609 23.656 1 96.75 302 GLU B O 1
ATOM 5456 N N . LEU B 1 303 ? 9.117 4.84 21.516 1 97.12 303 LEU B N 1
ATOM 5457 C CA . LEU B 1 303 ? 10.422 4.258 21.219 1 97.12 303 LEU B CA 1
ATOM 5458 C C . LEU B 1 303 ? 11.547 5.195 21.641 1 97.12 303 LEU B C 1
ATOM 5460 O O . LEU B 1 303 ? 11.508 6.387 21.344 1 97.12 303 LEU B O 1
ATOM 5464 N N . PRO B 1 304 ? 12.523 4.684 22.297 1 97.06 304 PRO B N 1
ATOM 5465 C CA . PRO B 1 304 ? 13.648 5.523 22.703 1 97.06 304 PRO B CA 1
ATOM 5466 C C . PRO B 1 304 ? 14.312 6.227 21.516 1 97.06 304 PRO B C 1
ATOM 5468 O O . PRO B 1 304 ? 14.445 5.641 20.438 1 97.06 304 PRO B O 1
ATOM 5471 N N . GLY B 1 305 ? 14.672 7.391 21.703 1 97.25 305 GLY B N 1
ATOM 5472 C CA . GLY B 1 305 ? 15.391 8.125 20.672 1 97.25 305 GLY B CA 1
ATOM 5473 C C . GLY B 1 305 ? 14.492 9.023 19.844 1 97.25 305 GLY B C 1
ATOM 5474 O O . GLY B 1 305 ? 14.977 9.844 19.062 1 97.25 305 GLY B O 1
ATOM 5475 N N . THR B 1 306 ? 13.18 8.891 20.109 1 98.19 306 THR B N 1
ATOM 5476 C CA . THR B 1 306 ? 12.242 9.719 19.359 1 98.19 306 THR B CA 1
ATOM 5477 C C . THR B 1 306 ? 12.461 11.195 19.672 1 98.19 306 THR B C 1
ATOM 5479 O O . THR B 1 306 ? 12.383 12.039 18.766 1 98.19 306 THR B O 1
ATOM 5482 N N . PHE B 1 307 ? 12.742 11.492 20.922 1 98.31 307 PHE B N 1
ATOM 5483 C CA . PHE B 1 307 ? 13.023 12.844 21.391 1 98.31 307 PHE B CA 1
ATOM 5484 C C . PHE B 1 307 ? 14.453 12.961 21.891 1 98.31 307 PHE B C 1
ATOM 5486 O O . PHE B 1 307 ? 15.023 11.992 22.391 1 98.31 307 PHE B O 1
ATOM 5493 N N . ASP B 1 308 ? 15.039 14.078 21.688 1 97.5 308 ASP B N 1
ATOM 5494 C CA . ASP B 1 308 ? 16.312 14.336 22.344 1 97.5 308 ASP B CA 1
ATOM 5495 C C . ASP B 1 308 ? 16.109 14.773 23.797 1 97.5 308 ASP B C 1
ATOM 5497 O O . ASP B 1 308 ? 14.984 14.742 24.297 1 97.5 308 ASP B O 1
ATOM 5501 N N . GLU B 1 309 ? 17.172 15.148 24.438 1 95.94 309 GLU B N 1
ATOM 5502 C CA . GLU B 1 309 ? 17.125 15.469 25.859 1 95.94 309 GLU B CA 1
ATOM 5503 C C . GLU B 1 309 ? 16.312 16.734 26.109 1 95.94 309 GLU B C 1
ATOM 5505 O O . GLU B 1 309 ? 15.719 16.906 27.172 1 95.94 309 GLU B O 1
ATOM 5510 N N . GLY B 1 310 ? 16.219 17.578 25.141 1 95.94 310 GLY B N 1
ATOM 5511 C CA . GLY B 1 310 ? 15.484 18.828 25.281 1 95.94 310 GLY B CA 1
ATOM 5512 C C . GLY B 1 310 ? 14.023 18.688 24.891 1 95.94 310 GLY B C 1
ATOM 5513 O O . GLY B 1 310 ? 13.266 19.656 25 1 95.94 310 GLY B O 1
ATOM 5514 N N . GLY B 1 311 ? 13.617 17.531 24.406 1 96.56 311 GLY B N 1
ATOM 5515 C CA . GLY B 1 311 ? 12.219 17.297 24.062 1 96.56 311 GLY B CA 1
ATOM 5516 C C . GLY B 1 311 ? 11.922 17.562 22.594 1 96.56 311 GLY B C 1
ATOM 5517 O O . GLY B 1 311 ? 10.758 17.562 22.188 1 96.56 311 GLY B O 1
ATOM 5518 N N . TRP B 1 312 ? 12.984 17.797 21.812 1 98.44 312 TRP B N 1
ATOM 5519 C CA . TRP B 1 312 ? 12.812 18.031 20.391 1 98.44 312 TRP B CA 1
ATOM 5520 C C . TRP B 1 312 ? 12.828 16.719 19.625 1 98.44 312 TRP B C 1
ATOM 5522 O O . TRP B 1 312 ? 13.555 15.789 19.984 1 98.44 312 TRP B O 1
ATOM 5532 N N . LEU B 1 313 ? 12.039 16.594 18.594 1 98.69 313 LEU B N 1
ATOM 5533 C CA . LEU B 1 313 ? 11.992 15.391 17.75 1 98.69 313 LEU B CA 1
ATOM 5534 C C . LEU B 1 313 ? 13.32 15.188 17.031 1 98.69 313 LEU B C 1
ATOM 5536 O O . LEU B 1 313 ? 13.961 16.156 16.609 1 98.69 313 LEU B O 1
ATOM 5540 N N . ARG B 1 314 ? 13.688 13.969 16.812 1 98.19 314 ARG B N 1
ATOM 5541 C CA . ARG B 1 314 ? 14.852 13.594 16.016 1 98.19 314 ARG B CA 1
ATOM 5542 C C . ARG B 1 314 ? 14.43 12.906 14.719 1 98.19 314 ARG B C 1
ATOM 5544 O O . ARG B 1 314 ? 13.352 12.328 14.641 1 98.19 314 ARG B O 1
ATOM 5551 N N . ILE B 1 315 ? 15.258 12.984 13.711 1 98.38 315 ILE B N 1
ATOM 5552 C CA . ILE B 1 315 ? 14.953 12.391 12.414 1 98.38 315 ILE B CA 1
ATOM 5553 C C . ILE B 1 315 ? 14.852 10.875 12.555 1 98.38 315 ILE B C 1
ATOM 5555 O O . ILE B 1 315 ? 15.773 10.227 13.055 1 98.38 315 ILE B O 1
ATOM 5559 N N . GLY B 1 316 ? 13.75 10.297 12.141 1 98.31 316 GLY B N 1
ATOM 5560 C CA . GLY B 1 316 ? 13.531 8.859 12.148 1 98.31 316 GLY B CA 1
ATOM 5561 C C . GLY B 1 316 ? 12.078 8.477 11.906 1 98.31 316 GLY B C 1
ATOM 5562 O O . GLY B 1 316 ? 11.195 9.336 11.914 1 98.31 316 GLY B O 1
ATOM 5563 N N . PHE B 1 317 ? 11.875 7.227 11.633 1 98.25 317 PHE B N 1
ATOM 5564 C CA . PHE B 1 317 ? 10.555 6.617 11.5 1 98.25 317 PHE B CA 1
ATOM 5565 C C . PHE B 1 317 ? 10.055 6.109 12.844 1 98.25 317 PHE B C 1
ATOM 5567 O O . PHE B 1 317 ? 8.906 6.359 13.219 1 98.25 317 PHE B O 1
ATOM 5574 N N . ALA B 1 318 ? 10.844 5.457 13.492 1 97.38 318 ALA B N 1
ATOM 5575 C CA . ALA B 1 318 ? 10.703 5 14.867 1 97.38 318 ALA B CA 1
ATOM 5576 C C . ALA B 1 318 ? 12.016 5.156 15.633 1 97.38 318 ALA B C 1
ATOM 5578 O O . ALA B 1 318 ? 13 4.473 15.336 1 97.38 318 ALA B O 1
ATOM 5579 N N . GLY B 1 319 ? 11.984 6.016 16.562 1 97.81 319 GLY B N 1
ATOM 5580 C CA . GLY B 1 319 ? 13.234 6.379 17.219 1 97.81 319 GLY B CA 1
ATOM 5581 C C . GLY B 1 319 ? 14.086 7.328 16.391 1 97.81 319 GLY B C 1
ATOM 5582 O O . GLY B 1 319 ? 13.57 8.258 15.766 1 97.81 319 GLY B O 1
ATOM 5583 N N . SER B 1 320 ? 15.461 7.219 16.531 1 98.25 320 SER B N 1
ATOM 5584 C CA . SER B 1 320 ? 16.406 8.039 15.797 1 98.25 320 SER B CA 1
ATOM 5585 C C . SER B 1 320 ? 17.047 7.258 14.656 1 98.25 320 SER B C 1
ATOM 5587 O O . SER B 1 320 ? 17.812 6.316 14.891 1 98.25 320 SER B O 1
ATOM 5589 N N . GLN B 1 321 ? 16.703 7.547 13.438 1 98.19 321 GLN B N 1
ATOM 5590 C CA . GLN B 1 321 ? 17.172 6.914 12.211 1 98.19 321 GLN B CA 1
ATOM 5591 C C . GLN B 1 321 ? 17.547 7.957 11.164 1 98.19 321 GLN B C 1
ATOM 5593 O O . GLN B 1 321 ? 16.891 8.062 10.125 1 98.19 321 GLN B O 1
ATOM 5598 N N . PRO B 1 322 ? 18.594 8.648 11.352 1 96.81 322 PRO B N 1
ATOM 5599 C CA . PRO B 1 322 ? 18.953 9.805 10.516 1 96.81 322 PRO B CA 1
ATOM 5600 C C . PRO B 1 322 ? 19.109 9.438 9.047 1 96.81 322 PRO B C 1
ATOM 5602 O O . PRO B 1 322 ? 18.906 10.281 8.164 1 96.81 322 PRO B O 1
ATOM 5605 N N . GLN B 1 323 ? 19.359 8.117 8.727 1 95.44 323 GLN B N 1
ATOM 5606 C CA . GLN B 1 323 ? 19.672 7.699 7.367 1 95.44 323 GLN B CA 1
ATOM 5607 C C . GLN B 1 323 ? 18.438 7.738 6.473 1 95.44 323 GLN B C 1
ATOM 5609 O O . GLN B 1 323 ? 18.547 7.699 5.246 1 95.44 323 GLN B O 1
ATOM 5614 N N . ILE B 1 324 ? 17.266 7.801 7.078 1 96.44 324 ILE B N 1
ATOM 5615 C CA . ILE B 1 324 ? 16.078 7.762 6.246 1 96.44 324 ILE B CA 1
ATOM 5616 C C . ILE B 1 324 ? 15.617 9.188 5.934 1 96.44 324 ILE B C 1
ATOM 5618 O O . ILE B 1 324 ? 14.625 9.391 5.227 1 96.44 324 ILE B O 1
ATOM 5622 N N . GLY B 1 325 ? 16.312 10.203 6.484 1 96.12 325 GLY B N 1
ATOM 5623 C CA . GLY B 1 325 ? 16 11.586 6.172 1 96.12 325 GLY B CA 1
ATOM 5624 C C . GLY B 1 325 ? 16.469 12.008 4.789 1 96.12 325 GLY B C 1
ATOM 5625 O O . GLY B 1 325 ? 17.672 11.977 4.496 1 96.12 325 GLY B O 1
ATOM 5626 N N . GLU B 1 326 ? 15.516 12.398 3.908 1 96.12 326 GLU B N 1
ATOM 5627 C CA . GLU B 1 326 ? 15.875 12.969 2.611 1 96.12 326 GLU B CA 1
ATOM 5628 C C . GLU B 1 326 ? 16.625 14.281 2.775 1 96.12 326 GLU B C 1
ATOM 5630 O O . GLU B 1 326 ? 16.625 14.875 3.855 1 96.12 326 GLU B O 1
ATOM 5635 N N . ALA B 1 327 ? 17.109 14.828 1.687 1 94.94 327 ALA B N 1
ATOM 5636 C CA . ALA B 1 327 ? 17.891 16.062 1.68 1 94.94 327 ALA B CA 1
ATOM 5637 C C . ALA B 1 327 ? 17.062 17.25 2.16 1 94.94 327 ALA B C 1
ATOM 5639 O O . ALA B 1 327 ? 17.609 18.203 2.721 1 94.94 327 ALA B O 1
ATOM 5640 N N . TYR B 1 328 ? 15.75 17.141 2.037 1 94.88 328 TYR B N 1
ATOM 5641 C CA . TYR B 1 328 ? 14.898 18.266 2.387 1 94.88 328 TYR B CA 1
ATOM 5642 C C . TYR B 1 328 ? 14.391 18.141 3.82 1 94.88 328 TYR B C 1
ATOM 5644 O O . TYR B 1 328 ? 13.664 19.016 4.305 1 94.88 328 TYR B O 1
ATOM 5652 N N . ILE B 1 329 ? 14.797 17.078 4.539 1 97.56 329 ILE B N 1
ATOM 5653 C CA . ILE B 1 329 ? 14.289 16.812 5.883 1 97.56 329 ILE B CA 1
ATOM 5654 C C . ILE B 1 329 ? 15.156 17.531 6.91 1 97.56 329 ILE B C 1
ATOM 5656 O O . ILE B 1 329 ? 16.391 17.484 6.836 1 97.56 329 ILE B O 1
ATOM 5660 N N . SER B 1 330 ? 14.562 18.25 7.754 1 97.88 330 SER B N 1
ATOM 5661 C CA . SER B 1 330 ? 15.172 18.859 8.93 1 97.88 330 SER B CA 1
ATOM 5662 C C . SER B 1 330 ? 14.305 18.656 10.172 1 97.88 330 SER B C 1
ATOM 5664 O O . SER B 1 330 ? 13.234 18.047 10.086 1 97.88 330 SER B O 1
ATOM 5666 N N . THR B 1 331 ? 14.797 19.141 11.273 1 98.25 331 THR B N 1
ATOM 5667 C CA . THR B 1 331 ? 14.039 19.031 12.516 1 98.25 331 THR B CA 1
ATOM 5668 C C . THR B 1 331 ? 12.633 19.578 12.352 1 98.25 331 THR B C 1
ATOM 5670 O O . THR B 1 331 ? 11.656 18.953 12.789 1 98.25 331 THR B O 1
ATOM 5673 N N . GLY B 1 332 ? 12.5 20.672 11.695 1 98.56 332 GLY B N 1
ATOM 5674 C CA . GLY B 1 332 ? 11.188 21.281 11.508 1 98.56 332 GLY B CA 1
ATOM 5675 C C . GLY B 1 332 ? 10.242 20.406 10.703 1 98.56 332 GLY B C 1
ATOM 5676 O O . GLY B 1 332 ? 9.023 20.453 10.914 1 98.56 332 GLY B O 1
ATOM 5677 N N . SER B 1 333 ? 10.805 19.594 9.773 1 98.56 333 SER B N 1
ATOM 5678 C CA . SER B 1 333 ? 10.008 18.734 8.906 1 98.56 333 SER B CA 1
ATOM 5679 C C . SER B 1 333 ? 9.234 17.703 9.727 1 98.56 333 SER B C 1
ATOM 5681 O O . SER B 1 333 ? 8.156 17.266 9.32 1 98.56 333 SER B O 1
ATOM 5683 N N . LEU B 1 334 ? 9.758 17.344 10.875 1 98.81 334 LEU B N 1
ATOM 5684 C CA . LEU B 1 334 ? 9.281 16.219 11.656 1 98.81 334 LEU B CA 1
ATOM 5685 C C . LEU B 1 334 ? 7.93 16.516 12.297 1 98.81 334 LEU B C 1
ATOM 5687 O O . LEU B 1 334 ? 7.203 15.602 12.688 1 98.81 334 LEU B O 1
ATOM 5691 N N . TYR B 1 335 ? 7.59 17.734 12.281 1 98.88 335 TYR B N 1
ATOM 5692 C CA . TYR B 1 335 ? 6.422 18.141 13.055 1 98.88 335 TYR B CA 1
ATOM 5693 C C . TYR B 1 335 ? 5.145 17.953 12.25 1 98.88 335 TYR B C 1
ATOM 5695 O O . TYR B 1 335 ? 4.043 18.141 12.773 1 98.88 335 TYR B O 1
ATOM 5703 N N . LEU B 1 336 ? 5.352 17.469 10.984 1 98.88 336 LEU B N 1
ATOM 5704 C CA . LEU B 1 336 ? 4.16 17.062 10.25 1 98.88 336 LEU B CA 1
ATOM 5705 C C . LEU B 1 336 ? 3.453 15.906 10.961 1 98.88 336 LEU B C 1
ATOM 5707 O O . LEU B 1 336 ? 2.268 15.664 10.727 1 98.88 336 LEU B O 1
ATOM 5711 N N . CYS B 1 337 ? 4.129 15.234 11.883 1 98.88 337 CYS B N 1
ATOM 5712 C CA . CYS B 1 337 ? 3.541 14.125 12.633 1 98.88 337 CYS B CA 1
ATOM 5713 C C . CYS B 1 337 ? 2.357 14.602 13.469 1 98.88 337 CYS B C 1
ATOM 5715 O O . CYS B 1 337 ? 1.48 13.805 13.812 1 98.88 337 CYS B O 1
ATOM 5717 N N . THR B 1 338 ? 2.262 15.906 13.758 1 98.94 338 THR B N 1
ATOM 5718 C CA . THR B 1 338 ? 1.203 16.438 14.609 1 98.94 338 THR B CA 1
ATOM 5719 C C . THR B 1 338 ? -0.154 16.328 13.922 1 98.94 338 THR B C 1
ATOM 5721 O O . THR B 1 338 ? -1.196 16.406 14.578 1 98.94 338 THR B O 1
ATOM 5724 N N . THR B 1 339 ? -0.13 16.062 12.602 1 98.94 339 THR B N 1
ATOM 5725 C CA . THR B 1 339 ? -1.376 16.094 11.844 1 98.94 339 THR B CA 1
ATOM 5726 C C . THR B 1 339 ? -2.217 14.859 12.141 1 98.94 339 THR B C 1
ATOM 5728 O O . THR B 1 339 ? -3.402 14.812 11.805 1 98.94 339 THR B O 1
ATOM 5731 N N . VAL B 1 340 ? -1.663 13.883 12.844 1 98.94 340 VAL B N 1
ATOM 5732 C CA . VAL B 1 340 ? -2.453 12.727 13.258 1 98.94 340 VAL B CA 1
ATOM 5733 C C . VAL B 1 340 ? -3.455 13.148 14.336 1 98.94 340 VAL B C 1
ATOM 5735 O O . VAL B 1 340 ? -4.465 12.469 14.547 1 98.94 340 VAL B O 1
ATOM 5738 N N . PHE B 1 341 ? -3.268 14.328 14.977 1 98.81 341 PHE B N 1
ATOM 5739 C CA . PHE B 1 341 ? -4.059 14.719 16.141 1 98.81 341 PHE B CA 1
ATOM 5740 C C . PHE B 1 341 ? -5.27 15.539 15.719 1 98.81 341 PHE B C 1
ATOM 5742 O O . PHE B 1 341 ? -5.965 16.109 16.562 1 98.81 341 PHE B O 1
ATOM 5749 N N . LEU B 1 342 ? -5.543 15.648 14.453 1 98.88 342 LEU B N 1
ATOM 5750 C CA . LEU B 1 342 ? -6.672 16.422 13.953 1 98.88 342 LEU B CA 1
ATOM 5751 C C . LEU B 1 342 ? -7.969 16.016 14.641 1 98.88 342 LEU B C 1
ATOM 5753 O O . LEU B 1 342 ? -8.812 16.859 14.938 1 98.88 342 LEU B O 1
ATOM 5757 N N . ALA B 1 343 ? -8.094 14.75 14.961 1 98.69 343 ALA B N 1
ATOM 5758 C CA . ALA B 1 343 ? -9.328 14.211 15.523 1 98.69 343 ALA B CA 1
ATOM 5759 C C . ALA B 1 343 ? -9.586 14.781 16.922 1 98.69 343 ALA B C 1
ATOM 5761 O O . ALA B 1 343 ? -10.703 14.672 17.438 1 98.69 343 ALA B O 1
ATOM 5762 N N . LEU B 1 344 ? -8.609 15.398 17.5 1 98.31 344 LEU B N 1
ATOM 5763 C CA . LEU B 1 344 ? -8.789 16.031 18.797 1 98.31 344 LEU B CA 1
ATOM 5764 C C . LEU B 1 344 ? -9.742 17.219 18.703 1 98.31 344 LEU B C 1
ATOM 5766 O O . LEU B 1 344 ? -10.219 17.734 19.719 1 98.31 344 LEU B O 1
ATOM 5770 N N . GLY B 1 345 ? -10.047 17.656 17.5 1 98.38 345 GLY B N 1
ATOM 5771 C CA . GLY B 1 345 ? -11.07 18.656 17.297 1 98.38 345 GLY B CA 1
ATOM 5772 C C . GLY B 1 345 ? -12.469 18.172 17.641 1 98.38 345 GLY B C 1
ATOM 5773 O O . GLY B 1 345 ? -13.391 18.969 17.812 1 98.38 345 GLY B O 1
ATOM 5774 N N . LEU B 1 346 ? -12.609 16.859 17.703 1 97.88 346 LEU B N 1
ATOM 5775 C CA . LEU B 1 346 ? -13.891 16.281 18.109 1 97.88 346 LEU B CA 1
ATOM 5776 C C . LEU B 1 346 ? -14.117 16.438 19.609 1 97.88 346 LEU B C 1
ATOM 5778 O O . LEU B 1 346 ? -13.18 16.281 20.391 1 97.88 346 LEU B O 1
ATOM 5782 N N . PRO B 1 347 ? -15.359 16.703 20.031 1 95.56 347 PRO B N 1
ATOM 5783 C CA . PRO B 1 347 ? -15.633 16.781 21.469 1 95.56 347 PRO B CA 1
ATOM 5784 C C . PRO B 1 347 ? -15.469 15.438 22.172 1 95.56 347 PRO B C 1
ATOM 5786 O O . PRO B 1 347 ? -15.555 14.391 21.531 1 95.56 347 PRO B O 1
ATOM 5789 N N . GLU B 1 348 ? -15.273 15.461 23.406 1 93.62 348 GLU B N 1
ATOM 5790 C CA . GLU B 1 348 ? -15.008 14.273 24.219 1 93.62 348 GLU B CA 1
ATOM 5791 C C . GLU B 1 348 ? -16.172 13.281 24.125 1 93.62 348 GLU B C 1
ATOM 5793 O O . GLU B 1 348 ? -15.969 12.07 24.266 1 93.62 348 GLU B O 1
ATOM 5798 N N . GLU B 1 349 ? -17.406 13.789 23.828 1 94.75 349 GLU B N 1
ATOM 5799 C CA . GLU B 1 349 ? -18.609 12.961 23.828 1 94.75 349 GLU B CA 1
ATOM 5800 C C . GLU B 1 349 ? -18.797 12.266 22.484 1 94.75 349 GLU B C 1
ATOM 5802 O O . GLU B 1 349 ? -19.656 11.383 22.359 1 94.75 349 GLU B O 1
ATOM 5807 N N . SER B 1 350 ? -17.922 12.617 21.547 1 96.69 350 SER B N 1
ATOM 5808 C CA . SER B 1 350 ? -18.062 12.016 20.234 1 96.69 350 SER B CA 1
ATOM 5809 C C . SER B 1 350 ? -17.844 10.508 20.281 1 96.69 350 SER B C 1
ATOM 5811 O O . SER B 1 350 ? -17.109 10.016 21.141 1 96.69 350 SER B O 1
ATOM 5813 N N . ALA B 1 351 ? -18.438 9.766 19.375 1 97.56 351 ALA B N 1
ATOM 5814 C CA . ALA B 1 351 ? -18.297 8.312 19.266 1 97.56 351 ALA B CA 1
ATOM 5815 C C . ALA B 1 351 ? -16.828 7.926 19.094 1 97.56 351 ALA B C 1
ATOM 5817 O O . ALA B 1 351 ? -16.406 6.848 19.531 1 97.56 351 ALA B O 1
ATOM 5818 N N . PHE B 1 352 ? -16.062 8.859 18.578 1 98.31 352 PHE B N 1
ATOM 5819 C CA . PHE B 1 352 ? -14.633 8.625 18.375 1 98.31 352 PHE B CA 1
ATOM 5820 C C . PHE B 1 352 ? -13.93 8.375 19.688 1 98.31 352 PHE B C 1
ATOM 5822 O O . PHE B 1 352 ? -13.031 7.527 19.781 1 98.31 352 PHE B O 1
ATOM 5829 N N . TRP B 1 353 ? -14.359 9 20.703 1 97.69 353 TRP B N 1
ATOM 5830 C CA . TRP B 1 353 ? -13.648 8.938 21.984 1 97.69 353 TRP B CA 1
ATOM 5831 C C . TRP B 1 353 ? -14.336 7.98 22.953 1 97.69 353 TRP B C 1
ATOM 5833 O O . TRP B 1 353 ? -13.961 7.898 24.125 1 97.69 353 TRP B O 1
ATOM 5843 N N . GLN B 1 354 ? -15.359 7.27 22.406 1 97.12 354 GLN B N 1
ATOM 5844 C CA . GLN B 1 354 ? -16.125 6.391 23.281 1 97.12 354 GLN B CA 1
ATOM 5845 C C . GLN B 1 354 ? -15.891 4.922 22.938 1 97.12 354 GLN B C 1
ATOM 5847 O O . GLN B 1 354 ? -15.734 4.57 21.766 1 97.12 354 GLN B O 1
ATOM 5852 N N . GLY B 1 355 ? -15.781 4.094 23.938 1 96.44 355 GLY B N 1
ATOM 5853 C CA . GLY B 1 355 ? -15.742 2.656 23.734 1 96.44 355 GLY B CA 1
ATOM 5854 C C . GLY B 1 355 ? -14.43 2.17 23.156 1 96.44 355 GLY B C 1
ATOM 5855 O O . GLY B 1 355 ? -13.461 2.928 23.078 1 96.44 355 GLY B O 1
ATOM 5856 N N . GLU B 1 356 ? -14.359 0.856 22.953 1 96.88 356 GLU B N 1
ATOM 5857 C CA . GLU B 1 356 ? -13.234 0.18 22.312 1 96.88 356 GLU B CA 1
ATOM 5858 C C . GLU B 1 356 ? -13.711 -0.717 21.172 1 96.88 356 GLU B C 1
ATOM 5860 O O . GLU B 1 356 ? -14.812 -1.259 21.219 1 96.88 356 GLU B O 1
ATOM 5865 N N . ALA B 1 357 ? -12.891 -0.721 20.172 1 97.56 357 ALA B N 1
ATOM 5866 C CA . ALA B 1 357 ? -13.188 -1.601 19.047 1 97.56 357 ALA B CA 1
ATOM 5867 C C . ALA B 1 357 ? -11.906 -2.064 18.359 1 97.56 357 ALA B C 1
ATOM 5869 O O . ALA B 1 357 ? -10.945 -1.297 18.234 1 97.56 357 ALA B O 1
ATOM 5870 N N . GLU B 1 358 ? -11.867 -3.367 17.953 1 98.12 358 GLU B N 1
ATOM 5871 C CA . GLU B 1 358 ? -10.75 -3.883 17.172 1 98.12 358 GLU B CA 1
ATOM 5872 C C . GLU B 1 358 ? -10.773 -3.332 15.742 1 98.12 358 GLU B C 1
ATOM 5874 O O . GLU B 1 358 ? -11.836 -3.219 15.133 1 98.12 358 GLU B O 1
ATOM 5879 N N . TRP B 1 359 ? -9.602 -2.887 15.305 1 98.5 359 TRP B N 1
ATOM 5880 C CA . TRP B 1 359 ? -9.57 -2.404 13.93 1 98.5 359 TRP B CA 1
ATOM 5881 C C . TRP B 1 359 ? -9.414 -3.562 12.953 1 98.5 359 TRP B C 1
ATOM 5883 O O . TRP B 1 359 ? -9.25 -4.715 13.359 1 98.5 359 TRP B O 1
ATOM 5893 N N . THR B 1 360 ? -9.492 -3.385 11.688 1 98.69 360 THR B N 1
ATOM 5894 C CA . THR B 1 360 ? -9.734 -4.387 10.648 1 98.69 360 THR B CA 1
ATOM 5895 C C . THR B 1 360 ? -8.625 -5.441 10.656 1 98.69 360 THR B C 1
ATOM 5897 O O . THR B 1 360 ? -8.906 -6.641 10.641 1 98.69 360 THR B O 1
ATOM 5900 N N . SER B 1 361 ? -7.398 -5.012 10.711 1 98.62 361 SER B N 1
ATOM 5901 C CA . SER B 1 361 ? -6.285 -5.957 10.648 1 98.62 361 SER B CA 1
ATOM 5902 C C . SER B 1 361 ? -6.266 -6.867 11.875 1 98.62 361 SER B C 1
ATOM 5904 O O . SER B 1 361 ? -5.891 -8.039 11.781 1 98.62 361 SER B O 1
ATOM 5906 N N . ARG B 1 362 ? -6.621 -6.293 13.008 1 98.44 362 ARG B N 1
ATOM 5907 C CA . ARG B 1 362 ? -6.684 -7.117 14.211 1 98.44 362 ARG B CA 1
ATOM 5908 C C . ARG B 1 362 ? -7.75 -8.203 14.078 1 98.44 362 ARG B C 1
ATOM 5910 O O . ARG B 1 362 ? -7.523 -9.352 14.469 1 98.44 362 ARG B O 1
ATOM 5917 N N . LYS B 1 363 ? -8.906 -7.793 13.586 1 98.38 363 LYS B N 1
ATOM 5918 C CA . LYS B 1 363 ? -9.961 -8.773 13.336 1 98.38 363 LYS B CA 1
ATOM 5919 C C . LYS B 1 363 ? -9.516 -9.82 12.32 1 98.38 363 LYS B C 1
ATOM 5921 O O . LYS B 1 363 ? -9.633 -11.023 12.562 1 98.38 363 LYS B O 1
ATOM 5926 N N . ALA B 1 364 ? -8.945 -9.406 11.25 1 98.56 364 ALA B N 1
ATOM 5927 C CA . ALA B 1 364 ? -8.555 -10.281 10.141 1 98.56 364 ALA B CA 1
ATOM 5928 C C . ALA B 1 364 ? -7.551 -11.328 10.602 1 98.56 364 ALA B C 1
ATOM 5930 O O . ALA B 1 364 ? -7.727 -12.523 10.344 1 98.56 364 ALA B O 1
ATOM 5931 N N . TRP B 1 365 ? -6.531 -10.945 11.352 1 98.44 365 TRP B N 1
ATOM 5932 C CA . TRP B 1 365 ? -5.402 -11.812 11.672 1 98.44 365 TRP B CA 1
ATOM 5933 C C . TRP B 1 365 ? -5.68 -12.625 12.93 1 98.44 365 TRP B C 1
ATOM 5935 O O . TRP B 1 365 ? -4.898 -13.508 13.289 1 98.44 365 TRP B O 1
ATOM 5945 N N . SER B 1 366 ? -6.816 -12.375 13.555 1 97.44 366 SER B N 1
ATOM 5946 C CA . SER B 1 366 ? -7.207 -13.203 14.688 1 97.44 366 SER B CA 1
ATOM 5947 C C . SER B 1 366 ? -8.18 -14.305 14.266 1 97.44 366 SER B C 1
ATOM 5949 O O . SER B 1 366 ? -8.602 -15.117 15.086 1 97.44 366 SER B O 1
ATOM 5951 N N . GLY B 1 367 ? -8.562 -14.266 13 1 97.25 367 GLY B N 1
ATOM 5952 C CA . GLY B 1 367 ? -9.5 -15.258 12.492 1 97.25 367 GLY B CA 1
ATOM 5953 C C . GLY B 1 367 ? -10.945 -14.812 12.602 1 97.25 367 GLY B C 1
ATOM 5954 O O . GLY B 1 367 ? -11.852 -15.531 12.188 1 97.25 367 GLY B O 1
ATOM 5955 N N . ALA B 1 368 ? -11.156 -13.578 13.117 1 97.44 368 ALA B N 1
ATOM 5956 C CA . ALA B 1 368 ? -12.516 -13.047 13.266 1 97.44 368 ALA B CA 1
ATOM 5957 C C . ALA B 1 368 ? -13.07 -12.562 11.93 1 97.44 368 ALA B C 1
ATOM 5959 O O . ALA B 1 368 ? -12.312 -12.328 10.984 1 97.44 368 ALA B O 1
ATOM 5960 N N . ALA B 1 369 ? -14.375 -12.438 11.891 1 97.06 369 ALA B N 1
ATOM 5961 C CA . ALA B 1 369 ? -15.016 -11.875 10.711 1 97.06 369 ALA B CA 1
ATOM 5962 C C . ALA B 1 369 ? -14.648 -10.406 10.531 1 97.06 369 ALA B C 1
ATOM 5964 O O . ALA B 1 369 ? -14.531 -9.664 11.508 1 97.06 369 ALA B O 1
ATOM 5965 N N . PHE B 1 370 ? -14.445 -9.953 9.383 1 97.44 370 PHE B N 1
ATOM 5966 C CA . PHE B 1 370 ? -14.211 -8.562 9.016 1 97.44 370 PHE B CA 1
ATOM 5967 C C . PHE B 1 370 ? -14.758 -8.266 7.625 1 97.44 370 PHE B C 1
ATOM 5969 O O . PHE B 1 370 ? -15 -9.188 6.844 1 97.44 370 PHE B O 1
ATOM 5976 N N . PRO B 1 371 ? -15 -7.055 7.324 1 95.81 371 PRO B N 1
ATOM 5977 C CA . PRO B 1 371 ? -15.688 -6.742 6.062 1 95.81 371 PRO B CA 1
ATOM 5978 C C . PRO B 1 371 ? -14.797 -6.973 4.84 1 95.81 371 PRO B C 1
ATOM 5980 O O . PRO B 1 371 ? -13.602 -6.672 4.875 1 95.81 371 PRO B O 1
ATOM 5983 N N . ILE B 1 372 ? -15.492 -7.469 3.768 1 96 372 ILE B N 1
ATOM 5984 C CA . ILE B 1 372 ? -14.828 -7.609 2.475 1 96 372 ILE B CA 1
ATOM 5985 C C . ILE B 1 372 ? -14.461 -6.234 1.929 1 96 372 ILE B C 1
ATOM 5987 O O . ILE B 1 372 ? -15.07 -5.23 2.295 1 96 372 ILE B O 1
ATOM 5991 N N . ASP B 1 373 ? -13.391 -6.23 1.179 1 96.75 373 ASP B N 1
ATOM 5992 C CA . ASP B 1 373 ? -12.906 -4.992 0.576 1 96.75 373 ASP B CA 1
ATOM 5993 C C . ASP B 1 373 ? -13.086 -5.016 -0.94 1 96.75 373 ASP B C 1
ATOM 5995 O O . ASP B 1 373 ? -12.914 -6.059 -1.575 1 96.75 373 ASP B O 1
ATOM 5999 N N . LYS B 1 374 ? -13.477 -3.863 -1.505 1 94.31 374 LYS B N 1
ATOM 6000 C CA . LYS B 1 374 ? -13.641 -3.74 -2.949 1 94.31 374 LYS B CA 1
ATOM 6001 C C . LYS B 1 374 ? -13.203 -2.363 -3.439 1 94.31 374 LYS B C 1
ATOM 6003 O O . LYS B 1 374 ? -13.375 -1.365 -2.738 1 94.31 374 LYS B O 1
ATOM 6008 N N . ALA B 1 375 ? -12.625 -2.359 -4.641 1 95.94 375 ALA B N 1
ATOM 6009 C CA . ALA B 1 375 ? -12.305 -1.086 -5.277 1 95.94 375 ALA B CA 1
ATOM 6010 C C . ALA B 1 375 ? -13.57 -0.306 -5.621 1 95.94 375 ALA B C 1
ATOM 6012 O O . ALA B 1 375 ? -14.602 -0.897 -5.949 1 95.94 375 ALA B O 1
ATOM 6013 N N . ILE B 1 376 ? -13.477 0.976 -5.543 1 94.69 376 ILE B N 1
ATOM 6014 C CA . ILE B 1 376 ? -14.594 1.812 -5.973 1 94.69 376 ILE B CA 1
ATOM 6015 C C . ILE B 1 376 ? -14.422 2.189 -7.441 1 94.69 376 ILE B C 1
ATOM 6017 O O . ILE B 1 376 ? -13.297 2.207 -7.957 1 94.69 376 ILE B O 1
ATOM 6021 N N . SER B 1 377 ? -15.641 2.352 -8.102 1 83.31 377 SER B N 1
ATOM 6022 C CA . SER B 1 377 ? -15.617 2.84 -9.477 1 83.31 377 SER B CA 1
ATOM 6023 C C . SER B 1 377 ? -15.594 4.363 -9.523 1 83.31 377 SER B C 1
ATOM 6025 O O . SER B 1 377 ? -16.141 5.023 -8.641 1 83.31 377 SER B O 1
ATOM 6027 N N . GLY B 1 378 ? -14.68 5.082 -10.5 1 68.81 378 GLY B N 1
ATOM 6028 C CA . GLY B 1 378 ? -14.734 6.52 -10.711 1 68.81 378 GLY B CA 1
ATOM 6029 C C . GLY B 1 378 ? -13.602 7.266 -10.039 1 68.81 378 GLY B C 1
ATOM 6030 O O . GLY B 1 378 ? -12.93 6.723 -9.156 1 68.81 378 GLY B O 1
#

InterPro domains:
  IPR016624 Uncharacterised conserved protein UCP014753 [PIRSF014753] (3-358)
  IPR016624 Uncharacterised conserved protein UCP014753 [PTHR35339] (3-358)
  IPR049349 DUF2264, N-terminal domain [PF10022] (4-358)

pLDDT: mean 97.4, std 3.73, range [54.91, 98.94]

Sequence (756 aa):
MAKDRTYWVETMVRIARPVLEALSARRLRRDMPIEAERDDRLDYTHLEALGRTLAGIAPWLERGSRAGDEGEIRLRMADMARQAIEAATDPSSLDYMNFDRGGQPLVDAAFLANAVLRAPNELYARLEPHVRANLTSALRATRVIRPVFSNWLLFSAMIEAALHRMGEDWDRMRVDYALRQHEQWYEGDGAYGDGPAYHWDYYNSFVIQPMLVEVLDELGDQYGDWTELRAKTLPRVVRYAAVLERLISPEGTFPPIGRSLAYRFGAFQHLSLMALREQLPEELEPAQVRCALTAVIRRQVELPGTFDEGGWLRIGFAGSQPQIGEAYISTGSLYLCTTVFLALGLPEESAFWQGEAEWTSRKAWSGAAFPIDKAISGMAKDRTYWVETMVRIARPVLEALSARRLRRDMPIEAERDDRLDYTHLEALGRTLAGIAPWLERGSRAGDEGEIRLRMADMARQAIEAATDPSSLDYMNFDRGGQPLVDAAFLANAVLRAPNELYARLEPHVRANLTSALRATRVIRPVFSNWLLFSAMIEAALHRMGEDWDRMRVDYALRQHEQWYEGDGAYGDGPAYHWDYYNSFVIQPMLVEVLDELGDQYGDWTELRAKTLPRVVRYAAVLERLISPEGTFPPIGRSLAYRFGAFQHLSLMALREQLPEELEPAQVRCALTAVIRRQVELPGTFDEGGWLRIGFAGSQPQIGEAYISTGSLYLCTTVFLALGLPEESAFWQGEAEWTSRKAWSGAAFPIDKAISG